Protein 8V8B (pdb70)

Nearest PDB structures (foldseek):
  8vde-assembly1_P6  TM=7.978E-01  e=2.320E-75  Dubowvirus dv80alpha
  7z4w-assembly1_A  TM=7.172E-01  e=1.061E-22  Bacillus subtilis
  2jes-assembly1_Y  TM=7.571E-01  e=4.374E-16  Bacillus phage SPP1
  8dgf-assembly1_H  TM=5.028E-01  e=3.441E-11  Escherichia phage PhiV-1
  8ck0-assembly1_A  TM=4.730E-01  e=9.852E-10  Ribes

Sequence (476 aa):
MLKVNEFETDTDLRGNINYLFNDEANVVYTYDGTESDLLQNVNEVSKYIEHHMDYQRPRLKVLSDYYEGKTKNLVELTRRKEEYMADNRVAHDYASYISDFINGYFLGNPIQYQDDDKDVLEAIEAFNDLNDVESHNRSLGLDLSIYGKAYELMIRNQDDETRLYKSDAMSTFIIYDNTVERNSIAGVRYLRTKPIDKTDEDEVFTVDLFTSHGVYRYLTNRTNGLKLTPRENSFESHSFERMPITEFSNNERRKGDYEKVITLIDLYDNAESDTANYMSDLNDAMLLIKGNLNLDPVEVRKQKEANVLFLEPTVYVDAEGRETEGSVDGGYIYKQYDVQGTEAYKDRLNSDIHMFTNTPNMKDDNFSGTQSGEAMKYKLFGLEQRTKTKEGLFTKGLRRRAKLLETILKNTRSIDANKDFNTVRYVYNRNLPKSLIEELKAYIDSGGKISQTTLMSLFSFFQDPELEVKKIEEDE

Structure (mmCIF, N/CA/C/O backbone):
data_8V8B
#
_entry.id   8V8B
#
_cell.length_a   1.00
_cell.length_b   1.00
_cell.length_c   1.00
_cell.angle_alpha   90.00
_cell.angle_beta   90.00
_cell.angle_gamma   90.00
#
_symmetry.space_group_name_H-M   'P 1'
#
loop_
_atom_site.group_PDB
_atom_site.id
_atom_site.type_symbol
_atom_site.label_atom_id
_atom_site.label_alt_id
_atom_site.label_comp_id
_atom_site.label_asym_id
_atom_site.label_entity_id
_atom_site.label_seq_id
_atom_site.pdbx_PDB_ins_code
_atom_site.Cartn_x
_atom_site.Cartn_y
_atom_site.Cartn_z
_atom_site.occupancy
_atom_site.B_iso_or_equiv
_atom_site.auth_seq_id
_atom_site.auth_comp_id
_atom_site.auth_asym_id
_atom_site.auth_atom_id
_atom_site.pdbx_PDB_model_num
ATOM 1 N N . MET A 1 1 ? 180.542 264.840 231.412 1.00 77.65 1 MET A N 1
ATOM 2 C CA . MET A 1 1 ? 180.428 263.496 230.779 1.00 78.21 1 MET A CA 1
ATOM 3 C C . MET A 1 1 ? 180.810 262.393 231.767 1.00 77.83 1 MET A C 1
ATOM 4 O O . MET A 1 1 ? 181.496 262.643 232.757 1.00 77.09 1 MET A O 1
ATOM 9 N N . LEU A 1 2 ? 180.360 261.173 231.485 1.00 70.70 2 LEU A N 1
ATOM 10 C CA . LEU A 1 2 ? 180.868 259.998 232.182 1.00 70.14 2 LEU A CA 1
ATOM 11 C C . LEU A 1 2 ? 182.348 259.782 231.882 1.00 69.35 2 LEU A C 1
ATOM 12 O O . LEU A 1 2 ? 182.853 260.160 230.820 1.00 68.49 2 LEU A O 1
ATOM 17 N N . LYS A 1 3 ? 183.050 259.175 232.839 1.00 61.25 3 LYS A N 1
ATOM 18 C CA . LYS A 1 3 ? 184.346 258.553 232.577 1.00 60.76 3 LYS A CA 1
ATOM 19 C C . LYS A 1 3 ? 184.109 257.189 231.940 1.00 60.21 3 LYS A C 1
ATOM 20 O O . LYS A 1 3 ? 183.600 256.275 232.595 1.00 59.53 3 LYS A O 1
ATOM 26 N N . VAL A 1 4 ? 184.491 257.036 230.676 1.00 52.28 4 VAL A N 1
ATOM 27 C CA . VAL A 1 4 ? 184.275 255.797 229.936 1.00 51.05 4 VAL A CA 1
ATOM 28 C C . VAL A 1 4 ? 185.621 255.291 229.432 1.00 50.48 4 VAL A C 1
ATOM 29 O O . VAL A 1 4 ? 186.277 255.959 228.624 1.00 48.62 4 VAL A O 1
ATOM 33 N N . ASN A 1 5 ? 186.029 254.118 229.920 1.00 43.41 5 ASN A N 1
ATOM 34 C CA . ASN A 1 5 ? 187.260 253.438 229.502 1.00 42.53 5 ASN A CA 1
ATOM 35 C C . ASN A 1 5 ? 188.466 254.384 229.568 1.00 41.22 5 ASN A C 1
ATOM 36 O O . ASN A 1 5 ? 189.163 254.622 228.583 1.00 39.87 5 ASN A O 1
ATOM 41 N N . GLU A 1 6 ? 188.689 254.945 230.759 1.00 43.45 6 GLU A N 1
ATOM 42 C CA . GLU A 1 6 ? 189.708 255.965 230.982 1.00 43.01 6 GLU A CA 1
ATOM 43 C C . GLU A 1 6 ? 190.570 255.621 232.192 1.00 41.71 6 GLU A C 1
ATOM 44 O O . GLU A 1 6 ? 190.128 254.933 233.115 1.00 42.17 6 GLU A O 1
ATOM 50 N N . PHE A 1 7 ? 191.819 256.092 232.156 1.00 33.48 7 PHE A N 1
ATOM 51 C CA . PHE A 1 7 ? 192.726 255.955 233.293 1.00 33.73 7 PHE A CA 1
ATOM 52 C C . PHE A 1 7 ? 192.237 256.737 234.507 1.00 35.94 7 PHE A C 1
ATOM 53 O O . PHE A 1 7 ? 191.655 257.817 234.382 1.00 33.89 7 PHE A O 1
ATOM 61 N N . GLU A 1 8 ? 192.483 256.172 235.691 1.00 48.71 8 GLU A N 1
ATOM 62 C CA . GLU A 1 8 ? 192.262 256.847 236.967 1.00 49.02 8 GLU A CA 1
ATOM 63 C C . GLU A 1 8 ? 193.518 256.898 237.833 1.00 50.04 8 GLU A C 1
ATOM 64 O O . GLU A 1 8 ? 193.427 257.251 239.014 1.00 49.77 8 GLU A O 1
ATOM 70 N N . THR A 1 9 ? 194.679 256.546 237.288 1.00 51.72 9 THR A N 1
ATOM 71 C CA . THR A 1 9 ? 195.917 256.535 238.062 1.00 52.34 9 THR A CA 1
ATOM 72 C C . THR A 1 9 ? 196.316 257.932 238.530 1.00 53.74 9 THR A C 1
ATOM 73 O O . THR A 1 9 ? 196.059 258.939 237.863 1.00 52.86 9 THR A O 1
ATOM 77 N N . ASP A 1 10 ? 196.953 257.978 239.700 1.00 66.11 10 ASP A N 1
ATOM 78 C CA . ASP A 1 10 ? 197.512 259.222 240.215 1.00 66.35 10 ASP A CA 1
ATOM 79 C C . ASP A 1 10 ? 198.514 259.813 239.231 1.00 65.54 10 ASP A C 1
ATOM 80 O O . ASP A 1 10 ? 199.277 259.091 238.585 1.00 65.58 10 ASP A O 1
ATOM 85 N N . THR A 1 11 ? 198.511 261.143 239.123 1.00 63.81 11 THR A N 1
ATOM 86 C CA . THR A 1 11 ? 199.325 261.810 238.112 1.00 64.22 11 THR A CA 1
ATOM 87 C C . THR A 1 11 ? 200.819 261.611 238.335 1.00 64.14 11 THR A C 1
ATOM 88 O O . THR A 1 11 ? 201.592 261.712 237.378 1.00 63.68 11 THR A O 1
ATOM 92 N N . ASP A 1 12 ? 201.248 261.329 239.565 1.00 68.32 12 ASP A N 1
ATOM 93 C CA . ASP A 1 12 ? 202.656 261.032 239.800 1.00 68.46 12 ASP A CA 1
ATOM 94 C C . ASP A 1 12 ? 203.028 259.594 239.461 1.00 68.26 12 ASP A C 1
ATOM 95 O O . ASP A 1 12 ? 204.216 259.308 239.276 1.00 68.56 12 ASP A O 1
ATOM 100 N N . LEU A 1 13 ? 202.059 258.685 239.375 1.00 61.66 13 LEU A N 1
ATOM 101 C CA . LEU A 1 13 ? 202.334 257.293 239.041 1.00 61.35 13 LEU A CA 1
ATOM 102 C C . LEU A 1 13 ? 202.118 256.975 237.559 1.00 59.86 13 LEU A C 1
ATOM 103 O O . LEU A 1 13 ? 202.132 255.799 237.183 1.00 58.79 13 LEU A O 1
ATOM 108 N N . ARG A 1 14 ? 201.904 257.988 236.720 1.00 46.59 14 ARG A N 1
ATOM 109 C CA . ARG A 1 14 ? 201.835 257.790 235.273 1.00 45.21 14 ARG A CA 1
ATOM 110 C C . ARG A 1 14 ? 203.122 257.213 234.686 1.00 44.95 14 ARG A C 1
ATOM 111 O O . ARG A 1 14 ? 204.230 257.572 235.093 1.00 46.04 14 ARG A O 1
ATOM 119 N N . GLY A 1 15 ? 202.960 256.316 233.708 1.00 31.77 15 GLY A N 1
ATOM 120 C CA . GLY A 1 15 ? 204.049 255.877 232.851 1.00 30.28 15 GLY A CA 1
ATOM 121 C C . GLY A 1 15 ? 203.762 256.006 231.364 1.00 27.30 15 GLY A C 1
ATOM 122 O O . GLY A 1 15 ? 202.817 256.691 230.972 1.00 26.74 15 GLY A O 1
ATOM 123 N N . ASN A 1 16 ? 204.599 255.381 230.530 1.00 18.31 16 ASN A N 1
ATOM 124 C CA . ASN A 1 16 ? 204.423 255.394 229.076 1.00 18.81 16 ASN A CA 1
ATOM 125 C C . ASN A 1 16 ? 202.993 255.195 228.577 1.00 18.13 16 ASN A C 1
ATOM 126 O O . ASN A 1 16 ? 202.546 255.916 227.688 1.00 18.30 16 ASN A O 1
ATOM 131 N N . ILE A 1 17 ? 202.287 254.180 229.073 1.00 17.62 17 ILE A N 1
ATOM 132 C CA . ILE A 1 17 ? 200.913 253.924 228.626 1.00 19.80 17 ILE A CA 1
ATOM 133 C C . ILE A 1 17 ? 200.004 255.135 228.842 1.00 20.00 17 ILE A C 1
ATOM 134 O O . ILE A 1 17 ? 199.230 255.511 227.953 1.00 19.47 17 ILE A O 1
ATOM 139 N N . ASN A 1 18 ? 200.057 255.747 230.026 1.00 26.65 18 ASN A N 1
ATOM 140 C CA . ASN A 1 18 ? 199.381 257.028 230.231 1.00 26.84 18 ASN A CA 1
ATOM 141 C C . ASN A 1 18 ? 199.726 258.053 229.150 1.00 25.69 18 ASN A C 1
ATOM 142 O O . ASN A 1 18 ? 198.830 258.672 228.570 1.00 26.18 18 ASN A O 1
ATOM 147 N N . TYR A 1 19 ? 201.013 258.278 228.888 1.00 18.53 19 TYR A N 1
ATOM 148 C CA . TYR A 1 19 ? 201.379 259.299 227.906 1.00 19.65 19 TYR A CA 1
ATOM 149 C C . TYR A 1 19 ? 200.923 258.947 226.494 1.00 18.77 19 TYR A C 1
ATOM 150 O O . TYR A 1 19 ? 200.543 259.834 225.725 1.00 23.10 19 TYR A O 1
ATOM 159 N N . LEU A 1 20 ? 200.989 257.670 226.121 1.00 17.93 20 LEU A N 1
ATOM 160 C CA . LEU A 1 20 ? 200.520 257.231 224.808 1.00 15.75 20 LEU A CA 1
ATOM 161 C C . LEU A 1 20 ? 199.017 257.409 224.640 1.00 15.89 20 LEU A C 1
ATOM 162 O O . LEU A 1 20 ? 198.564 257.995 223.652 1.00 16.26 20 LEU A O 1
ATOM 167 N N . PHE A 1 21 ? 198.223 256.894 225.581 1.00 21.49 21 PHE A N 1
ATOM 168 C CA . PHE A 1 21 ? 196.818 256.607 225.321 1.00 19.31 21 PHE A CA 1
ATOM 169 C C . PHE A 1 21 ? 195.827 257.562 225.970 1.00 20.93 21 PHE A C 1
ATOM 170 O O . PHE A 1 21 ? 194.631 257.445 225.696 1.00 23.16 21 PHE A O 1
ATOM 178 N N . ASN A 1 22 ? 196.263 258.484 226.821 1.00 25.03 22 ASN A N 1
ATOM 179 C CA . ASN A 1 22 ? 195.315 259.427 227.399 1.00 26.42 22 ASN A CA 1
ATOM 180 C C . ASN A 1 22 ? 194.728 260.324 226.311 1.00 24.85 22 ASN A C 1
ATOM 181 O O . ASN A 1 22 ? 195.358 260.594 225.287 1.00 23.11 22 ASN A O 1
ATOM 186 N N . ASP A 1 23 ? 193.493 260.776 226.547 1.00 27.74 23 ASP A N 1
ATOM 187 C CA . ASP A 1 23 ? 192.671 261.383 225.500 1.00 27.85 23 ASP A CA 1
ATOM 188 C C . ASP A 1 23 ? 193.217 262.701 224.952 1.00 27.38 23 ASP A C 1
ATOM 189 O O . ASP A 1 23 ? 192.850 263.084 223.838 1.00 28.40 23 ASP A O 1
ATOM 194 N N . GLU A 1 24 ? 194.063 263.413 225.693 1.00 28.55 24 GLU A N 1
ATOM 195 C CA . GLU A 1 24 ? 194.610 264.678 225.205 1.00 27.67 24 GLU A CA 1
ATOM 196 C C . GLU A 1 24 ? 195.796 264.523 224.259 1.00 26.29 24 GLU A C 1
ATOM 197 O O . GLU A 1 24 ? 196.137 265.482 223.560 1.00 30.19 24 GLU A O 1
ATOM 203 N N . ALA A 1 25 ? 196.434 263.353 224.223 1.00 23.43 25 ALA A N 1
ATOM 204 C CA . ALA A 1 25 ? 197.726 263.214 223.559 1.00 20.52 25 ALA A CA 1
ATOM 205 C C . ALA A 1 25 ? 197.680 263.429 222.049 1.00 21.89 25 ALA A C 1
ATOM 206 O O . ALA A 1 25 ? 198.732 263.659 221.450 1.00 22.76 25 ALA A O 1
ATOM 208 N N . ASN A 1 26 ? 196.511 263.347 221.412 1.00 21.46 26 ASN A N 1
ATOM 209 C CA . ASN A 1 26 ? 196.471 263.255 219.955 1.00 21.46 26 ASN A CA 1
ATOM 210 C C . ASN A 1 26 ? 195.309 264.060 219.369 1.00 23.89 26 ASN A C 1
ATOM 211 O O . ASN A 1 26 ? 194.773 263.707 218.315 1.00 24.65 26 ASN A O 1
ATOM 216 N N . VAL A 1 27 ? 194.895 265.124 220.059 1.00 29.78 27 VAL A N 1
ATOM 217 C CA . VAL A 1 27 ? 193.837 266.015 219.587 1.00 29.58 27 VAL A CA 1
ATOM 218 C C . VAL A 1 27 ? 194.325 266.921 218.457 1.00 29.58 27 VAL A C 1
ATOM 219 O O . VAL A 1 27 ? 195.487 267.344 218.422 1.00 30.61 27 VAL A O 1
ATOM 223 N N . VAL A 1 28 ? 193.425 267.216 217.518 1.00 30.43 28 VAL A N 1
ATOM 224 C CA . VAL A 1 28 ? 193.637 268.268 216.520 1.00 33.67 28 VAL A CA 1
ATOM 225 C C . VAL A 1 28 ? 193.240 269.627 217.096 1.00 32.61 28 VAL A C 1
ATOM 226 O O . VAL A 1 28 ? 192.140 269.790 217.633 1.00 33.46 28 VAL A O 1
ATOM 230 N N . TYR A 1 29 ? 194.144 270.605 216.989 1.00 34.12 29 TYR A N 1
ATOM 231 C CA . TYR A 1 29 ? 193.933 271.960 217.502 1.00 34.93 29 TYR A CA 1
ATOM 232 C C . TYR A 1 29 ? 193.069 272.799 216.562 1.00 35.12 29 TYR A C 1
ATOM 233 O O . TYR A 1 29 ? 193.435 273.010 215.402 1.00 37.12 29 TYR A O 1
ATOM 242 N N . THR A 1 30 ? 191.949 273.318 217.068 1.00 46.90 30 THR A N 1
ATOM 243 C CA . THR A 1 30 ? 191.102 274.232 216.306 1.00 48.66 30 THR A CA 1
ATOM 244 C C . THR A 1 30 ? 190.931 275.555 217.047 1.00 48.92 30 THR A C 1
ATOM 245 O O . THR A 1 30 ? 190.946 275.604 218.2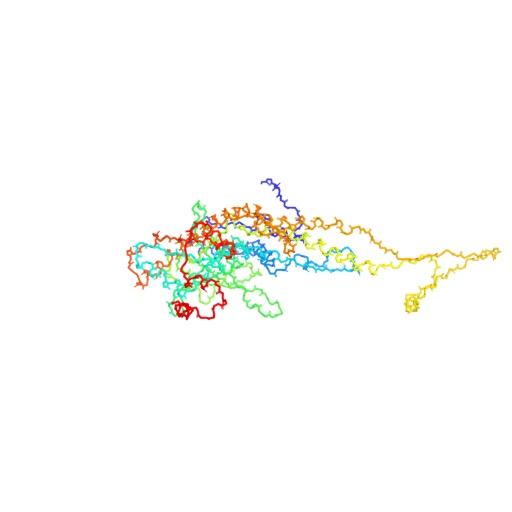79 1.00 48.71 30 THR A O 1
ATOM 249 N N . TYR A 1 31 ? 190.761 276.630 216.276 1.00 59.25 31 TYR A N 1
ATOM 250 C CA . TYR A 1 31 ? 190.484 277.964 216.801 1.00 59.96 31 TYR A CA 1
ATOM 251 C C . TYR A 1 31 ? 189.234 278.535 216.148 1.00 60.69 31 TYR A C 1
ATOM 252 O O . TYR A 1 31 ? 189.144 278.589 214.919 1.00 61.38 31 TYR A O 1
ATOM 261 N N . ASP A 1 32 ? 188.282 278.986 216.969 1.00 63.67 32 ASP A N 1
ATOM 262 C CA . ASP A 1 32 ? 187.049 279.606 216.471 1.00 64.67 32 ASP A CA 1
ATOM 263 C C . ASP A 1 32 ? 187.304 281.077 216.154 1.00 63.94 32 ASP A C 1
ATOM 264 O O . ASP A 1 32 ? 186.963 281.984 216.917 1.00 64.09 32 ASP A O 1
ATOM 269 N N . GLY A 1 33 ? 187.925 281.312 215.001 1.00 67.71 33 GLY A N 1
ATOM 270 C CA . GLY A 1 33 ? 188.288 282.654 214.595 1.00 68.11 33 GLY A CA 1
ATOM 271 C C . GLY A 1 33 ? 189.001 282.683 213.259 1.00 68.33 33 GLY A C 1
ATOM 272 O O . GLY A 1 33 ? 188.831 281.780 212.438 1.00 68.17 33 GLY A O 1
ATOM 273 N N . THR A 1 34 ? 189.808 283.715 213.037 1.00 73.10 34 THR A N 1
ATOM 274 C CA . THR A 1 34 ? 190.597 283.868 211.825 1.00 73.66 34 THR A CA 1
ATOM 275 C C . THR A 1 34 ? 192.007 284.263 212.235 1.00 73.17 34 THR A C 1
ATOM 276 O O . THR A 1 34 ? 192.259 284.623 213.387 1.00 73.55 34 THR A O 1
ATOM 280 N N . GLU A 1 35 ? 192.944 284.185 211.291 1.00 71.35 35 GLU A N 1
ATOM 281 C CA . GLU A 1 35 ? 194.321 284.511 211.643 1.00 72.24 35 GLU A CA 1
ATOM 282 C C . GLU A 1 35 ? 194.462 285.960 212.089 1.00 72.85 35 GLU A C 1
ATOM 283 O O . GLU A 1 35 ? 195.338 286.269 212.899 1.00 72.63 35 GLU A O 1
ATOM 289 N N . SER A 1 36 ? 193.628 286.867 211.571 1.00 79.11 36 SER A N 1
ATOM 290 C CA . SER A 1 36 ? 193.738 288.267 211.978 1.00 79.14 36 SER A CA 1
ATOM 291 C C . SER A 1 36 ? 193.373 288.469 213.444 1.00 79.19 36 SER A C 1
ATOM 292 O O . SER A 1 36 ? 193.928 289.358 214.097 1.00 78.75 36 SER A O 1
ATOM 295 N N . ASP A 1 37 ? 192.453 287.666 213.978 1.00 77.34 37 ASP A N 1
ATOM 296 C CA . ASP A 1 37 ? 192.173 287.716 215.411 1.00 77.17 37 ASP A CA 1
ATOM 297 C C . ASP A 1 37 ? 193.296 287.071 216.211 1.00 76.96 37 ASP A C 1
ATOM 298 O O . ASP A 1 37 ? 193.814 287.660 217.167 1.00 77.33 37 ASP A O 1
ATOM 303 N N . LEU A 1 38 ? 193.682 285.856 215.825 1.00 70.84 38 LEU A N 1
ATOM 304 C CA . LEU A 1 38 ? 194.698 285.107 216.556 1.00 71.13 38 LEU A CA 1
ATOM 305 C C . LEU A 1 38 ? 196.026 285.859 216.610 1.00 71.07 38 LEU A C 1
ATOM 306 O O . LEU A 1 38 ? 196.706 285.859 217.641 1.00 71.00 38 LEU A O 1
ATOM 311 N N . LEU A 1 39 ? 196.403 286.519 215.516 1.00 74.86 39 LEU A N 1
ATOM 312 C CA . LEU A 1 39 ? 197.682 287.218 215.441 1.00 74.99 39 LEU A CA 1
ATOM 313 C C . LEU A 1 39 ? 197.701 288.513 216.244 1.00 75.63 39 LEU A C 1
ATOM 314 O O . LEU A 1 39 ? 198.786 289.006 216.571 1.00 75.74 39 LEU A O 1
ATOM 319 N N . GLN A 1 40 ? 196.538 289.071 216.581 1.00 80.82 40 GLN A N 1
ATOM 320 C CA . GLN A 1 40 ? 196.482 290.103 217.611 1.00 81.48 40 GLN A CA 1
ATOM 321 C C . GLN A 1 40 ? 196.497 289.484 219.005 1.00 81.05 40 GLN A C 1
ATOM 322 O O . GLN A 1 40 ? 197.265 289.909 219.875 1.00 80.10 40 GLN A O 1
ATOM 328 N N . ASN A 1 41 ? 195.650 288.482 219.232 1.00 76.59 41 ASN A N 1
ATOM 329 C CA . ASN A 1 41 ? 195.504 287.845 220.543 1.00 76.65 41 ASN A CA 1
ATOM 330 C C . ASN A 1 41 ? 196.532 286.723 220.732 1.00 76.59 41 ASN A C 1
ATOM 331 O O . ASN A 1 41 ? 196.203 285.574 221.025 1.00 76.49 41 ASN A O 1
ATOM 336 N N . VAL A 1 42 ? 197.807 287.088 220.586 1.00 73.30 42 VAL A N 1
ATOM 337 C CA . VAL A 1 42 ? 198.908 286.135 220.689 1.00 72.46 42 VAL A CA 1
ATOM 338 C C . VAL A 1 42 ? 198.939 285.400 222.027 1.00 72.16 42 VAL A C 1
ATOM 339 O O . VAL A 1 42 ? 199.674 284.423 222.174 1.00 72.08 42 VAL A O 1
ATOM 343 N N . ASN A 1 43 ? 198.170 285.861 223.011 1.00 73.08 43 ASN A N 1
ATOM 344 C CA . ASN A 1 43 ? 198.009 285.120 224.262 1.00 72.72 43 ASN A CA 1
ATOM 345 C C . ASN A 1 43 ? 197.529 283.682 224.044 1.00 72.65 43 ASN A C 1
ATOM 346 O O . ASN A 1 43 ? 197.937 282.774 224.775 1.00 72.66 43 ASN A O 1
ATOM 351 N N . GLU A 1 44 ? 196.644 283.458 223.066 1.00 68.58 44 GLU A N 1
ATOM 352 C CA . GLU A 1 44 ? 196.096 282.116 222.839 1.00 68.02 44 GLU A CA 1
ATOM 353 C C . GLU A 1 44 ? 197.166 281.140 222.356 1.00 67.12 44 GLU A C 1
ATOM 354 O O . GLU A 1 44 ? 197.132 279.937 222.677 1.00 66.96 44 GLU A O 1
ATOM 360 N N . VAL A 1 45 ? 198.096 281.633 221.540 1.00 59.86 45 VAL A N 1
ATOM 361 C CA . VAL A 1 45 ? 199.170 280.784 221.053 1.00 60.05 45 VAL A CA 1
ATOM 362 C C . VAL A 1 45 ? 199.942 280.186 222.215 1.00 59.80 45 VAL A C 1
ATOM 363 O O . VAL A 1 45 ? 200.422 279.051 222.129 1.00 60.33 45 VAL A O 1
ATOM 367 N N . SER A 1 46 ? 200.096 280.935 223.309 1.00 61.36 46 SER A N 1
ATOM 368 C CA . SER A 1 46 ? 200.751 280.374 224.484 1.00 61.30 46 SER A CA 1
ATOM 369 C C . SER A 1 46 ? 199.968 279.198 225.050 1.00 60.29 46 SER A C 1
ATOM 370 O O . SER A 1 46 ? 200.571 278.232 225.531 1.00 59.43 46 SER A O 1
ATOM 373 N N . LYS A 1 47 ? 198.637 279.224 224.950 1.00 58.01 47 LYS A N 1
ATOM 374 C CA . LYS A 1 47 ? 197.853 278.090 225.434 1.00 58.55 47 LYS A CA 1
ATOM 375 C C . LYS A 1 47 ? 198.091 276.866 224.572 1.00 57.75 47 LYS A C 1
ATOM 376 O O . LYS A 1 47 ? 198.265 275.753 225.086 1.00 56.68 47 LYS A O 1
ATOM 382 N N . TYR A 1 48 ? 198.093 277.056 223.254 1.00 50.39 48 TYR A N 1
ATOM 383 C CA . TYR A 1 48 ? 198.365 275.927 222.366 1.00 48.83 48 TYR A CA 1
ATOM 384 C C . TYR A 1 48 ? 199.764 275.356 222.581 1.00 48.54 48 TYR A C 1
ATOM 385 O O . TYR A 1 48 ? 199.937 274.133 222.640 1.00 49.32 48 TYR A O 1
ATOM 394 N N . ILE A 1 49 ? 200.772 276.219 222.711 1.00 45.99 49 ILE A N 1
ATOM 395 C CA . ILE A 1 49 ? 202.130 275.738 222.961 1.00 45.41 49 ILE A CA 1
ATOM 396 C C . ILE A 1 49 ? 202.212 274.977 224.281 1.00 44.58 49 ILE A C 1
ATOM 397 O O . ILE A 1 49 ? 202.879 273.940 224.369 1.00 45.44 49 ILE A O 1
ATOM 402 N N . GLU A 1 50 ? 201.584 275.493 225.339 1.00 45.66 50 GLU A N 1
ATOM 403 C CA . GLU A 1 50 ? 201.617 274.783 226.615 1.00 46.52 50 GLU A CA 1
ATOM 404 C C . GLU A 1 50 ? 200.937 273.423 226.523 1.00 43.85 50 GLU A C 1
ATOM 405 O O . GLU A 1 50 ? 201.440 272.430 227.067 1.00 43.28 50 GLU A O 1
ATOM 411 N N . HIS A 1 51 ? 199.788 273.352 225.848 1.00 32.98 51 HIS A N 1
ATOM 412 C CA . HIS A 1 51 ? 199.113 272.067 225.715 1.00 32.21 51 HIS A CA 1
ATOM 413 C C . HIS A 1 51 ? 199.947 271.083 224.911 1.00 33.01 51 HIS A C 1
ATOM 414 O O . HIS A 1 51 ? 199.985 269.891 225.239 1.00 30.90 51 HIS A O 1
ATOM 421 N N . HIS A 1 52 ? 200.680 271.567 223.908 1.00 31.12 52 HIS A N 1
ATOM 422 C CA . HIS A 1 52 ? 201.565 270.674 223.175 1.00 30.14 52 HIS A CA 1
ATOM 423 C C . HIS A 1 52 ? 202.682 270.158 224.067 1.00 32.15 52 HIS A C 1
ATOM 424 O O . HIS A 1 52 ? 202.814 268.939 224.247 1.00 32.11 52 HIS A O 1
ATOM 431 N N . MET A 1 53 ? 203.367 271.076 224.763 1.00 40.31 53 MET A N 1
ATOM 432 C CA . MET A 1 53 ? 204.448 270.712 225.674 1.00 37.36 53 MET A CA 1
ATOM 433 C C . MET A 1 53 ? 204.012 269.708 226.721 1.00 36.42 53 MET A C 1
ATOM 434 O O . MET A 1 53 ? 204.806 268.849 227.109 1.00 38.54 53 MET A O 1
ATOM 439 N N . ASP A 1 54 ? 202.767 269.780 227.185 1.00 32.28 54 ASP A N 1
ATOM 440 C CA . ASP A 1 54 ? 202.364 268.937 228.300 1.00 33.06 54 ASP A CA 1
ATOM 441 C C . ASP A 1 54 ? 201.676 267.646 227.891 1.00 32.57 54 ASP A C 1
ATOM 442 O O . ASP A 1 54 ? 201.683 266.699 228.681 1.00 31.25 54 ASP A O 1
ATOM 447 N N . TYR A 1 55 ? 201.077 267.568 226.705 1.00 27.85 55 TYR A N 1
ATOM 448 C CA . TYR A 1 55 ? 200.317 266.379 226.342 1.00 25.44 55 TYR A CA 1
ATOM 449 C C . TYR A 1 55 ? 200.798 265.706 225.069 1.00 25.18 55 TYR A C 1
ATOM 450 O O . TYR A 1 55 ? 200.911 264.476 225.041 1.00 25.84 55 TYR A O 1
ATOM 459 N N . GLN A 1 56 ? 201.053 266.458 224.001 1.00 23.83 56 GLN A N 1
ATOM 460 C CA . GLN A 1 56 ? 201.412 265.793 222.755 1.00 24.63 56 GLN A CA 1
ATOM 461 C C . GLN A 1 56 ? 202.884 265.410 222.700 1.00 22.32 56 GLN A C 1
ATOM 462 O O . GLN A 1 56 ? 203.217 264.301 222.282 1.00 24.02 56 GLN A O 1
ATOM 468 N N . ARG A 1 57 ? 203.767 266.306 223.122 1.00 26.49 57 ARG A N 1
ATOM 469 C CA . ARG A 1 57 ? 205.199 266.022 223.078 1.00 23.38 57 ARG A CA 1
ATOM 470 C C . ARG A 1 57 ? 205.588 264.760 223.845 1.00 20.94 57 ARG A C 1
ATOM 471 O O . ARG A 1 57 ? 206.449 264.016 223.351 1.00 24.46 57 ARG A O 1
ATOM 479 N N . PRO A 1 58 ? 205.039 264.468 225.026 1.00 20.50 58 PRO A N 1
ATOM 480 C CA . PRO A 1 58 ? 205.325 263.165 225.669 1.00 19.15 58 PRO A CA 1
ATOM 481 C C . PRO A 1 58 ? 205.024 261.934 224.817 1.00 17.31 58 PRO A C 1
ATOM 482 O O . PRO A 1 58 ? 205.860 261.021 224.742 1.00 18.44 58 PRO A O 1
ATOM 486 N N . ARG A 1 59 ? 203.845 261.861 224.201 1.00 12.58 59 ARG A N 1
ATOM 487 C CA . ARG A 1 59 ? 203.524 260.737 223.323 1.00 15.60 59 ARG A CA 1
ATOM 488 C C . ARG A 1 59 ? 204.561 260.581 222.209 1.00 13.32 59 ARG A C 1
ATOM 489 O O . ARG A 1 59 ? 205.085 259.482 221.971 1.00 11.07 59 ARG A O 1
ATOM 497 N N . LEU A 1 60 ? 204.856 261.673 221.506 1.00 10.61 60 LEU A N 1
ATOM 498 C CA . LEU A 1 60 ? 205.792 261.613 220.393 1.00 13.87 60 LEU A CA 1
ATOM 499 C C . LEU A 1 60 ? 207.180 261.214 220.865 1.00 12.45 60 LEU A C 1
ATOM 500 O O . LEU A 1 60 ? 207.887 260.467 220.186 1.00 14.39 60 LEU A O 1
ATOM 505 N N . LYS A 1 61 ? 207.586 261.724 222.020 1.00 9.99 61 LYS A N 1
ATOM 506 C CA . LYS A 1 61 ? 208.837 261.338 222.660 1.00 11.26 61 LYS A CA 1
ATOM 507 C C . LYS A 1 61 ? 208.933 259.828 222.882 1.00 13.93 61 LYS A C 1
ATOM 508 O O . LYS A 1 61 ? 209.926 259.199 222.508 1.00 10.16 61 LYS A O 1
ATOM 514 N N . VAL A 1 62 ? 207.943 259.249 223.564 1.00 10.93 62 VAL A N 1
ATOM 515 C CA . VAL A 1 62 ? 207.846 257.791 223.726 1.00 6.67 62 VAL A CA 1
ATOM 516 C C . VAL A 1 62 ? 208.011 257.043 222.399 1.00 9.67 62 VAL A C 1
ATOM 517 O O . VAL A 1 62 ? 208.803 256.092 222.292 1.00 9.29 62 VAL A O 1
ATOM 521 N N . LEU A 1 63 ? 207.185 257.378 221.404 1.00 8.81 63 LEU A N 1
ATOM 522 C CA . LEU A 1 63 ? 207.317 256.744 220.090 1.00 5.44 63 LEU A CA 1
ATOM 523 C C . LEU A 1 63 ? 208.736 256.837 219.526 1.00 6.39 63 LEU A C 1
ATOM 524 O O . LEU A 1 63 ? 209.338 255.825 219.155 1.00 9.38 63 LEU A O 1
ATOM 529 N N . SER A 1 64 ? 209.256 258.053 219.393 1.00 10.14 64 SER A N 1
ATOM 530 C CA . SER A 1 64 ? 210.654 258.276 219.041 1.00 6.54 64 SER A CA 1
ATOM 531 C C . SER A 1 64 ? 211.646 257.349 219.764 1.00 3.90 64 SER A C 1
ATOM 532 O O . SER A 1 64 ? 212.515 256.748 219.130 1.00 7.62 64 SER A O 1
ATOM 535 N N . ASP A 1 65 ? 211.577 257.277 221.095 1.00 4.23 65 ASP A N 1
ATOM 536 C CA . ASP A 1 65 ? 212.449 256.371 221.848 1.00 3.29 65 ASP A CA 1
ATOM 537 C C . ASP A 1 65 ? 212.327 254.919 221.400 1.00 5.81 65 ASP A C 1
ATOM 538 O O . ASP A 1 65 ? 213.340 254.243 221.208 1.00 7.72 65 ASP A O 1
ATOM 543 N N . TYR A 1 66 ? 211.108 254.391 221.307 1.00 5.92 66 TYR A N 1
ATOM 544 C CA . TYR A 1 66 ? 210.972 253.029 220.782 1.00 3.47 66 TYR A CA 1
ATOM 545 C C . TYR A 1 66 ? 211.586 252.845 219.397 1.00 3.65 66 TYR A C 1
ATOM 546 O O . TYR A 1 66 ? 212.240 251.829 219.151 1.00 4.38 66 TYR A O 1
ATOM 555 N N . TYR A 1 67 ? 211.363 253.771 218.464 1.00 7.23 67 TYR A N 1
ATOM 556 C CA . TYR A 1 67 ? 212.075 253.661 217.192 1.00 3.63 67 TYR A CA 1
ATOM 557 C C . TYR A 1 67 ? 213.581 253.481 217.381 1.00 4.22 67 TYR A C 1
ATOM 558 O O . TYR A 1 67 ? 214.215 252.716 216.651 1.00 3.22 67 TYR A O 1
ATOM 567 N N . GLU A 1 68 ? 214.174 254.217 218.311 1.00 6.09 68 GLU A N 1
ATOM 568 C CA . GLU A 1 68 ? 215.596 254.133 218.634 1.00 1.90 68 GLU A CA 1
ATOM 569 C C . GLU A 1 68 ? 215.989 252.947 219.519 1.00 1.52 68 GLU A C 1
ATOM 570 O O . GLU A 1 68 ? 217.170 252.818 219.840 1.00 6.52 68 GLU A O 1
ATOM 576 N N . GLY A 1 69 ? 215.055 252.105 219.950 1.00 3.20 69 GLY A N 1
ATOM 577 C CA . GLY A 1 69 ? 215.397 251.006 220.834 1.00 2.16 69 GLY A CA 1
ATOM 578 C C . GLY A 1 69 ? 215.547 251.343 222.297 1.00 4.70 69 GLY A C 1
ATOM 579 O O . GLY A 1 69 ? 216.154 250.570 223.038 1.00 9.49 69 GLY A O 1
ATOM 580 N N . LYS A 1 70 ? 215.009 252.473 222.739 1.00 7.48 70 LYS A N 1
ATOM 581 C CA . LYS A 1 70 ? 215.037 252.879 224.141 1.00 5.00 70 LYS A CA 1
ATOM 582 C C . LYS A 1 70 ? 213.683 252.587 224.791 1.00 8.70 70 LYS A C 1
ATOM 583 O O . LYS A 1 70 ? 212.827 253.458 224.925 1.00 11.23 70 LYS A O 1
ATOM 589 N N . THR A 1 71 ? 213.474 251.324 225.163 1.00 6.04 71 THR A N 1
ATOM 590 C CA . THR A 1 71 ? 212.189 250.865 225.680 1.00 5.30 71 THR A CA 1
ATOM 591 C C . THR A 1 71 ? 212.050 251.089 227.190 1.00 3.30 71 THR A C 1
ATOM 592 O O . THR A 1 71 ? 212.975 251.509 227.880 1.00 5.95 71 THR A O 1
ATOM 596 N N . LYS A 1 72 ? 210.832 250.842 227.676 1.00 6.60 72 LYS A N 1
ATOM 597 C CA . LYS A 1 72 ? 210.497 250.942 229.098 1.00 6.09 72 LYS A CA 1
ATOM 598 C C . LYS A 1 72 ? 211.405 250.097 229.988 1.00 9.76 72 LYS A C 1
ATOM 599 O O . LYS A 1 72 ? 211.761 250.511 231.096 1.00 11.62 72 LYS A O 1
ATOM 605 N N . ASN A 1 73 ? 211.740 248.887 229.537 1.00 8.29 73 ASN A N 1
ATOM 606 C CA . ASN A 1 73 ? 212.550 247.955 230.316 1.00 2.63 73 ASN A CA 1
ATOM 607 C C . ASN A 1 73 ? 213.929 248.523 230.667 1.00 7.90 73 ASN A C 1
ATOM 608 O O . ASN A 1 73 ? 214.434 248.283 231.765 1.00 5.29 73 ASN A O 1
ATOM 613 N N . LEU A 1 74 ? 214.541 249.311 229.771 1.00 8.36 74 LEU A N 1
ATOM 614 C CA . LEU A 1 74 ? 215.852 249.897 230.071 1.00 5.74 74 LEU A CA 1
ATOM 615 C C . LEU A 1 74 ? 215.803 250.991 231.134 1.00 7.72 74 LEU A C 1
ATOM 616 O O . LEU A 1 74 ? 216.653 251.019 232.028 1.00 15.08 74 LEU A O 1
ATOM 621 N N . VAL A 1 75 ? 214.838 251.907 231.057 1.00 13.43 75 VAL A N 1
ATOM 622 C CA . VAL A 1 75 ? 214.911 253.146 231.833 1.00 7.88 75 VAL A CA 1
ATOM 623 C C . VAL A 1 75 ? 214.258 253.083 233.210 1.00 13.54 75 VAL A C 1
ATOM 624 O O . VAL A 1 75 ? 214.541 253.947 234.047 1.00 18.66 75 VAL A O 1
ATOM 628 N N . GLU A 1 76 ? 213.389 252.112 233.467 1.00 14.39 76 GLU A N 1
ATOM 629 C CA . GLU A 1 76 ? 212.817 251.956 234.801 1.00 15.94 76 GLU A CA 1
ATOM 630 C C . GLU A 1 76 ? 213.909 251.891 235.861 1.00 16.35 76 GLU A C 1
ATOM 631 O O . GLU A 1 76 ? 214.933 251.232 235.678 1.00 18.63 76 GLU A O 1
ATOM 637 N N . LEU A 1 77 ? 213.691 252.597 236.973 1.00 16.41 77 LEU A N 1
ATOM 638 C CA . LEU A 1 77 ? 214.685 252.615 238.043 1.00 17.17 77 LEU A CA 1
ATOM 639 C C . LEU A 1 77 ? 214.822 251.246 238.704 1.00 17.58 77 LEU A C 1
ATOM 640 O O . LEU A 1 77 ? 215.933 250.724 238.841 1.00 18.98 77 LEU A O 1
ATOM 645 N N . THR A 1 78 ? 213.709 250.641 239.113 1.00 15.53 78 THR A N 1
ATOM 646 C CA . THR A 1 78 ? 213.697 249.245 239.528 1.00 16.67 78 THR A CA 1
ATOM 647 C C . THR A 1 78 ? 212.516 248.544 238.881 1.00 16.16 78 THR A C 1
ATOM 648 O O . THR A 1 78 ? 211.428 249.112 238.783 1.00 18.62 78 THR A O 1
ATOM 652 N N . ARG A 1 79 ? 212.737 247.312 238.432 1.00 15.74 79 ARG A N 1
ATOM 653 C CA . ARG A 1 79 ? 211.653 246.464 237.958 1.00 10.07 79 ARG A CA 1
ATOM 654 C C . ARG A 1 79 ? 211.476 245.208 238.808 1.00 11.73 79 ARG A C 1
ATOM 655 O O . ARG A 1 79 ? 210.659 244.353 238.456 1.00 17.81 79 ARG A O 1
ATOM 663 N N . ARG A 1 80 ? 212.195 245.088 239.930 1.00 11.82 80 ARG A N 1
ATOM 664 C CA . ARG A 1 80 ? 212.183 243.893 240.767 1.00 13.60 80 ARG A CA 1
ATOM 665 C C . ARG A 1 80 ? 211.919 244.233 242.225 1.00 14.65 80 ARG A C 1
ATOM 666 O O . ARG A 1 80 ? 212.243 245.320 242.705 1.00 15.57 80 ARG A O 1
ATOM 674 N N . LYS A 1 81 ? 211.339 243.257 242.921 1.00 22.07 81 LYS A N 1
ATOM 675 C CA . LYS A 1 81 ? 211.184 243.301 244.370 1.00 22.42 81 LYS A CA 1
ATOM 676 C C . LYS A 1 81 ? 212.511 243.082 245.101 1.00 23.76 81 LYS A C 1
ATOM 677 O O . LYS A 1 81 ? 212.725 243.652 246.175 1.00 26.37 81 LYS A O 1
ATOM 683 N N . GLU A 1 82 ? 213.415 242.288 244.530 1.00 21.94 82 GLU A N 1
ATOM 684 C CA . GLU A 1 82 ? 214.688 241.937 245.160 1.00 21.51 82 GLU A CA 1
ATOM 685 C C . GLU A 1 82 ? 215.782 242.950 244.835 1.00 20.72 82 GLU A C 1
ATOM 686 O O . GLU A 1 82 ? 216.141 243.132 243.669 1.00 24.40 82 GLU A O 1
ATOM 692 N N . GLU A 1 83 ? 216.301 243.611 245.873 1.00 21.36 83 GLU A N 1
ATOM 693 C CA . GLU A 1 83 ? 217.396 244.567 245.707 1.00 21.79 83 GLU A CA 1
ATOM 694 C C . GLU A 1 83 ? 218.667 243.905 245.181 1.00 21.19 83 GLU A C 1
ATOM 695 O O . GLU A 1 83 ? 219.312 244.427 244.268 1.00 22.77 83 GLU A O 1
ATOM 701 N N . TYR A 1 84 ? 219.078 242.789 245.777 1.00 18.88 84 TYR A N 1
ATOM 702 C CA . TYR A 1 84 ? 220.428 242.269 245.599 1.00 17.29 84 TYR A CA 1
ATOM 703 C C . TYR A 1 84 ? 220.522 241.127 244.594 1.00 14.68 84 TYR A C 1
ATOM 704 O O . TYR A 1 84 ? 221.631 240.670 244.309 1.00 19.93 84 TYR A O 1
ATOM 713 N N . MET A 1 85 ? 219.407 240.662 244.046 1.00 16.25 85 MET A N 1
ATOM 714 C CA . MET A 1 85 ? 219.440 239.670 242.980 1.00 13.08 85 MET A CA 1
ATOM 715 C C . MET A 1 85 ? 219.752 240.330 241.633 1.00 9.53 85 MET A C 1
ATOM 716 O O . MET A 1 85 ? 219.902 241.548 241.526 1.00 12.93 85 MET A O 1
ATOM 721 N N . ALA A 1 86 ? 219.890 239.501 240.599 1.00 10.86 86 ALA A N 1
ATOM 722 C CA . ALA A 1 86 ? 220.159 239.976 239.244 1.00 4.56 86 ALA A CA 1
ATOM 723 C C . ALA A 1 86 ? 219.051 240.882 238.710 1.00 4.71 86 ALA A C 1
ATOM 724 O O . ALA A 1 86 ? 217.870 240.691 239.001 1.00 7.38 86 ALA A O 1
ATOM 726 N N . ASP A 1 87 ? 219.448 241.882 237.920 1.00 4.18 87 ASP A N 1
ATOM 727 C CA . ASP A 1 87 ? 218.524 242.832 237.313 1.00 5.13 87 ASP A CA 1
ATOM 728 C C . ASP A 1 87 ? 218.913 243.074 235.848 1.00 4.72 87 ASP A C 1
ATOM 729 O O . ASP A 1 87 ? 219.240 244.179 235.440 1.00 4.35 87 ASP A O 1
ATOM 734 N N . ASN A 1 88 ? 218.907 242.008 235.052 1.00 4.50 88 ASN A N 1
ATOM 735 C CA . ASN A 1 88 ? 219.121 242.116 233.611 1.00 5.36 88 ASN A CA 1
ATOM 736 C C . ASN A 1 88 ? 218.052 242.973 232.930 1.00 3.38 88 ASN A C 1
ATOM 737 O O . ASN A 1 88 ? 216.861 242.850 233.215 1.00 8.18 88 ASN A O 1
ATOM 742 N N . ARG A 1 89 ? 218.490 243.855 232.030 1.00 4.97 89 ARG A N 1
ATOM 743 C CA . ARG A 1 89 ? 217.617 244.692 231.215 1.00 3.52 89 ARG A CA 1
ATOM 744 C C . ARG A 1 89 ? 217.846 244.389 229.734 1.00 1.13 89 ARG A C 1
ATOM 745 O O . ARG A 1 89 ? 218.963 244.080 229.318 1.00 9.02 89 ARG A O 1
ATOM 753 N N . VAL A 1 90 ? 216.782 244.471 228.932 1.00 3.07 90 VAL A N 1
ATOM 754 C CA . VAL A 1 90 ? 216.861 244.157 227.506 1.00 1.28 90 VAL A CA 1
ATOM 755 C C . VAL A 1 90 ? 215.830 244.980 226.734 1.00 0.88 90 VAL A C 1
ATOM 756 O O . VAL A 1 90 ? 214.768 245.314 227.254 1.00 3.53 90 VAL A O 1
ATOM 760 N N . ALA A 1 91 ? 216.152 245.300 225.476 1.00 6.34 91 ALA A N 1
ATOM 761 C CA . ALA A 1 91 ? 215.256 245.995 224.548 1.00 1.99 91 ALA A CA 1
ATOM 762 C C . ALA A 1 91 ? 215.223 245.300 223.187 1.00 2.83 91 ALA A C 1
ATOM 763 O O . ALA A 1 91 ? 216.274 245.064 222.590 1.00 7.54 91 ALA A O 1
ATOM 765 N N . HIS A 1 92 ? 214.027 245.003 222.676 1.00 2.64 92 HIS A N 1
ATOM 766 C CA . HIS A 1 92 ? 213.868 244.370 221.365 1.00 2.31 92 HIS A CA 1
ATOM 767 C C . HIS A 1 92 ? 213.463 245.377 220.295 1.00 2.58 92 HIS A C 1
ATOM 768 O O . HIS A 1 92 ? 212.547 246.176 220.494 1.00 6.57 92 HIS A O 1
ATOM 775 N N . ASP A 1 93 ? 214.162 245.325 219.162 1.00 0.40 93 ASP A N 1
ATOM 776 C CA . ASP A 1 93 ? 214.121 246.326 218.092 1.00 0.53 93 ASP A CA 1
ATOM 777 C C . ASP A 1 93 ? 212.979 246.127 217.080 1.00 1.25 93 ASP A C 1
ATOM 778 O O . ASP A 1 93 ? 213.173 246.313 215.885 1.00 1.33 93 ASP A O 1
ATOM 783 N N . TYR A 1 94 ? 211.794 245.711 217.527 1.00 0.00 94 TYR A N 1
ATOM 784 C CA . TYR A 1 94 ? 210.674 245.496 216.612 1.00 0.00 94 TYR A CA 1
ATOM 785 C C . TYR A 1 94 ? 210.261 246.754 215.856 1.00 0.00 94 TYR A C 1
ATOM 786 O O . TYR A 1 94 ? 209.943 246.684 214.665 1.00 0.00 94 TYR A O 1
ATOM 795 N N . ALA A 1 95 ? 210.179 247.892 216.543 1.00 4.52 95 ALA A N 1
ATOM 796 C CA . ALA A 1 95 ? 209.586 249.083 215.941 1.00 3.50 95 ALA A CA 1
ATOM 797 C C . ALA A 1 95 ? 210.313 249.512 214.669 1.00 3.82 95 ALA A C 1
ATOM 798 O O . ALA A 1 95 ? 209.674 249.839 213.660 1.00 3.08 95 ALA A O 1
ATOM 800 N N . SER A 1 96 ? 211.645 249.488 214.693 1.00 1.94 96 SER A N 1
ATOM 801 C CA . SER A 1 96 ? 212.442 249.832 213.518 1.00 2.34 96 SER A CA 1
ATOM 802 C C . SER A 1 96 ? 212.215 248.857 212.374 1.00 2.45 96 SER A C 1
ATOM 803 O O . SER A 1 96 ? 212.014 249.261 211.226 1.00 2.66 96 SER A O 1
ATOM 806 N N . TYR A 1 97 ? 212.324 247.566 212.664 1.00 0.50 97 TYR A N 1
ATOM 807 C CA . TYR A 1 97 ? 211.991 246.515 211.708 1.00 0.78 97 TYR A CA 1
ATOM 808 C C . TYR A 1 97 ? 210.658 246.758 210.990 1.00 0.34 97 TYR A C 1
ATOM 809 O O . TYR A 1 97 ? 210.600 246.791 209.751 1.00 3.34 97 TYR A O 1
ATOM 818 N N . ILE A 1 98 ? 209.583 246.951 211.757 1.00 2.23 98 ILE A N 1
ATOM 819 C CA . ILE A 1 98 ? 208.267 247.235 211.180 1.00 1.43 98 ILE A CA 1
ATOM 820 C C . ILE A 1 98 ? 208.294 248.473 210.287 1.00 0.00 98 ILE A C 1
ATOM 821 O O . ILE A 1 98 ? 207.877 248.419 209.123 1.00 0.00 98 ILE A O 1
ATOM 826 N N . SER A 1 99 ? 208.659 249.625 210.851 1.00 2.72 99 SER A N 1
ATOM 827 C CA . SER A 1 99 ? 208.648 250.863 210.072 1.00 1.18 99 SER A CA 1
ATOM 828 C C . SER A 1 99 ? 209.429 250.749 208.768 1.00 1.84 99 SER A C 1
ATOM 829 O O . SER A 1 99 ? 208.933 251.146 207.712 1.00 3.20 99 SER A O 1
ATOM 832 N N . ASP A 1 100 ? 210.688 250.319 208.831 1.00 3.36 100 ASP A N 1
ATOM 833 C CA . ASP A 1 100 ? 211.466 250.160 207.604 1.00 3.16 100 ASP A CA 1
ATOM 834 C C . ASP A 1 100 ? 210.788 249.255 206.577 1.00 2.22 100 ASP A C 1
ATOM 835 O O . ASP A 1 100 ? 210.685 249.623 205.405 1.00 6.97 100 ASP A O 1
ATOM 840 N N . PHE A 1 101 ? 210.344 248.059 206.970 1.00 1.23 101 PHE A N 1
ATOM 841 C CA . PHE A 1 101 ? 209.597 247.230 206.021 1.00 1.54 101 PHE A CA 1
ATOM 842 C C . PHE A 1 101 ? 208.445 247.982 205.342 1.00 4.01 101 PHE A C 1
ATOM 843 O O . PHE A 1 101 ? 208.361 248.027 204.109 1.00 6.08 101 PHE A O 1
ATOM 851 N N . ILE A 1 102 ? 207.516 248.525 206.132 1.00 3.32 102 ILE A N 1
ATOM 852 C CA . ILE A 1 102 ? 206.354 249.229 205.571 1.00 5.18 102 ILE A CA 1
ATOM 853 C C . ILE A 1 102 ? 206.762 250.398 204.667 1.00 4.19 102 ILE A C 1
ATOM 854 O O . ILE A 1 102 ? 206.280 250.523 203.532 1.00 6.54 102 ILE A O 1
ATOM 859 N N . ASN A 1 103 ? 207.610 251.297 205.157 1.00 7.32 103 ASN A N 1
ATOM 860 C CA . ASN A 1 103 ? 208.004 252.428 204.322 1.00 6.25 103 ASN A CA 1
ATOM 861 C C . ASN A 1 103 ? 208.715 251.990 203.043 1.00 7.62 103 ASN A C 1
ATOM 862 O O . ASN A 1 103 ? 208.575 252.652 202.008 1.00 8.38 103 ASN A O 1
ATOM 867 N N . GLY A 1 104 ? 209.470 250.891 203.076 1.00 7.31 104 GLY A N 1
ATOM 868 C CA . GLY A 1 104 ? 210.087 250.404 201.857 1.00 2.21 104 GLY A CA 1
ATOM 869 C C . GLY A 1 104 ? 209.109 249.788 200.882 1.00 6.43 104 GLY A C 1
ATOM 870 O O . GLY A 1 104 ? 209.331 249.826 199.671 1.00 10.10 104 GLY A O 1
ATOM 871 N N . TYR A 1 105 ? 208.023 249.209 201.386 1.00 7.69 105 TYR A N 1
ATOM 872 C CA . TYR A 1 105 ? 206.948 248.780 200.498 1.00 3.83 105 TYR A CA 1
ATOM 873 C C . TYR A 1 105 ? 206.280 249.973 199.824 1.00 8.09 105 TYR A C 1
ATOM 874 O O . TYR A 1 105 ? 205.898 249.898 198.653 1.00 7.51 105 TYR A O 1
ATOM 883 N N . PHE A 1 106 ? 206.138 251.083 200.550 1.00 10.30 106 PHE A N 1
ATOM 884 C CA . PHE A 1 106 ? 205.383 252.222 200.030 1.00 4.79 106 PHE A CA 1
ATOM 885 C C . PHE A 1 106 ? 206.204 253.086 199.068 1.00 9.41 106 PHE A C 1
ATOM 886 O O . PHE A 1 106 ? 205.732 253.414 197.976 1.00 13.50 106 PHE A O 1
ATOM 894 N N . LEU A 1 107 ? 207.431 253.459 199.436 1.00 11.07 107 LEU A N 1
ATOM 895 C CA . LEU A 1 107 ? 208.222 254.390 198.632 1.00 9.67 107 LEU A CA 1
ATOM 896 C C . LEU A 1 107 ? 209.566 253.810 198.207 1.00 15.15 107 LEU A C 1
ATOM 897 O O . LEU A 1 107 ? 210.519 254.551 197.985 1.00 21.49 107 LEU A O 1
ATOM 902 N N . GLY A 1 108 ? 209.654 252.490 198.064 1.00 16.44 108 GLY A N 1
ATOM 903 C CA . GLY A 1 108 ? 210.826 251.912 197.430 1.00 13.36 108 GLY A CA 1
ATOM 904 C C . GLY A 1 108 ? 211.019 252.355 195.992 1.00 13.74 108 GLY A C 1
ATOM 905 O O . GLY A 1 108 ? 212.151 252.467 195.523 1.00 20.70 108 GLY A O 1
ATOM 906 N N . ASN A 1 109 ? 209.927 252.605 195.274 1.00 19.75 109 ASN A N 1
ATOM 907 C CA . ASN A 1 109 ? 209.981 253.213 193.954 1.00 16.67 109 ASN A CA 1
ATOM 908 C C . ASN A 1 109 ? 209.498 254.659 194.011 1.00 18.57 109 ASN A C 1
ATOM 909 O O . ASN A 1 109 ? 208.504 254.944 194.683 1.00 21.75 109 ASN A O 1
ATOM 914 N N . PRO A 1 110 ? 210.160 255.588 193.319 1.00 24.22 110 PRO A N 1
ATOM 915 C CA . PRO A 1 110 ? 209.700 256.985 193.332 1.00 22.04 110 PRO A CA 1
ATOM 916 C C . PRO A 1 110 ? 208.288 257.165 192.790 1.00 21.71 110 PRO A C 1
ATOM 917 O O . PRO A 1 110 ? 207.831 256.433 191.912 1.00 23.48 110 PRO A O 1
ATOM 921 N N . ILE A 1 111 ? 207.605 258.179 193.320 1.00 20.89 111 ILE A N 1
ATOM 922 C CA . ILE A 1 111 ? 206.372 258.676 192.718 1.00 23.69 111 ILE A CA 1
ATOM 923 C C . ILE A 1 111 ? 206.685 259.292 191.360 1.00 24.84 111 ILE A C 1
ATOM 924 O O . ILE A 1 111 ? 207.615 260.097 191.225 1.00 24.98 111 ILE A O 1
ATOM 929 N N . GLN A 1 112 ? 205.910 258.922 190.345 1.00 27.20 112 GLN A N 1
ATOM 930 C CA . GLN A 1 112 ? 206.045 259.491 189.009 1.00 25.88 112 GLN A CA 1
ATOM 931 C C . GLN A 1 112 ? 205.037 260.616 188.807 1.00 28.75 112 GLN A C 1
ATOM 932 O O . GLN A 1 112 ? 203.836 260.424 189.000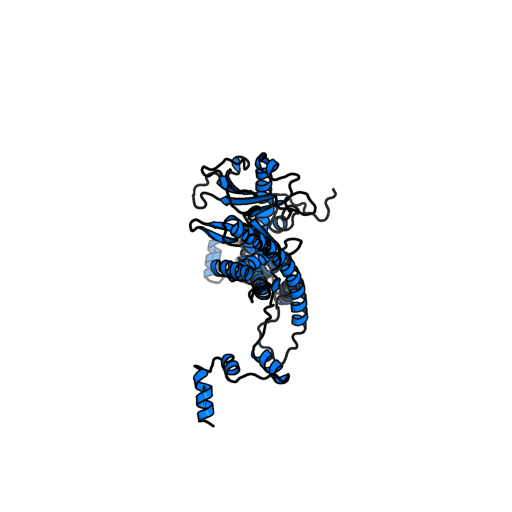 1.00 29.04 112 GLN A O 1
ATOM 938 N N . TYR A 1 113 ? 205.532 261.782 188.410 1.00 36.13 113 TYR A N 1
ATOM 939 C CA . TYR A 1 113 ? 204.714 262.970 188.201 1.00 36.50 113 TYR A CA 1
ATOM 940 C C . TYR A 1 113 ? 204.417 263.086 186.712 1.00 38.10 113 TYR A C 1
ATOM 941 O O . TYR A 1 113 ? 205.341 263.019 185.897 1.00 38.11 113 TYR A O 1
ATOM 950 N N . GLN A 1 114 ? 203.144 263.253 186.344 1.00 47.52 114 GLN A N 1
ATOM 951 C CA . GLN A 1 114 ? 202.827 263.415 184.930 1.00 48.86 114 GLN A CA 1
ATOM 952 C C . GLN A 1 114 ? 201.678 264.396 184.744 1.00 50.29 114 GLN A C 1
ATOM 953 O O . GLN A 1 114 ? 200.785 264.492 185.582 1.00 50.50 114 GLN A O 1
ATOM 959 N N . ASP A 1 115 ? 201.700 265.110 183.620 1.00 68.53 115 ASP A N 1
ATOM 960 C CA . ASP A 1 115 ? 200.694 266.129 183.348 1.00 69.32 115 ASP A CA 1
ATOM 961 C C . ASP A 1 115 ? 200.619 266.369 181.847 1.00 68.96 115 ASP A C 1
ATOM 962 O O . ASP A 1 115 ? 201.539 266.030 181.101 1.00 68.46 115 ASP A O 1
ATOM 967 N N . ASP A 1 116 ? 199.505 266.965 181.416 1.00 78.07 116 ASP A N 1
ATOM 968 C CA . ASP A 1 116 ? 199.268 267.217 179.997 1.00 79.26 116 ASP A CA 1
ATOM 969 C C . ASP A 1 116 ? 199.912 268.505 179.494 1.00 78.98 116 ASP A C 1
ATOM 970 O O . ASP A 1 116 ? 199.928 268.729 178.280 1.00 77.94 116 ASP A O 1
ATOM 975 N N . ASP A 1 117 ? 200.447 269.342 180.378 1.00 86.13 117 ASP A N 1
ATOM 976 C CA . ASP A 1 117 ? 201.250 270.500 179.996 1.00 85.59 117 ASP A CA 1
ATOM 977 C C . ASP A 1 117 ? 202.693 270.244 180.403 1.00 85.82 117 ASP A C 1
ATOM 978 O O . ASP A 1 117 ? 202.981 270.047 181.589 1.00 86.12 117 ASP A O 1
ATOM 983 N N . LYS A 1 118 ? 203.600 270.254 179.424 1.00 85.33 118 LYS A N 1
ATOM 984 C CA . LYS A 1 118 ? 205.003 269.996 179.727 1.00 85.48 118 LYS A CA 1
ATOM 985 C C . LYS A 1 118 ? 205.676 271.128 180.493 1.00 85.40 118 LYS A C 1
ATOM 986 O O . LYS A 1 118 ? 206.699 270.886 181.134 1.00 84.85 118 LYS A O 1
ATOM 992 N N . ASP A 1 119 ? 205.156 272.356 180.440 1.00 86.25 119 ASP A N 1
ATOM 993 C CA . ASP A 1 119 ? 205.801 273.428 181.195 1.00 86.48 119 ASP A CA 1
ATOM 994 C C . ASP A 1 119 ? 205.644 273.209 182.694 1.00 86.47 119 ASP A C 1
ATOM 995 O O . ASP A 1 119 ? 206.606 273.358 183.459 1.00 85.79 119 ASP A O 1
ATOM 1000 N N . VAL A 1 120 ? 204.459 272.770 183.117 1.00 79.95 120 VAL A N 1
ATOM 1001 C CA . VAL A 1 120 ? 204.262 272.392 184.510 1.00 78.92 120 VAL A CA 1
ATOM 1002 C C . VAL A 1 120 ? 205.107 271.176 184.849 1.00 78.21 120 VAL A C 1
ATOM 1003 O O . VAL A 1 120 ? 205.717 271.107 185.920 1.00 78.22 120 VAL A O 1
ATOM 1007 N N . LEU A 1 121 ? 205.132 270.186 183.959 1.00 75.27 121 LEU A N 1
ATOM 1008 C CA . LEU A 1 121 ? 205.900 268.975 184.219 1.00 74.98 121 LEU A CA 1
ATOM 1009 C C . LEU A 1 121 ? 207.378 269.284 184.427 1.00 75.31 121 LEU A C 1
ATOM 1010 O O . LEU A 1 121 ? 208.003 268.767 185.358 1.00 75.26 121 LEU A O 1
ATOM 1015 N N . GLU A 1 122 ? 207.962 270.123 183.569 1.00 78.02 122 GLU A N 1
ATOM 1016 C CA . GLU A 1 122 ? 209.375 270.457 183.721 1.00 78.24 122 GLU A CA 1
ATOM 1017 C C . GLU A 1 122 ? 209.639 271.405 184.884 1.00 77.55 122 GLU A C 1
ATOM 1018 O O . GLU A 1 122 ? 210.707 271.324 185.499 1.00 77.31 122 GLU A O 1
ATOM 1024 N N . ALA A 1 123 ? 208.685 272.263 185.252 1.00 75.48 123 ALA A N 1
ATOM 1025 C CA . ALA A 1 123 ? 208.867 273.029 186.483 1.00 75.65 123 ALA A CA 1
ATOM 1026 C C . ALA A 1 123 ? 208.874 272.109 187.700 1.00 75.19 123 ALA A C 1
ATOM 1027 O O . ALA A 1 123 ? 209.730 272.236 188.587 1.00 74.68 123 ALA A O 1
ATOM 1029 N N . ILE A 1 124 ? 207.938 271.162 187.740 1.00 65.77 124 ILE A N 1
ATOM 1030 C CA . ILE A 1 124 ? 207.898 270.166 188.805 1.00 64.09 124 ILE A CA 1
ATOM 1031 C C . ILE A 1 124 ? 209.203 269.386 188.852 1.00 64.22 124 ILE A C 1
ATOM 1032 O O . ILE A 1 124 ? 209.795 269.204 189.918 1.00 64.34 124 ILE A O 1
ATOM 1037 N N . GLU A 1 125 ? 209.649 268.877 187.703 1.00 69.45 125 GLU A N 1
ATOM 1038 C CA . GLU A 1 125 ? 210.872 268.082 187.682 1.00 69.94 125 GLU A CA 1
ATOM 1039 C C . GLU A 1 125 ? 212.098 268.893 188.078 1.00 69.48 125 GLU A C 1
ATOM 1040 O O . GLU A 1 125 ? 213.002 268.358 188.724 1.00 68.83 125 GLU A O 1
ATOM 1046 N N . ALA A 1 126 ? 212.150 270.177 187.726 1.00 65.97 126 ALA A N 1
ATOM 1047 C CA . ALA A 1 126 ? 213.266 271.010 188.164 1.00 65.58 126 ALA A CA 1
ATOM 1048 C C . ALA A 1 126 ? 213.248 271.198 189.675 1.00 65.18 126 ALA A C 1
ATOM 1049 O O . ALA A 1 126 ? 214.285 271.078 190.342 1.00 64.31 126 ALA A O 1
ATOM 1051 N N . PHE A 1 127 ? 212.074 271.490 190.234 1.00 56.14 127 PHE A N 1
ATOM 1052 C CA . PHE A 1 127 ? 211.962 271.616 191.684 1.00 55.09 127 PHE A CA 1
ATOM 1053 C C . PHE A 1 127 ? 212.335 270.316 192.385 1.00 55.39 127 PHE A C 1
ATOM 1054 O O . PHE A 1 127 ? 212.991 270.332 193.431 1.00 54.81 127 PHE A O 1
ATOM 1062 N N . ASN A 1 128 ? 211.926 269.179 191.825 1.00 50.73 128 ASN A N 1
ATOM 1063 C CA . ASN A 1 128 ? 212.260 267.895 192.430 1.00 49.00 128 ASN A CA 1
ATOM 1064 C C . ASN A 1 128 ? 213.753 267.615 192.351 1.00 49.83 128 ASN A C 1
ATOM 1065 O O . ASN A 1 128 ? 214.352 267.135 193.321 1.00 48.57 128 ASN A O 1
ATOM 1070 N N . ASP A 1 129 ? 214.372 267.902 191.205 1.00 57.80 129 ASP A N 1
ATOM 1071 C CA . ASP A 1 129 ? 215.789 267.612 191.033 1.00 58.10 129 ASP A CA 1
ATOM 1072 C C . ASP A 1 129 ? 216.665 268.524 191.878 1.00 58.05 129 ASP A C 1
ATOM 1073 O O . ASP A 1 129 ? 217.742 268.106 192.318 1.00 57.20 129 ASP A O 1
ATOM 1078 N N . LEU A 1 130 ? 216.234 269.762 192.117 1.00 58.64 130 LEU A N 1
ATOM 1079 C CA . LEU A 1 130 ? 216.970 270.623 193.040 1.00 58.89 130 LEU A CA 1
ATOM 1080 C C . LEU A 1 130 ? 217.007 270.036 194.448 1.00 58.24 130 LEU A C 1
ATOM 1081 O O . LEU A 1 130 ? 218.066 269.991 195.083 1.00 57.92 130 LEU A O 1
ATOM 1086 N N . ASN A 1 131 ? 215.857 269.590 194.955 1.00 50.87 131 ASN A N 1
ATOM 1087 C CA . ASN A 1 131 ? 215.678 269.300 196.374 1.00 48.41 131 ASN A CA 1
ATOM 1088 C C . ASN A 1 131 ? 215.871 267.833 196.759 1.00 46.48 131 ASN A C 1
ATOM 1089 O O . ASN A 1 131 ? 215.602 267.479 197.908 1.00 47.47 131 ASN A O 1
ATOM 1094 N N . ASP A 1 132 ? 216.323 266.973 195.850 1.00 41.99 132 ASP A N 1
ATOM 1095 C CA . ASP A 1 132 ? 216.368 265.528 196.108 1.00 40.82 132 ASP A CA 1
ATOM 1096 C C . ASP A 1 132 ? 215.030 265.018 196.646 1.00 40.09 132 ASP A C 1
ATOM 1097 O O . ASP A 1 132 ? 214.961 264.317 197.656 1.00 39.44 132 ASP A O 1
ATOM 1102 N N . VAL A 1 133 ? 213.953 265.387 195.955 1.00 35.51 133 VAL A N 1
ATOM 1103 C CA . VAL A 1 133 ? 212.603 265.128 196.449 1.00 33.78 133 VAL A CA 1
ATOM 1104 C C . VAL A 1 133 ? 212.339 263.644 196.680 1.00 32.47 133 VAL A C 1
ATOM 1105 O O . VAL A 1 133 ? 211.536 263.289 197.542 1.00 33.07 133 VAL A O 1
ATOM 1109 N N . GLU A 1 134 ? 212.974 262.759 195.917 1.00 28.09 134 GLU A N 1
ATOM 1110 C CA . GLU A 1 134 ? 212.816 261.327 196.161 1.00 28.78 134 GLU A CA 1
ATOM 1111 C C . GLU A 1 134 ? 213.170 260.950 197.605 1.00 29.77 134 GLU A C 1
ATOM 1112 O O . GLU A 1 134 ? 212.388 260.280 198.302 1.00 28.46 134 GLU A O 1
ATOM 1118 N N . SER A 1 135 ? 214.307 261.445 198.103 1.00 25.98 135 SER A N 1
ATOM 1119 C CA . SER A 1 135 ? 214.692 261.164 199.484 1.00 25.73 135 SER A CA 1
ATOM 1120 C C . SER A 1 135 ? 213.840 261.935 200.480 1.00 25.17 135 SER A C 1
ATOM 1121 O O . SER A 1 135 ? 213.579 261.440 201.583 1.00 26.20 135 SER A O 1
ATOM 1124 N N . HIS A 1 136 ? 213.383 263.129 200.109 1.00 21.81 136 HIS A N 1
ATOM 1125 C CA . HIS A 1 136 ? 212.478 263.874 200.976 1.00 24.26 136 HIS A CA 1
ATOM 1126 C C . HIS A 1 136 ? 211.163 263.123 201.186 1.00 23.43 136 HIS A C 1
ATOM 1127 O O . HIS A 1 136 ? 210.632 263.074 202.303 1.00 22.09 136 HIS A O 1
ATOM 1134 N N . ASN A 1 137 ? 210.640 262.508 200.127 1.00 20.97 137 ASN A N 1
ATOM 1135 C CA . ASN A 1 137 ? 209.412 261.734 200.238 1.00 19.94 137 ASN A CA 1
ATOM 1136 C C . ASN A 1 137 ? 209.624 260.471 201.055 1.00 19.53 137 ASN A C 1
ATOM 1137 O O . ASN A 1 137 ? 208.769 260.110 201.871 1.00 20.27 137 ASN A O 1
ATOM 1142 N N . ARG A 1 138 ? 210.750 259.783 200.858 1.00 16.28 138 ARG A N 1
ATOM 1143 C CA . ARG A 1 138 ? 211.022 258.623 201.702 1.00 15.17 138 ARG A CA 1
ATOM 1144 C C . ARG A 1 138 ? 211.109 258.999 203.180 1.00 14.68 138 ARG A C 1
ATOM 1145 O O . ARG A 1 138 ? 210.600 258.268 204.040 1.00 16.24 138 ARG A O 1
ATOM 1153 N N . SER A 1 139 ? 211.734 260.132 203.507 1.00 14.16 139 SER A N 1
ATOM 1154 C CA . SER A 1 139 ? 211.843 260.470 204.923 1.00 12.96 139 SER A CA 1
ATOM 1155 C C . SER A 1 139 ? 210.528 260.974 205.505 1.00 13.76 139 SER A C 1
ATOM 1156 O O . SER A 1 139 ? 210.250 260.729 206.685 1.00 14.40 139 SER A O 1
ATOM 1159 N N . LEU A 1 140 ? 209.662 261.576 204.685 1.00 16.66 140 LEU A N 1
ATOM 1160 C CA . LEU A 1 140 ? 208.291 261.821 205.130 1.00 12.45 140 LEU A CA 1
ATOM 1161 C C . LEU A 1 140 ? 207.563 260.520 205.438 1.00 11.06 140 LEU A C 1
ATOM 1162 O O . LEU A 1 140 ? 206.893 260.410 206.463 1.00 12.32 140 LEU A O 1
ATOM 1167 N N . GLY A 1 141 ? 207.613 259.554 204.524 1.00 9.85 141 GLY A N 1
ATOM 1168 C CA . GLY A 1 141 ? 206.954 258.285 204.783 1.00 7.06 141 GLY A CA 1
ATOM 1169 C C . GLY A 1 141 ? 207.448 257.590 206.041 1.00 7.59 141 GLY A C 1
ATOM 1170 O O . GLY A 1 141 ? 206.656 257.036 206.806 1.00 7.38 141 GLY A O 1
ATOM 1171 N N . LEU A 1 142 ? 208.760 257.622 206.277 1.00 9.07 142 LEU A N 1
ATOM 1172 C CA . LEU A 1 142 ? 209.313 257.115 207.532 1.00 5.98 142 LEU A CA 1
ATOM 1173 C C . LEU A 1 142 ? 208.723 257.824 208.750 1.00 8.29 142 LEU A C 1
ATOM 1174 O O . LEU A 1 142 ? 208.374 257.176 209.745 1.00 7.86 142 LEU A O 1
ATOM 1179 N N . ASP A 1 143 ? 208.678 259.158 208.734 1.00 8.19 143 ASP A N 1
ATOM 1180 C CA . ASP A 1 143 ? 208.072 259.848 209.871 1.00 6.49 143 ASP A CA 1
ATOM 1181 C C . ASP A 1 143 ? 206.594 259.512 210.031 1.00 10.25 143 ASP A C 1
ATOM 1182 O O . ASP A 1 143 ? 206.101 259.423 211.154 1.00 8.16 143 ASP A O 1
ATOM 1187 N N . LEU A 1 144 ? 205.860 259.362 208.933 1.00 10.81 144 LEU A N 1
ATOM 1188 C CA . LEU A 1 144 ? 204.474 258.917 209.040 1.00 5.69 144 LEU A CA 1
ATOM 1189 C C . LEU A 1 144 ? 204.376 257.575 209.750 1.00 5.25 144 LEU A C 1
ATOM 1190 O O . LEU A 1 144 ? 203.507 257.371 210.600 1.00 10.78 144 LEU A O 1
ATOM 1195 N N . SER A 1 145 ? 205.247 256.642 209.386 1.00 6.74 145 SER A N 1
ATOM 1196 C CA . SER A 1 145 ? 205.330 255.355 210.070 1.00 3.51 145 SER A CA 1
ATOM 1197 C C . SER A 1 145 ? 205.581 255.494 211.574 1.00 7.54 145 SER A C 1
ATOM 1198 O O . SER A 1 145 ? 204.894 254.868 212.383 1.00 9.86 145 SER A O 1
ATOM 1201 N N . ILE A 1 146 ? 206.591 256.272 211.965 1.00 5.21 146 ILE A N 1
ATOM 1202 C CA . ILE A 1 146 ? 206.897 256.468 213.392 1.00 4.43 146 ILE A CA 1
ATOM 1203 C C . ILE A 1 146 ? 205.788 257.214 214.134 1.00 5.82 146 ILE A C 1
ATOM 1204 O O . ILE A 1 146 ? 205.254 256.716 215.129 1.00 5.19 146 ILE A O 1
ATOM 1209 N N . TYR A 1 147 ? 205.466 258.436 213.721 1.00 12.63 147 TYR A N 1
ATOM 1210 C CA . TYR A 1 147 ? 204.632 259.305 214.543 1.00 7.38 147 TYR A CA 1
ATOM 1211 C C . TYR A 1 147 ? 203.157 259.286 214.175 1.00 8.63 147 TYR A C 1
ATOM 1212 O O . TYR A 1 147 ? 202.330 259.638 215.017 1.00 12.01 147 TYR A O 1
ATOM 1221 N N . GLY A 1 148 ? 202.804 258.884 212.963 1.00 7.86 148 GLY A N 1
ATOM 1222 C CA . GLY A 1 148 ? 201.460 259.051 212.465 1.00 8.03 148 GLY A CA 1
ATOM 1223 C C . GLY A 1 148 ? 201.239 260.314 211.671 1.00 10.41 148 GLY A C 1
ATOM 1224 O O . GLY A 1 148 ? 200.191 260.448 211.036 1.00 15.94 148 GLY A O 1
ATOM 1225 N N . LYS A 1 149 ? 202.205 261.229 211.664 1.00 10.48 149 LYS A N 1
ATOM 1226 C CA . LYS A 1 149 ? 202.083 262.503 210.974 1.00 12.23 149 LYS A CA 1
ATOM 1227 C C . LYS A 1 149 ? 203.473 263.004 210.615 1.00 10.99 149 LYS A C 1
ATOM 1228 O O . LYS A 1 149 ? 204.477 262.513 211.128 1.00 12.70 149 LYS A O 1
ATOM 1234 N N . ALA A 1 150 ? 203.525 263.966 209.699 1.00 12.26 150 ALA A N 1
ATOM 1235 C CA . ALA A 1 150 ? 204.785 264.593 209.317 1.00 15.57 150 ALA A CA 1
ATOM 1236 C C . ALA A 1 150 ? 204.521 266.013 208.835 1.00 17.92 150 ALA A C 1
ATOM 1237 O O . ALA A 1 150 ? 203.410 266.350 208.440 1.00 19.75 150 ALA A O 1
ATOM 1239 N N . TYR A 1 151 ? 205.548 266.857 208.889 1.00 23.23 151 TYR A N 1
ATOM 1240 C CA . TYR A 1 151 ? 205.430 268.248 208.467 1.00 22.43 151 TYR A CA 1
ATOM 1241 C C . TYR A 1 151 ? 206.536 268.602 207.490 1.00 22.66 151 TYR A C 1
ATOM 1242 O O . TYR A 1 151 ? 207.677 268.163 207.650 1.00 20.95 151 TYR A O 1
ATOM 1251 N N . GLU A 1 152 ? 206.210 269.432 206.502 1.00 30.21 152 GLU A N 1
ATOM 1252 C CA . GLU A 1 152 ? 207.230 270.033 205.652 1.00 28.21 152 GLU A CA 1
ATOM 1253 C C . GLU A 1 152 ? 207.001 271.530 205.495 1.00 28.92 152 GLU A C 1
ATOM 1254 O O . GLU A 1 152 ? 205.863 271.990 205.353 1.00 29.33 152 GLU A O 1
ATOM 1260 N N . LEU A 1 153 ? 208.101 272.279 205.525 1.00 38.37 153 LEU A N 1
ATOM 1261 C CA . LEU A 1 153 ? 208.124 273.721 205.317 1.00 40.16 153 LEU A CA 1
ATOM 1262 C C . LEU A 1 153 ? 208.808 274.053 203.996 1.00 40.62 153 LEU A C 1
ATOM 1263 O O . LEU A 1 153 ? 209.859 273.488 203.677 1.00 40.19 153 LEU A O 1
ATOM 1268 N N . MET A 1 154 ? 208.205 274.959 203.229 1.00 50.07 154 MET A N 1
ATOM 1269 C CA . MET A 1 154 ? 208.800 275.503 202.012 1.00 51.29 154 MET A CA 1
ATOM 1270 C C . MET A 1 154 ? 209.265 276.936 202.257 1.00 51.83 154 MET A C 1
ATOM 1271 O O . MET A 1 154 ? 208.530 277.733 202.847 1.00 50.27 154 MET A O 1
ATOM 1276 N N . ILE A 1 155 ? 210.486 277.259 201.808 1.00 59.20 155 ILE A N 1
ATOM 1277 C CA . ILE A 1 155 ? 211.084 278.576 202.015 1.00 60.16 155 ILE A CA 1
ATOM 1278 C C . ILE A 1 155 ? 211.752 279.068 200.735 1.00 60.40 155 ILE A C 1
ATOM 1279 O O . ILE A 1 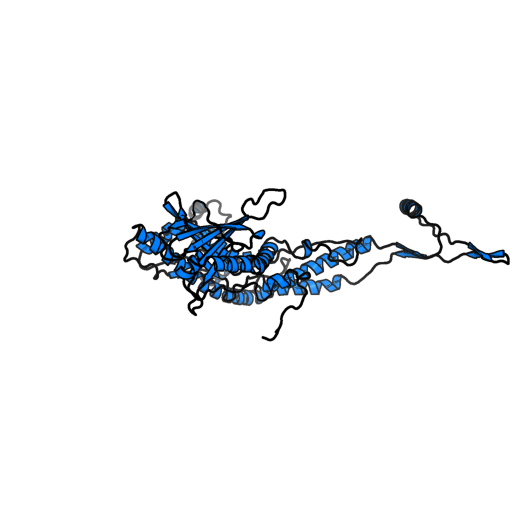155 ? 212.010 278.305 199.804 1.00 59.85 155 ILE A O 1
ATOM 1284 N N . ARG A 1 156 ? 212.021 280.373 200.697 1.00 74.24 156 ARG A N 1
ATOM 1285 C CA . ARG A 1 156 ? 213.005 280.962 199.790 1.00 74.86 156 ARG A CA 1
ATOM 1286 C C . ARG A 1 156 ? 214.260 281.299 200.586 1.00 74.64 156 ARG A C 1
ATOM 1287 O O . ARG A 1 156 ? 214.193 282.060 201.556 1.00 73.67 156 ARG A O 1
ATOM 1295 N N . ASN A 1 157 ? 215.402 280.745 200.175 1.00 75.24 157 ASN A N 1
ATOM 1296 C CA . ASN A 1 157 ? 216.635 280.876 200.940 1.00 75.54 157 ASN A CA 1
ATOM 1297 C C . ASN A 1 157 ? 217.496 282.037 200.438 1.00 77.01 157 ASN A C 1
ATOM 1298 O O . ASN A 1 157 ? 217.140 282.765 199.507 1.00 76.50 157 ASN A O 1
ATOM 1303 N N . GLN A 1 158 ? 218.663 282.194 201.075 1.00 87.17 158 GLN A N 1
ATOM 1304 C CA . GLN A 1 158 ? 219.550 283.320 200.782 1.00 87.62 158 GLN A CA 1
ATOM 1305 C C . GLN A 1 158 ? 220.000 283.341 199.327 1.00 86.97 158 GLN A C 1
ATOM 1306 O O . GLN A 1 158 ? 220.181 284.420 198.753 1.00 86.73 158 GLN A O 1
ATOM 1312 N N . ASP A 1 159 ? 220.180 282.176 198.713 1.00 85.40 159 ASP A N 1
ATOM 1313 C CA . ASP A 1 159 ? 220.522 282.099 197.298 1.00 85.19 159 ASP A CA 1
ATOM 1314 C C . ASP A 1 159 ? 219.305 282.247 196.394 1.00 84.88 159 ASP A C 1
ATOM 1315 O O . ASP A 1 159 ? 219.391 281.943 195.202 1.00 84.53 159 ASP A O 1
ATOM 1320 N N . ASP A 1 160 ? 218.178 282.697 196.943 1.00 82.33 160 ASP A N 1
ATOM 1321 C CA . ASP A 1 160 ? 216.919 282.847 196.218 1.00 82.66 160 ASP A CA 1
ATOM 1322 C C . ASP A 1 160 ? 216.406 281.524 195.653 1.00 82.35 160 ASP A C 1
ATOM 1323 O O . ASP A 1 160 ? 215.588 281.516 194.727 1.00 81.20 160 ASP A O 1
ATOM 1328 N N . GLU A 1 161 ? 216.868 280.401 196.198 1.00 75.99 161 GLU A N 1
ATOM 1329 C CA . GLU A 1 161 ? 216.326 279.096 195.844 1.00 74.65 161 GLU A CA 1
ATOM 1330 C C . GLU A 1 161 ? 215.030 278.838 196.598 1.00 73.86 161 GLU A C 1
ATOM 1331 O O . GLU A 1 161 ? 214.904 279.185 197.775 1.00 73.85 161 GLU A O 1
ATOM 1337 N N . THR A 1 162 ? 214.055 278.251 195.910 1.00 66.26 162 THR A N 1
ATOM 1338 C CA . THR A 1 162 ? 212.902 277.659 196.578 1.00 66.10 162 THR A CA 1
ATOM 1339 C C . THR A 1 162 ? 213.296 276.286 197.117 1.00 65.07 162 THR A C 1
ATOM 1340 O O . THR A 1 162 ? 213.626 275.385 196.342 1.00 64.07 162 THR A O 1
ATOM 1344 N N . ARG A 1 163 ? 213.280 276.130 198.439 1.00 57.48 163 ARG A N 1
ATOM 1345 C CA . ARG A 1 163 ? 213.755 274.923 199.102 1.00 56.37 163 ARG A CA 1
ATOM 1346 C C . ARG A 1 163 ? 212.663 274.319 199.980 1.00 55.18 163 ARG A C 1
ATOM 1347 O O . ARG A 1 163 ? 211.787 275.025 200.489 1.00 54.19 163 ARG A O 1
ATOM 1355 N N . LEU A 1 164 ? 212.720 272.996 200.141 1.00 41.33 164 LEU A N 1
ATOM 1356 C CA . LEU A 1 164 ? 211.739 272.227 200.902 1.00 39.60 164 LEU A CA 1
ATOM 1357 C C . LEU A 1 164 ? 212.441 271.408 201.979 1.00 38.76 164 LEU A C 1
ATOM 1358 O O . LEU A 1 164 ? 213.361 270.645 201.674 1.00 38.18 164 LEU A O 1
ATOM 1363 N N . TYR A 1 165 ? 212.009 271.553 203.236 1.00 37.79 165 TYR A N 1
ATOM 1364 C CA . TYR A 1 165 ? 212.639 270.852 204.352 1.00 37.58 165 TYR A CA 1
ATOM 1365 C C . TYR A 1 165 ? 211.603 270.178 205.239 1.00 33.52 165 TYR A C 1
ATOM 1366 O O . TYR A 1 165 ? 210.560 270.759 205.541 1.00 33.43 165 TYR A O 1
ATOM 1375 N N . LYS A 1 166 ? 211.914 268.961 205.687 1.00 21.91 166 LYS A N 1
ATOM 1376 C CA . LYS A 1 166 ? 211.094 268.292 206.690 1.00 22.36 166 LYS A CA 1
ATOM 1377 C C . LYS A 1 166 ? 211.285 268.949 208.052 1.00 24.71 166 LYS A C 1
ATOM 1378 O O . LYS A 1 166 ? 212.413 269.212 208.468 1.00 24.93 166 LYS A O 1
ATOM 1384 N N . SER A 1 167 ? 210.181 269.218 208.744 1.00 23.18 167 SER A N 1
ATOM 1385 C CA . SER A 1 167 ? 210.199 269.865 210.051 1.00 24.89 167 SER A CA 1
ATOM 1386 C C . SER A 1 167 ? 209.891 268.854 211.151 1.00 26.23 167 SER A C 1
ATOM 1387 O O . SER A 1 167 ? 208.917 268.102 211.057 1.00 26.04 167 SER A O 1
ATOM 1390 N N . ASP A 1 168 ? 210.719 268.851 212.193 1.00 29.60 168 ASP A N 1
ATOM 1391 C CA . ASP A 1 168 ? 210.644 267.840 213.245 1.00 29.89 168 ASP A CA 1
ATOM 1392 C C . ASP A 1 168 ? 209.272 267.833 213.911 1.00 29.50 168 ASP A C 1
ATOM 1393 O O . ASP A 1 168 ? 208.820 268.852 214.438 1.00 29.30 168 ASP A O 1
ATOM 1398 N N . ALA A 1 169 ? 208.623 266.666 213.900 1.00 24.06 169 ALA A N 1
ATOM 1399 C CA . ALA A 1 169 ? 207.273 266.524 214.439 1.00 25.60 169 ALA A CA 1
ATOM 1400 C C . ALA A 1 169 ? 207.171 266.763 215.946 1.00 23.87 169 ALA A C 1
ATOM 1401 O O . ALA A 1 169 ? 206.081 267.087 216.424 1.00 23.58 169 ALA A O 1
ATOM 1403 N N . MET A 1 170 ? 208.251 266.599 216.715 1.00 26.82 170 MET A N 1
ATOM 1404 C CA . MET A 1 170 ? 208.171 266.871 218.150 1.00 25.26 170 MET A CA 1
ATOM 1405 C C . MET A 1 170 ? 208.094 268.354 218.486 1.00 26.09 170 MET A C 1
ATOM 1406 O O . MET A 1 170 ? 207.699 268.695 219.603 1.00 27.10 170 MET A O 1
ATOM 1411 N N . SER A 1 171 ? 208.434 269.243 217.561 1.00 30.14 171 SER A N 1
ATOM 1412 C CA . SER A 1 171 ? 208.449 270.671 217.847 1.00 29.32 171 SER A CA 1
ATOM 1413 C C . SER A 1 171 ? 207.555 271.471 216.906 1.00 31.40 171 SER A C 1
ATOM 1414 O O . SER A 1 171 ? 207.612 272.703 216.917 1.00 31.18 171 SER A O 1
ATOM 1417 N N . THR A 1 172 ? 206.733 270.808 216.099 1.00 32.60 172 THR A N 1
ATOM 1418 C CA . THR A 1 172 ? 205.882 271.453 215.109 1.00 28.79 172 THR A CA 1
ATOM 1419 C C . THR A 1 172 ? 204.425 271.080 215.341 1.00 29.23 172 THR A C 1
ATOM 1420 O O . THR A 1 172 ? 204.120 269.934 215.679 1.00 29.87 172 THR A O 1
ATOM 1424 N N . PHE A 1 173 ? 203.530 272.055 215.197 1.00 33.53 173 PHE A N 1
ATOM 1425 C CA . PHE A 1 173 ? 202.104 271.769 215.118 1.00 33.00 173 PHE A CA 1
ATOM 1426 C C . PHE A 1 173 ? 201.419 272.856 214.301 1.00 34.68 173 PHE A C 1
ATOM 1427 O O . PHE A 1 173 ? 201.995 273.905 214.014 1.00 37.82 173 PHE A O 1
ATOM 1435 N N . ILE A 1 174 ? 200.177 272.579 213.910 1.00 37.86 174 ILE A N 1
ATOM 1436 C CA . ILE A 1 174 ? 199.341 273.514 213.169 1.00 37.91 174 ILE A CA 1
ATOM 1437 C C . ILE A 1 174 ? 198.051 273.737 213.947 1.00 40.20 174 ILE A C 1
ATOM 1438 O O . ILE A 1 174 ? 197.549 272.824 214.609 1.00 38.64 174 ILE A O 1
ATOM 1443 N N . ILE A 1 175 ? 197.535 274.963 213.891 1.00 45.03 175 ILE A N 1
ATOM 1444 C CA . ILE A 1 175 ? 196.225 275.312 214.437 1.00 45.31 175 ILE A CA 1
ATOM 1445 C C . ILE A 1 175 ? 195.252 275.474 213.277 1.00 44.78 175 ILE A C 1
ATOM 1446 O O . ILE A 1 175 ? 195.554 276.177 212.310 1.00 44.89 175 ILE A O 1
ATOM 1451 N N . TYR A 1 176 ? 194.116 274.788 213.347 1.00 44.84 176 TYR A N 1
ATOM 1452 C CA . TYR A 1 176 ? 193.094 274.857 212.311 1.00 46.06 176 TYR A CA 1
ATOM 1453 C C . TYR A 1 176 ? 191.912 275.715 212.760 1.00 47.85 176 TYR A C 1
ATOM 1454 O O . TYR A 1 176 ? 191.763 276.053 213.935 1.00 48.14 176 TYR A O 1
ATOM 1463 N N . ASP A 1 177 ? 191.076 276.091 211.793 1.00 55.82 177 ASP A N 1
ATOM 1464 C CA . ASP A 1 177 ? 189.791 276.707 212.095 1.00 55.76 177 ASP A CA 1
ATOM 1465 C C . ASP A 1 177 ? 188.808 275.671 212.641 1.00 55.37 177 ASP A C 1
ATOM 1466 O O . ASP A 1 177 ? 189.025 274.461 212.564 1.00 55.14 177 ASP A O 1
ATOM 1471 N N . ASN A 1 178 ? 187.703 276.164 213.196 1.00 57.03 178 ASN A N 1
ATOM 1472 C CA . ASN A 1 178 ? 186.653 275.305 213.728 1.00 57.62 178 ASN A CA 1
ATOM 1473 C C . ASN A 1 178 ? 185.629 274.892 212.674 1.00 57.71 178 ASN A C 1
ATOM 1474 O O . ASN A 1 178 ? 184.595 274.320 213.027 1.00 57.21 178 ASN A O 1
ATOM 1479 N N . THR A 1 179 ? 185.894 275.159 211.398 1.00 59.57 179 THR A N 1
ATOM 1480 C CA . THR A 1 179 ? 184.997 274.761 210.323 1.00 59.00 179 THR A CA 1
ATOM 1481 C C . THR A 1 179 ? 185.137 273.270 210.021 1.00 59.02 179 THR A C 1
ATOM 1482 O O . THR A 1 179 ? 186.155 272.640 210.317 1.00 59.62 179 THR A O 1
ATOM 1486 N N . VAL A 1 180 ? 184.081 272.703 209.433 1.00 60.20 180 VAL A N 1
ATOM 1487 C CA . VAL A 1 180 ? 184.120 271.321 208.962 1.00 60.71 180 VAL A CA 1
ATOM 1488 C C . VAL A 1 180 ? 185.173 271.118 207.873 1.00 60.24 180 VAL A C 1
ATOM 1489 O O . VAL A 1 180 ? 185.597 269.984 207.628 1.00 59.91 180 VAL A O 1
ATOM 1493 N N . GLU A 1 181 ? 185.593 272.189 207.199 1.00 59.90 181 GLU A N 1
ATOM 1494 C CA . GLU A 1 181 ? 186.615 272.093 206.163 1.00 59.22 181 GLU A CA 1
ATOM 1495 C C . GLU A 1 181 ? 188.024 271.977 206.731 1.00 59.20 181 GLU A C 1
ATOM 1496 O O . GLU A 1 181 ? 188.943 271.599 205.998 1.00 59.39 181 GLU A O 1
ATOM 1502 N N . ARG A 1 182 ? 188.208 272.311 208.009 1.00 52.94 182 ARG A N 1
ATOM 1503 C CA . ARG A 1 182 ? 189.512 272.439 208.656 1.00 51.87 182 ARG A CA 1
ATOM 1504 C C . ARG A 1 182 ? 190.574 273.108 207.792 1.00 51.23 182 ARG A C 1
ATOM 1505 O O . ARG A 1 182 ? 191.528 272.456 207.360 1.00 51.37 182 ARG A O 1
ATOM 1513 N N . ASN A 1 183 ? 190.418 274.404 207.545 1.00 52.16 183 ASN A N 1
ATOM 1514 C CA . ASN A 1 183 ? 191.497 275.209 206.988 1.00 51.50 183 ASN A CA 1
ATOM 1515 C C . ASN A 1 183 ? 192.556 275.474 208.054 1.00 51.85 183 ASN A C 1
ATOM 1516 O O . ASN A 1 183 ? 192.240 275.634 209.235 1.00 51.91 183 ASN A O 1
ATOM 1521 N N . SER A 1 184 ? 193.820 275.510 207.640 1.00 49.48 184 SER A N 1
ATOM 1522 C CA . SER A 1 184 ? 194.917 275.794 208.564 1.00 49.73 184 SER A CA 1
ATOM 1523 C C . SER A 1 184 ? 195.100 277.299 208.749 1.00 50.58 184 SER A C 1
ATOM 1524 O O . SER A 1 184 ? 195.302 278.034 207.776 1.00 48.90 184 SER A O 1
ATOM 1527 N N . ILE A 1 185 ? 195.034 277.751 209.999 1.00 56.78 185 ILE A N 1
ATOM 1528 C CA . ILE A 1 185 ? 195.223 279.155 210.351 1.00 55.45 185 ILE A CA 1
ATOM 1529 C C . ILE A 1 185 ? 196.699 279.492 210.548 1.00 56.37 185 ILE A C 1
ATOM 1530 O O . ILE A 1 185 ? 197.215 280.429 209.936 1.00 57.29 185 ILE A O 1
ATOM 1535 N N . ALA A 1 186 ? 197.411 278.743 211.395 1.00 52.75 186 ALA A N 1
ATOM 1536 C CA . ALA A 1 186 ? 198.769 279.118 211.777 1.00 52.62 186 ALA A CA 1
ATOM 1537 C C . ALA A 1 186 ? 199.624 277.885 212.051 1.00 51.75 186 ALA A C 1
ATOM 1538 O O . ALA A 1 186 ? 199.140 276.878 212.572 1.00 51.74 186 ALA A O 1
ATOM 1540 N N . GLY A 1 187 ? 200.909 277.986 211.708 1.00 49.17 187 GLY A N 1
ATOM 1541 C CA . GLY A 1 187 ? 201.899 276.973 212.046 1.00 48.52 187 GLY A CA 1
ATOM 1542 C C . GLY A 1 187 ? 202.822 277.440 213.158 1.00 48.42 187 GLY A C 1
ATOM 1543 O O . GLY A 1 187 ? 203.108 278.627 213.269 1.00 51.17 187 GLY A O 1
ATOM 1544 N N . VAL A 1 188 ? 203.252 276.517 214.018 1.00 42.49 188 VAL A N 1
ATOM 1545 C CA . VAL A 1 188 ? 204.163 276.841 215.116 1.00 41.95 188 VAL A CA 1
ATOM 1546 C C . VAL A 1 188 ? 205.383 275.928 215.067 1.00 41.80 188 VAL A C 1
ATOM 1547 O O . VAL A 1 188 ? 205.237 274.704 215.020 1.00 43.09 188 VAL A O 1
ATOM 1551 N N . ARG A 1 189 ? 206.583 276.518 215.076 1.00 41.26 189 ARG A N 1
ATOM 1552 C CA . ARG A 1 189 ? 207.825 275.794 215.352 1.00 41.01 189 ARG A CA 1
ATOM 1553 C C . ARG A 1 189 ? 208.468 276.383 216.601 1.00 41.40 189 ARG A C 1
ATOM 1554 O O . ARG A 1 189 ? 208.702 277.588 216.657 1.00 44.98 189 ARG A O 1
ATOM 1562 N N . TYR A 1 190 ? 208.762 275.556 217.604 1.00 39.83 190 TYR A N 1
ATOM 1563 C CA . TYR A 1 190 ? 209.438 276.045 218.806 1.00 41.94 190 TYR A CA 1
ATOM 1564 C C . TYR A 1 190 ? 210.664 275.206 219.155 1.00 43.42 190 TYR A C 1
ATOM 1565 O O . TYR A 1 190 ? 210.568 273.984 219.289 1.00 41.78 190 TYR A O 1
ATOM 1574 N N . LEU A 1 191 ? 211.816 275.872 219.311 1.00 54.72 191 LEU A N 1
ATOM 1575 C CA . LEU A 1 191 ? 213.105 275.215 219.520 1.00 53.98 191 LEU A CA 1
ATOM 1576 C C . LEU A 1 191 ? 213.783 275.685 220.803 1.00 54.81 191 LEU A C 1
ATOM 1577 O O . LEU A 1 191 ? 213.784 276.874 221.122 1.00 57.28 191 LEU A O 1
ATOM 1582 N N . ARG A 1 192 ? 214.390 274.736 221.510 1.00 71.27 192 ARG A N 1
ATOM 1583 C CA . ARG A 1 192 ? 215.228 275.010 222.676 1.00 71.47 192 ARG A CA 1
ATOM 1584 C C . ARG A 1 192 ? 216.456 275.847 222.310 1.00 72.15 192 ARG A C 1
ATOM 1585 O O . ARG A 1 192 ? 217.277 275.428 221.492 1.00 72.03 192 ARG A O 1
ATOM 1593 N N . THR A 1 193 ? 216.572 277.036 222.905 1.00 73.71 193 THR A N 1
ATOM 1594 C CA . THR A 1 193 ? 217.810 277.811 222.867 1.00 73.33 193 THR A CA 1
ATOM 1595 C C . THR A 1 193 ? 218.763 277.343 223.968 1.00 74.05 193 THR A C 1
ATOM 1596 O O . THR A 1 193 ? 218.354 276.727 224.956 1.00 73.91 193 THR A O 1
ATOM 1600 N N . LYS A 1 194 ? 220.047 277.658 223.797 1.00 81.23 194 LYS A N 1
ATOM 1601 C CA . LYS A 1 194 ? 221.100 277.228 224.711 1.00 82.31 194 LYS A CA 1
ATOM 1602 C C . LYS A 1 194 ? 221.000 275.733 225.033 1.00 82.46 194 LYS A C 1
ATOM 1603 O O . LYS A 1 194 ? 220.924 275.348 226.201 1.00 82.20 194 LYS A O 1
ATOM 1609 N N . PRO A 1 195 ? 220.988 274.869 224.014 1.00 80.93 195 PRO A N 1
ATOM 1610 C CA . PRO A 1 195 ? 220.733 273.439 224.258 1.00 80.49 195 PRO A CA 1
ATOM 1611 C C . PRO A 1 195 ? 221.878 272.731 224.969 1.00 80.70 195 PRO A C 1
ATOM 1612 O O . PRO A 1 195 ? 221.674 271.636 225.506 1.00 80.43 195 PRO A O 1
ATOM 1616 N N . ILE A 1 196 ? 223.069 273.327 224.981 1.00 83.70 196 ILE A N 1
ATOM 1617 C CA . ILE A 1 196 ? 224.293 272.683 225.451 1.00 83.28 196 ILE A CA 1
ATOM 1618 C C . ILE A 1 196 ? 224.830 273.290 226.749 1.00 83.62 196 ILE A C 1
ATOM 1619 O O . ILE A 1 196 ? 225.724 272.692 227.370 1.00 83.84 196 ILE A O 1
ATOM 1624 N N . ASP A 1 197 ? 224.306 274.436 227.187 1.00 87.05 197 ASP A N 1
ATOM 1625 C CA . ASP A 1 197 ? 224.804 275.122 228.380 1.00 87.62 197 ASP A CA 1
ATOM 1626 C C . ASP A 1 197 ? 224.481 274.386 229.682 1.00 87.67 197 ASP A C 1
ATOM 1627 O O . ASP A 1 197 ? 223.380 273.858 229.868 1.00 86.50 197 ASP A O 1
ATOM 1632 N N . LYS A 1 198 ? 225.469 274.364 230.582 1.00 93.50 198 LYS A N 1
ATOM 1633 C CA . LYS A 1 198 ? 225.428 273.707 231.885 1.00 93.75 198 LYS A CA 1
ATOM 1634 C C . LYS A 1 198 ? 224.748 274.577 232.953 1.00 94.01 198 LYS A C 1
ATOM 1635 O O . LYS A 1 198 ? 224.340 275.716 232.712 1.00 93.58 198 LYS A O 1
ATOM 1641 N N . THR A 1 199 ? 224.649 274.013 234.163 1.00 98.14 199 THR A N 1
ATOM 1642 C CA . THR A 1 199 ? 224.327 274.702 235.420 1.00 98.33 199 THR A CA 1
ATOM 1643 C C . THR A 1 199 ? 222.873 275.188 235.502 1.00 98.45 199 THR A C 1
ATOM 1644 O O . THR A 1 199 ? 222.543 276.018 236.354 1.00 97.98 199 THR A O 1
ATOM 1648 N N . ASP A 1 200 ? 221.993 274.662 234.643 1.00 99.56 200 ASP A N 1
ATOM 1649 C CA . ASP A 1 200 ? 220.530 274.729 234.819 1.00 99.71 200 ASP A CA 1
ATOM 1650 C C . ASP A 1 200 ? 219.957 276.150 234.957 1.00 99.52 200 ASP A C 1
ATOM 1651 O O . ASP A 1 200 ? 219.199 276.445 235.885 1.00 99.28 200 ASP A O 1
ATOM 1656 N N . GLU A 1 201 ? 220.330 277.041 234.037 1.00 93.18 201 GLU A N 1
ATOM 1657 C CA . GLU A 1 201 ? 219.558 278.268 233.821 1.00 93.13 201 GLU A CA 1
ATOM 1658 C C . GLU A 1 201 ? 218.159 277.944 233.280 1.00 93.07 201 GLU A C 1
ATOM 1659 O O . GLU A 1 201 ? 217.945 276.912 232.640 1.00 92.53 201 GLU A O 1
ATOM 1665 N N . ASP A 1 202 ? 217.194 278.831 233.559 1.00 88.22 202 ASP A N 1
ATOM 1666 C CA . ASP A 1 202 ? 215.819 278.653 233.081 1.00 88.01 202 ASP A CA 1
ATOM 1667 C C . ASP A 1 202 ? 215.766 278.342 231.586 1.00 87.25 202 ASP A C 1
ATOM 1668 O O . ASP A 1 202 ? 216.457 278.965 230.777 1.00 86.98 202 ASP A O 1
ATOM 1673 N N . GLU A 1 203 ? 214.920 277.372 231.230 1.00 76.87 203 GLU A N 1
ATOM 1674 C CA . GLU A 1 203 ? 214.798 276.865 229.860 1.00 76.61 203 GLU A CA 1
ATOM 1675 C C . GLU A 1 203 ? 214.100 277.875 228.942 1.00 76.44 203 GLU A C 1
ATOM 1676 O O . GLU A 1 203 ? 212.910 278.155 229.108 1.00 75.56 203 GLU A O 1
ATOM 1682 N N . VAL A 1 204 ? 214.839 278.425 227.974 1.00 72.56 204 VAL A N 1
ATOM 1683 C CA . VAL A 1 204 ? 214.337 279.424 227.025 1.00 72.17 204 VAL A CA 1
ATOM 1684 C C . VAL A 1 204 ? 214.143 278.792 225.646 1.00 71.57 204 VAL A C 1
ATOM 1685 O O . VAL A 1 204 ? 215.034 278.101 225.141 1.00 72.07 204 VAL A O 1
ATOM 1689 N N . PHE A 1 205 ? 212.976 279.032 225.044 1.00 65.75 205 PHE A N 1
ATOM 1690 C CA . PHE A 1 205 ? 212.621 278.591 223.699 1.00 64.67 205 PHE A CA 1
ATOM 1691 C C . PHE A 1 205 ? 212.512 279.784 222.752 1.00 64.05 205 PHE A C 1
ATOM 1692 O O . PHE A 1 205 ? 212.088 280.871 223.149 1.00 65.74 205 PHE A O 1
ATOM 1700 N N . THR A 1 206 ? 212.893 279.576 221.492 1.00 62.87 206 THR A N 1
ATOM 1701 C CA . THR A 1 206 ? 212.593 280.504 220.403 1.00 63.58 206 THR A CA 1
ATOM 1702 C C . THR A 1 206 ? 211.448 279.955 219.552 1.00 62.31 206 THR A C 1
ATOM 1703 O O . THR A 1 206 ? 211.471 278.786 219.151 1.00 62.02 206 THR A O 1
ATOM 1707 N N . VAL A 1 207 ? 210.451 280.803 219.290 1.00 57.45 207 VAL A N 1
ATOM 1708 C CA . VAL A 1 207 ? 209.182 280.426 218.663 1.00 56.30 207 VAL A CA 1
ATOM 1709 C C . VAL A 1 207 ? 209.015 281.142 217.323 1.00 56.45 207 VAL A C 1
ATOM 1710 O O . VAL A 1 207 ? 209.067 282.374 217.263 1.00 57.81 207 VAL A O 1
ATOM 1714 N N . ASP A 1 208 ? 208.796 280.373 216.255 1.00 57.61 208 ASP A N 1
ATOM 1715 C CA . ASP A 1 208 ? 208.351 280.889 214.964 1.00 57.76 208 ASP A CA 1
ATOM 1716 C C . ASP A 1 208 ? 206.861 280.622 214.800 1.00 56.01 208 ASP A C 1
ATOM 1717 O O . ASP A 1 208 ? 206.413 279.479 214.945 1.00 55.68 208 ASP A O 1
ATOM 1722 N N . LEU A 1 209 ? 206.100 281.672 214.488 1.00 60.31 209 LEU A N 1
ATOM 1723 C CA . LEU A 1 209 ? 204.676 281.571 214.184 1.00 59.79 209 LEU A CA 1
ATOM 1724 C C . LEU A 1 209 ? 204.487 281.898 212.705 1.00 59.07 209 LEU A C 1
ATOM 1725 O O . LEU A 1 209 ? 204.718 283.035 212.284 1.00 61.05 209 LEU A O 1
ATOM 1730 N N . PHE A 1 210 ? 204.065 280.907 211.925 1.00 51.49 210 PHE A N 1
ATOM 1731 C CA . PHE A 1 210 ? 203.918 281.025 210.480 1.00 52.56 210 PHE A CA 1
ATOM 1732 C C . PHE A 1 210 ? 202.473 281.333 210.124 1.00 52.47 210 PHE A C 1
ATOM 1733 O O . PHE A 1 210 ? 201.550 280.678 210.623 1.00 52.89 210 PHE A O 1
ATOM 1741 N N . THR A 1 211 ? 202.298 282.298 209.226 1.00 63.62 211 THR A N 1
ATOM 1742 C CA . THR A 1 211 ? 201.019 282.931 208.947 1.00 63.74 211 THR A CA 1
ATOM 1743 C C . THR A 1 211 ? 200.880 283.062 207.436 1.00 63.08 211 THR A C 1
ATOM 1744 O O . THR A 1 211 ? 201.847 282.910 206.687 1.00 61.93 211 THR A O 1
ATOM 1748 N N . SER A 1 212 ? 199.658 283.349 206.988 1.00 65.94 212 SER A N 1
ATOM 1749 C CA . SER A 1 212 ? 199.379 283.404 205.559 1.00 66.25 212 SER A CA 1
ATOM 1750 C C . SER A 1 212 ? 200.195 284.463 204.829 1.00 66.13 212 SER A C 1
ATOM 1751 O O . SER A 1 212 ? 200.280 284.410 203.598 1.00 65.46 212 SER A O 1
ATOM 1754 N N . HIS A 1 213 ? 200.801 285.416 205.541 1.00 71.79 213 HIS A N 1
ATOM 1755 C CA . HIS A 1 213 ? 201.567 286.475 204.896 1.00 72.25 213 HIS A CA 1
ATOM 1756 C C . HIS A 1 213 ? 203.012 286.582 205.362 1.00 72.35 213 HIS A C 1
ATOM 1757 O O . HIS A 1 213 ? 203.799 287.273 204.705 1.00 71.39 213 HIS A O 1
ATOM 1764 N N . GLY A 1 214 ? 203.390 285.930 206.451 1.00 72.01 214 GLY A N 1
ATOM 1765 C CA . GLY A 1 214 ? 204.764 285.996 206.896 1.00 71.46 214 GLY A CA 1
ATOM 1766 C C . GLY A 1 214 ? 205.020 285.082 208.070 1.00 71.76 214 GLY A C 1
ATOM 1767 O O . GLY A 1 214 ? 204.217 284.201 208.377 1.00 72.71 214 GLY A O 1
ATOM 1768 N N . VAL A 1 215 ? 206.154 285.305 208.730 1.00 67.22 215 VAL A N 1
ATOM 1769 C CA . VAL A 1 215 ? 206.503 284.594 209.954 1.00 66.70 215 VAL A CA 1
ATOM 1770 C C . VAL A 1 215 ? 206.917 285.597 211.024 1.00 67.13 215 VAL A C 1
ATOM 1771 O O . VAL A 1 215 ? 207.674 286.538 210.752 1.00 67.78 215 VAL A O 1
ATOM 1775 N N . TYR A 1 216 ? 206.412 285.386 212.240 1.00 70.82 216 TYR A N 1
ATOM 1776 C CA . TYR A 1 216 ? 206.686 286.213 213.409 1.00 70.57 216 TYR A CA 1
ATOM 1777 C C . TYR A 1 216 ? 207.566 285.451 214.396 1.00 70.97 216 TYR A C 1
ATOM 1778 O O . TYR A 1 216 ? 207.360 284.257 214.624 1.00 71.51 216 TYR A O 1
ATOM 1787 N N . ARG A 1 217 ? 208.555 286.129 214.978 1.00 72.34 217 ARG A N 1
ATOM 1788 C CA . ARG A 1 217 ? 209.593 285.478 215.777 1.00 71.35 217 ARG A CA 1
ATOM 1789 C C . ARG A 1 217 ? 209.602 285.988 217.217 1.00 71.47 217 ARG A C 1
ATOM 1790 O O . ARG A 1 217 ? 209.598 287.200 217.447 1.00 72.61 217 ARG A O 1
ATOM 1798 N N . TYR A 1 218 ? 209.613 285.056 218.180 1.00 68.92 218 TYR A N 1
ATOM 1799 C CA . TYR A 1 218 ? 209.522 285.354 219.609 1.00 68.91 218 TYR A CA 1
ATOM 1800 C C . TYR A 1 218 ? 210.540 284.538 220.407 1.00 69.18 218 TYR A C 1
ATOM 1801 O O . TYR A 1 218 ? 211.115 283.565 219.914 1.00 69.35 218 TYR A O 1
ATOM 1810 N N . LEU A 1 219 ? 210.739 284.946 221.669 1.00 69.97 219 LEU A N 1
ATOM 1811 C CA . LEU A 1 219 ? 211.377 284.161 222.727 1.00 70.01 219 LEU A CA 1
ATOM 1812 C C . LEU A 1 219 ? 210.411 283.967 223.895 1.00 70.45 219 LEU A C 1
ATOM 1813 O O . LEU A 1 219 ? 209.535 284.801 224.132 1.00 71.29 219 LEU A O 1
ATOM 1818 N N . THR A 1 220 ? 210.561 282.858 224.625 1.00 72.22 220 THR A N 1
ATOM 1819 C CA . THR A 1 220 ? 209.719 282.600 225.793 1.00 72.55 220 THR A CA 1
ATOM 1820 C C . THR A 1 220 ? 210.370 281.552 226.692 1.00 72.55 220 THR A C 1
ATOM 1821 O O . THR A 1 220 ? 211.377 280.949 226.333 1.00 73.06 220 THR A O 1
ATOM 1825 N N . ASN A 1 221 ? 209.820 281.390 227.900 1.00 71.37 221 ASN A N 1
ATOM 1826 C CA . ASN A 1 221 ? 210.348 280.421 228.859 1.00 71.36 221 ASN A CA 1
ATOM 1827 C C . ASN A 1 221 ? 209.212 279.856 229.709 1.00 71.50 221 ASN A C 1
ATOM 1828 O O . ASN A 1 221 ? 208.192 280.514 229.923 1.00 71.78 221 ASN A O 1
ATOM 1833 N N . ARG A 1 222 ? 209.407 278.624 230.193 1.00 68.81 222 ARG A N 1
ATOM 1834 C CA . ARG A 1 222 ? 208.370 277.939 230.968 1.00 68.74 222 ARG A CA 1
ATOM 1835 C C . ARG A 1 222 ? 208.031 278.668 232.268 1.00 69.15 222 ARG A C 1
ATOM 1836 O O . ARG A 1 222 ? 206.864 278.716 232.670 1.00 68.73 222 ARG A O 1
ATOM 1844 N N . THR A 1 223 ? 209.035 279.239 232.941 1.00 77.69 223 THR A N 1
ATOM 1845 C CA . THR A 1 223 ? 208.826 279.886 234.238 1.00 78.24 223 THR A CA 1
ATOM 1846 C C . THR A 1 223 ? 208.025 281.187 234.177 1.00 77.93 223 THR A C 1
ATOM 1847 O O . THR A 1 223 ? 207.533 281.630 235.220 1.00 77.18 223 THR A O 1
ATOM 1851 N N . ASN A 1 224 ? 207.871 281.813 233.012 1.00 77.17 224 ASN A N 1
ATOM 1852 C CA . ASN A 1 224 ? 206.961 282.950 232.888 1.00 76.98 224 ASN A CA 1
ATOM 1853 C C . ASN A 1 224 ? 205.575 282.563 232.388 1.00 77.47 224 ASN A C 1
ATOM 1854 O O . ASN A 1 224 ? 204.722 283.439 232.224 1.00 76.90 224 ASN A O 1
ATOM 1859 N N . GLY A 1 225 ? 205.329 281.278 232.150 1.00 76.92 225 GLY A N 1
ATOM 1860 C CA . GLY A 1 225 ? 204.071 280.837 231.580 1.00 76.17 225 GLY A CA 1
ATOM 1861 C C . GLY A 1 225 ? 204.001 280.897 230.071 1.00 75.82 225 GLY A C 1
ATOM 1862 O O . GLY A 1 225 ? 202.923 281.129 229.517 1.00 75.94 225 GLY A O 1
ATOM 1863 N N . LEU A 1 226 ? 205.127 280.689 229.388 1.00 69.11 226 LEU A N 1
ATOM 1864 C CA . LEU A 1 226 ? 205.200 280.718 227.923 1.00 69.37 226 LEU A CA 1
ATOM 1865 C C . LEU A 1 226 ? 204.689 282.026 227.317 1.00 69.73 226 LEU A C 1
ATOM 1866 O O . LEU A 1 226 ? 204.204 282.039 226.184 1.00 69.39 226 LEU A O 1
ATOM 1871 N N . LYS A 1 227 ? 204.772 283.137 228.047 1.00 73.94 227 LYS A N 1
ATOM 1872 C CA . LYS A 1 227 ? 204.419 284.427 227.463 1.00 74.29 227 LYS A CA 1
ATOM 1873 C C . LYS A 1 227 ? 205.454 284.814 226.410 1.00 73.65 227 LYS A C 1
ATOM 1874 O O . LYS A 1 227 ? 206.655 284.843 226.689 1.00 73.62 227 LYS A O 1
ATOM 1880 N N . LEU A 1 228 ? 204.987 285.111 225.198 1.00 69.48 228 LEU A N 1
ATOM 1881 C CA . LEU A 1 228 ? 205.875 285.423 224.083 1.00 69.66 228 LEU A CA 1
ATOM 1882 C C . LEU A 1 228 ? 206.386 286.858 224.146 1.00 70.04 228 LEU A C 1
ATOM 1883 O O . LEU A 1 228 ? 205.638 287.783 224.472 1.00 70.72 228 LEU A O 1
ATOM 1888 N N . THR A 1 229 ? 207.671 287.041 223.823 1.00 75.29 229 THR A N 1
ATOM 1889 C CA . THR A 1 229 ? 208.221 288.369 223.580 1.00 75.38 229 THR A CA 1
ATOM 1890 C C . THR A 1 229 ? 209.024 288.397 222.282 1.00 74.59 229 THR A C 1
ATOM 1891 O O . THR A 1 229 ? 209.832 287.496 222.037 1.00 75.29 229 THR A O 1
ATOM 1895 N N . PRO A 1 230 ? 208.846 289.429 221.448 1.00 73.90 230 PRO A N 1
ATOM 1896 C CA . PRO A 1 230 ? 209.490 289.444 220.123 1.00 73.97 230 PRO A CA 1
ATOM 1897 C C . PRO A 1 230 ? 211.012 289.360 220.156 1.00 73.91 230 PRO A C 1
ATOM 1898 O O . PRO A 1 230 ? 211.667 289.854 221.075 1.00 74.01 230 PRO A O 1
ATOM 1902 N N . ARG A 1 231 ? 211.567 288.716 219.126 1.00 76.98 231 ARG A N 1
ATOM 1903 C CA . ARG A 1 231 ? 212.973 288.834 218.760 1.00 77.45 231 ARG A CA 1
ATOM 1904 C C . ARG A 1 231 ? 213.218 290.129 217.978 1.00 77.98 231 ARG A C 1
ATOM 1905 O O . ARG A 1 231 ? 212.288 290.840 217.590 1.00 77.33 231 ARG A O 1
ATOM 1913 N N . GLU A 1 232 ? 214.501 290.428 217.745 1.00 87.36 232 GLU A N 1
ATOM 1914 C CA . GLU A 1 232 ? 214.876 291.566 216.904 1.00 87.46 232 GLU A CA 1
ATOM 1915 C C . GLU A 1 232 ? 214.331 291.439 215.484 1.00 87.55 232 GLU A C 1
ATOM 1916 O O . GLU A 1 232 ? 213.713 292.372 214.960 1.00 86.73 232 GLU A O 1
ATOM 1922 N N . ASN A 1 233 ? 214.558 290.297 214.839 1.00 83.79 233 ASN A N 1
ATOM 1923 C CA . ASN A 1 233 ? 213.997 290.051 213.514 1.00 83.48 233 ASN A CA 1
ATOM 1924 C C . ASN A 1 233 ? 212.525 289.679 213.633 1.00 83.08 233 ASN A C 1
ATOM 1925 O O . ASN A 1 233 ? 212.090 288.640 213.129 1.00 83.46 233 ASN A O 1
ATOM 1930 N N . SER A 1 234 ? 211.756 290.545 214.294 1.00 79.30 234 SER A N 1
ATOM 1931 C CA . SER A 1 234 ? 210.423 290.198 214.772 1.00 79.55 234 SER A CA 1
ATOM 1932 C C . SER A 1 234 ? 209.483 289.709 213.673 1.00 79.32 234 SER A C 1
ATOM 1933 O O . SER A 1 234 ? 208.515 289.010 213.985 1.00 79.37 234 SER A O 1
ATOM 1936 N N . PHE A 1 235 ? 209.707 290.076 212.411 1.00 73.11 235 PHE A N 1
ATOM 1937 C CA . PHE A 1 235 ? 208.808 289.645 211.348 1.00 73.64 235 PHE A CA 1
ATOM 1938 C C . PHE A 1 235 ? 209.564 289.502 210.035 1.00 73.67 235 PHE A C 1
ATOM 1939 O O . PHE A 1 235 ? 210.584 290.159 209.816 1.00 73.70 235 PHE A O 1
ATOM 1947 N N . GLU A 1 236 ? 209.059 288.624 209.166 1.00 75.82 236 GLU A N 1
ATOM 1948 C CA . GLU A 1 236 ? 209.574 288.525 207.803 1.00 75.36 236 GLU A CA 1
ATOM 1949 C C . GLU A 1 236 ? 208.478 288.033 206.866 1.00 75.22 236 GLU A C 1
ATOM 1950 O O . GLU A 1 236 ? 207.843 287.013 207.141 1.00 76.23 236 GLU A O 1
ATOM 1956 N N . SER A 1 237 ? 208.274 288.745 205.760 1.00 75.07 237 SER A N 1
ATOM 1957 C CA . SER A 1 237 ? 207.271 288.364 204.774 1.00 75.36 237 SER A CA 1
ATOM 1958 C C . SER A 1 237 ? 207.681 287.101 204.018 1.00 74.78 237 SER A C 1
ATOM 1959 O O . SER A 1 237 ? 208.848 286.701 204.002 1.00 74.18 237 SER A O 1
ATOM 1962 N N . HIS A 1 238 ? 206.694 286.472 203.380 1.00 68.69 238 HIS A N 1
ATOM 1963 C CA . HIS A 1 238 ? 206.940 285.453 202.368 1.00 69.48 238 HIS A CA 1
ATOM 1964 C C . HIS A 1 238 ? 205.914 285.608 201.254 1.00 69.55 238 HIS A C 1
ATOM 1965 O O . HIS A 1 238 ? 204.801 286.092 201.478 1.00 68.81 238 HIS A O 1
ATOM 1972 N N . SER A 1 239 ? 206.314 285.218 200.040 1.00 74.89 239 SER A N 1
ATOM 1973 C CA . SER A 1 239 ? 205.480 285.380 198.854 1.00 75.12 239 SER A CA 1
ATOM 1974 C C . SER A 1 239 ? 204.444 284.278 198.669 1.00 74.71 239 SER A C 1
ATOM 1975 O O . SER A 1 239 ? 203.557 284.429 197.825 1.00 74.51 239 SER A O 1
ATOM 1978 N N . PHE A 1 240 ? 204.520 283.187 199.422 1.00 67.12 240 PHE A N 1
ATOM 1979 C CA . PHE A 1 240 ? 203.406 282.249 199.466 1.00 66.40 240 PHE A CA 1
ATOM 1980 C C . PHE A 1 240 ? 202.167 282.932 200.028 1.00 66.14 240 PHE A C 1
ATOM 1981 O O . PHE A 1 240 ? 202.235 283.664 201.019 1.00 65.27 240 PHE A O 1
ATOM 1989 N N . GLU A 1 241 ? 201.026 282.698 199.385 1.00 66.44 241 GLU A N 1
ATOM 1990 C CA . GLU A 1 241 ? 199.772 283.308 199.799 1.00 66.05 241 GLU A CA 1
ATOM 1991 C C . GLU A 1 241 ? 198.969 282.396 200.718 1.00 66.33 241 GLU A C 1
ATOM 1992 O O . GLU A 1 241 ? 197.776 282.630 200.932 1.00 65.05 241 GLU A O 1
ATOM 1998 N N . ARG A 1 242 ? 199.609 281.360 201.258 1.00 60.24 242 ARG A N 1
ATOM 1999 C CA . ARG A 1 242 ? 199.021 280.466 202.244 1.00 58.72 242 ARG A CA 1
ATOM 2000 C C . ARG A 1 242 ? 200.069 280.210 203.316 1.00 57.43 242 ARG A C 1
ATOM 2001 O O . ARG A 1 242 ? 201.259 280.458 203.113 1.00 57.51 242 ARG A O 1
ATOM 2009 N N . MET A 1 243 ? 199.622 279.717 204.461 1.00 51.48 243 MET A N 1
ATOM 2010 C CA . MET A 1 243 ? 200.549 279.352 205.523 1.00 50.16 243 MET A CA 1
ATOM 2011 C C . MET A 1 243 ? 201.437 278.207 205.037 1.00 50.71 243 MET A C 1
ATOM 2012 O O . MET A 1 243 ? 200.912 277.158 204.640 1.00 51.36 243 MET A O 1
ATOM 2017 N N . PRO A 1 244 ? 202.761 278.357 205.047 1.00 47.87 244 PRO A N 1
ATOM 2018 C CA . PRO A 1 244 ? 203.634 277.485 204.244 1.00 47.84 244 PRO A CA 1
ATOM 2019 C C . PRO A 1 244 ? 204.047 276.154 204.872 1.00 45.90 244 PRO A C 1
ATOM 2020 O O . PRO A 1 244 ? 204.950 275.510 204.332 1.00 45.65 244 PRO A O 1
ATOM 2024 N N . ILE A 1 245 ? 203.452 275.709 205.975 1.00 37.49 245 ILE A N 1
ATOM 2025 C CA . ILE A 1 245 ? 203.710 274.376 206.520 1.00 39.41 245 ILE A CA 1
ATOM 2026 C C . ILE A 1 245 ? 202.580 273.442 206.110 1.00 35.67 245 ILE A C 1
ATOM 2027 O O . ILE A 1 245 ? 201.404 273.763 206.302 1.00 36.01 245 ILE A O 1
ATOM 2032 N N . THR A 1 246 ? 202.931 272.293 205.536 1.00 29.86 246 THR A N 1
ATOM 2033 C CA . THR A 1 246 ? 201.960 271.260 205.188 1.00 29.34 246 THR A CA 1
ATOM 2034 C C . THR A 1 246 ? 202.129 270.052 206.104 1.00 28.98 246 THR A C 1
ATOM 2035 O O . THR A 1 246 ? 203.247 269.553 206.280 1.00 27.64 246 THR A O 1
ATOM 2039 N N . GLU A 1 247 ? 201.016 269.592 206.679 1.00 23.21 247 GLU A N 1
ATOM 2040 C CA . GLU A 1 247 ? 200.977 268.398 207.517 1.00 22.76 247 GLU A CA 1
ATOM 2041 C C . GLU A 1 247 ? 200.426 267.205 206.737 1.00 24.93 247 GLU A C 1
ATOM 2042 O O . GLU A 1 247 ? 199.321 267.265 206.195 1.00 24.35 247 GLU A O 1
ATOM 2048 N N . PHE A 1 248 ? 201.200 266.128 206.698 1.00 23.34 248 PHE A N 1
ATOM 2049 C CA . PHE A 1 248 ? 200.811 264.828 206.174 1.00 16.98 248 PHE A CA 1
ATOM 2050 C C . PHE A 1 248 ? 200.385 263.928 207.328 1.00 17.29 248 PHE A C 1
ATOM 2051 O O . PHE A 1 248 ? 200.891 264.060 208.440 1.00 20.55 248 PHE A O 1
ATOM 2059 N N . SER A 1 249 ? 199.473 262.994 207.060 1.00 16.74 249 SER A N 1
ATOM 2060 C CA . SER A 1 249 ? 199.015 262.065 208.087 1.00 14.38 249 SER A CA 1
ATOM 2061 C C . SER A 1 249 ? 199.004 260.630 207.575 1.00 13.26 249 SER A C 1
ATOM 2062 O O . SER A 1 249 ? 198.722 260.367 206.407 1.00 15.02 249 SER A O 1
ATOM 2065 N N . ASN A 1 250 ? 199.316 259.704 208.488 1.00 15.04 250 ASN A N 1
ATOM 2066 C CA . ASN A 1 250 ? 199.433 258.288 208.150 1.00 10.25 250 ASN A CA 1
ATOM 2067 C C . ASN A 1 250 ? 198.066 257.654 207.927 1.00 12.78 250 ASN A C 1
ATOM 2068 O O . ASN A 1 250 ? 197.924 256.745 207.107 1.00 12.61 250 ASN A O 1
ATOM 2073 N N . ASN A 1 251 ? 197.060 258.120 208.649 1.00 15.84 251 ASN A N 1
ATOM 2074 C CA . ASN A 1 251 ? 195.702 257.601 208.594 1.00 12.91 251 ASN A CA 1
ATOM 2075 C C . ASN A 1 251 ? 194.838 258.642 209.284 1.00 16.84 251 ASN A C 1
ATOM 2076 O O . ASN A 1 251 ? 195.346 259.619 209.834 1.00 18.58 251 ASN A O 1
ATOM 2081 N N . GLU A 1 252 ? 193.524 258.452 209.203 1.00 20.14 252 GLU A N 1
ATOM 2082 C CA . GLU A 1 252 ? 192.601 259.438 209.754 1.00 19.71 252 GLU A CA 1
ATOM 2083 C C . GLU A 1 252 ? 192.863 259.723 211.231 1.00 20.60 252 GLU A C 1
ATOM 2084 O O . GLU A 1 252 ? 192.675 260.857 211.680 1.00 22.74 252 GLU A O 1
ATOM 2090 N N . ARG A 1 253 ? 193.280 258.720 212.002 1.00 16.47 253 ARG A N 1
ATOM 2091 C CA . ARG A 1 253 ? 193.531 258.911 213.425 1.00 13.62 253 ARG A CA 1
ATOM 2092 C C . ARG A 1 253 ? 194.915 259.485 213.720 1.00 14.91 253 ARG A C 1
ATOM 2093 O O . ARG A 1 253 ? 195.174 259.861 214.865 1.00 17.88 253 ARG A O 1
ATOM 2101 N N . ARG A 1 254 ? 195.796 259.579 212.721 1.00 17.87 254 ARG A N 1
ATOM 2102 C CA . ARG A 1 254 ? 197.209 259.931 212.914 1.00 13.86 254 ARG A CA 1
ATOM 2103 C C . ARG A 1 254 ? 197.921 258.984 213.884 1.00 10.36 254 ARG A C 1
ATOM 2104 O O . ARG A 1 254 ? 198.651 259.405 214.780 1.00 14.48 254 ARG A O 1
ATOM 2112 N N . LYS A 1 255 ? 197.713 257.689 213.684 1.00 13.32 255 LYS A N 1
ATOM 2113 C CA . LYS A 1 255 ? 198.360 256.625 214.447 1.00 9.09 255 LYS A CA 1
ATOM 2114 C C . LYS A 1 255 ? 199.571 256.068 213.700 1.00 7.51 255 LYS A C 1
ATOM 2115 O O . LYS A 1 255 ? 199.545 255.947 212.476 1.00 9.59 255 LYS A O 1
ATOM 2121 N N . GLY A 1 256 ? 200.655 255.786 214.430 1.00 9.79 256 GLY A N 1
ATOM 2122 C CA . GLY A 1 256 ? 201.809 255.121 213.840 1.00 4.60 256 GLY A CA 1
ATOM 2123 C C . GLY A 1 256 ? 201.598 253.627 213.596 1.00 4.56 256 GLY A C 1
ATOM 2124 O O . GLY A 1 256 ? 200.667 252.999 214.090 1.00 7.23 256 GLY A O 1
ATOM 2125 N N . ASP A 1 257 ? 202.504 253.048 212.799 1.00 4.13 257 ASP A N 1
ATOM 2126 C CA . ASP A 1 257 ? 202.429 251.626 212.440 1.00 2.78 257 ASP A CA 1
ATOM 2127 C C . ASP A 1 257 ? 202.685 250.665 213.606 1.00 4.01 257 ASP A C 1
ATOM 2128 O O . ASP A 1 257 ? 202.048 249.611 213.683 1.00 11.44 257 ASP A O 1
ATOM 2133 N N . TYR A 1 258 ? 203.626 250.969 214.491 1.00 1.92 258 TYR A N 1
ATOM 2134 C CA . TYR A 1 258 ? 203.904 250.102 215.634 1.00 0.78 258 TYR A CA 1
ATOM 2135 C C . TYR A 1 258 ? 203.285 250.556 216.954 1.00 0.49 258 TYR A C 1
ATOM 2136 O O . TYR A 1 258 ? 203.272 249.770 217.902 1.00 4.13 258 TYR A O 1
ATOM 2145 N N . GLU A 1 259 ? 202.816 251.793 217.060 1.00 2.36 259 GLU A N 1
ATOM 2146 C CA . GLU A 1 259 ? 202.203 252.274 218.297 1.00 4.54 259 GLU A CA 1
ATOM 2147 C C . GLU A 1 259 ? 201.234 251.290 218.985 1.00 5.76 259 GLU A C 1
ATOM 2148 O O . GLU A 1 259 ? 201.428 250.934 220.155 1.00 9.19 259 GLU A O 1
ATOM 2154 N N . LYS A 1 260 ? 200.290 250.712 218.233 1.00 5.14 260 LYS A N 1
ATOM 2155 C CA . LYS A 1 260 ? 199.341 249.756 218.809 1.00 3.51 260 LYS A CA 1
ATOM 2156 C C . LYS A 1 260 ? 199.950 248.439 219.261 1.00 4.08 260 LYS A C 1
ATOM 2157 O O . LYS A 1 260 ? 199.225 247.636 219.850 1.00 8.91 260 LYS A O 1
ATOM 2163 N N . VAL A 1 261 ? 201.207 248.148 218.959 1.00 0.47 261 VAL A N 1
ATOM 2164 C CA . VAL A 1 261 ? 201.830 246.923 219.444 1.00 0.83 261 VAL A CA 1
ATOM 2165 C C . VAL A 1 261 ? 202.849 247.184 220.545 1.00 0.56 261 VAL A C 1
ATOM 2166 O O . VAL A 1 261 ? 203.400 246.215 221.084 1.00 3.49 261 VAL A O 1
ATOM 2170 N N . ILE A 1 262 ? 203.135 248.444 220.894 1.00 0.77 262 ILE A N 1
ATOM 2171 C CA . ILE A 1 262 ? 204.107 248.717 221.961 1.00 3.81 262 ILE A CA 1
ATOM 2172 C C . ILE A 1 262 ? 203.973 247.847 223.215 1.00 4.04 262 ILE A C 1
ATOM 2173 O O . ILE A 1 262 ? 204.965 247.261 223.656 1.00 7.55 262 ILE A O 1
ATOM 2178 N N . THR A 1 263 ? 202.784 247.762 223.818 1.00 0.57 263 THR A N 1
ATOM 2179 C CA . THR A 1 263 ? 202.620 246.911 225.002 1.00 1.16 263 THR A CA 1
ATOM 2180 C C . THR A 1 263 ? 203.051 245.459 224.788 1.00 1.92 263 THR A C 1
ATOM 2181 O O . THR A 1 263 ? 203.742 244.897 225.645 1.00 5.49 263 THR A O 1
ATOM 2185 N N . LEU A 1 264 ? 202.810 244.885 223.609 1.00 0.79 264 LEU A N 1
ATOM 2186 C CA . LEU A 1 264 ? 203.382 243.566 223.329 1.00 2.76 264 LEU A CA 1
ATOM 2187 C C . LEU A 1 264 ? 204.898 243.596 223.401 1.00 3.05 264 LEU A C 1
ATOM 2188 O O . LEU A 1 264 ? 205.507 242.749 224.057 1.00 4.77 264 LEU A O 1
ATOM 2193 N N . ILE A 1 265 ? 205.529 244.530 222.695 1.00 0.00 265 ILE A N 1
ATOM 2194 C CA . ILE A 1 265 ? 206.978 244.662 222.789 1.00 0.00 265 ILE A CA 1
ATOM 2195 C C . ILE A 1 265 ? 207.439 244.707 224.249 1.00 0.00 265 ILE A C 1
ATOM 2196 O O . ILE A 1 265 ? 208.363 243.980 224.640 1.00 0.00 265 ILE A O 1
ATOM 2201 N N . ASP A 1 266 ? 206.745 245.470 225.101 1.00 0.98 266 ASP A N 1
ATOM 2202 C CA . ASP A 1 266 ? 207.076 245.453 226.527 1.00 2.56 266 ASP A CA 1
ATOM 2203 C C . ASP A 1 266 ? 207.019 244.058 227.133 1.00 2.32 266 ASP A C 1
ATOM 2204 O O . ASP A 1 266 ? 207.989 243.612 227.756 1.00 4.10 266 ASP A O 1
ATOM 2209 N N . LEU A 1 267 ? 205.921 243.330 226.927 1.00 0.00 267 LEU A N 1
ATOM 2210 C CA . LEU A 1 267 ? 205.885 241.947 227.390 1.00 0.00 267 LEU A CA 1
ATOM 2211 C C . LEU A 1 267 ? 207.083 241.163 226.891 1.00 0.00 267 LEU A C 1
ATOM 2212 O O . LEU A 1 267 ? 207.754 240.482 227.671 1.00 3.25 267 LEU A O 1
ATOM 2217 N N . TYR A 1 268 ? 207.368 241.239 225.596 1.00 1.31 268 TYR A N 1
ATOM 2218 C CA . TYR A 1 268 ? 208.481 240.471 225.072 1.00 1.50 268 TYR A CA 1
ATOM 2219 C C . TYR A 1 268 ? 209.801 240.840 225.749 1.00 0.00 268 TYR A C 1
ATOM 2220 O O . TYR A 1 268 ? 210.617 239.956 226.013 1.00 0.00 268 TYR A O 1
ATOM 2229 N N . ASP A 1 269 ? 210.033 242.122 226.059 1.00 0.00 269 ASP A N 1
ATOM 2230 C CA . ASP A 1 269 ? 211.181 242.469 226.907 1.00 1.17 269 ASP A CA 1
ATOM 2231 C C . ASP A 1 269 ? 211.149 241.816 228.293 1.00 0.36 269 ASP A C 1
ATOM 2232 O O . ASP A 1 269 ? 212.077 241.080 228.659 1.00 0.00 269 ASP A O 1
ATOM 2237 N N . ASN A 1 270 ? 210.014 241.895 228.988 1.00 1.91 270 ASN A N 1
ATOM 2238 C CA . ASN A 1 270 ? 209.931 241.271 230.309 1.00 1.07 270 ASN A CA 1
ATOM 2239 C C . ASN A 1 270 ? 210.207 239.778 230.262 1.00 2.18 270 ASN A C 1
ATOM 2240 O O . ASN A 1 270 ? 211.067 239.280 230.996 1.00 3.63 270 ASN A O 1
ATOM 2245 N N . ALA A 1 271 ? 209.516 239.053 229.389 1.00 2.05 271 ALA A N 1
ATOM 2246 C CA . ALA A 1 271 ? 209.745 237.622 229.267 1.00 0.80 271 ALA A CA 1
ATOM 2247 C C . ALA A 1 271 ? 211.233 237.293 229.205 1.00 0.00 271 ALA A C 1
ATOM 2248 O O . ALA A 1 271 ? 211.741 236.539 230.045 1.00 3.52 271 ALA A O 1
ATOM 2250 N N . GLU A 1 272 ? 211.985 237.964 228.330 1.00 1.70 272 GLU A N 1
ATOM 2251 C CA . GLU A 1 272 ? 213.394 237.600 228.238 1.00 1.49 272 GLU A CA 1
ATOM 2252 C C . GLU A 1 272 ? 214.174 238.015 229.473 1.00 1.92 272 GLU A C 1
ATOM 2253 O O . GLU A 1 272 ? 214.930 237.205 230.021 1.00 3.35 272 GLU A O 1
ATOM 2259 N N . SER A 1 273 ? 213.936 239.211 230.002 1.00 0.00 273 SER A N 1
ATOM 2260 C CA . SER A 1 273 ? 214.679 239.562 231.202 1.00 2.36 273 SER A CA 1
ATOM 2261 C C . SER A 1 273 ? 214.304 238.673 232.380 1.00 0.34 273 SER A C 1
ATOM 2262 O O . SER A 1 273 ? 215.124 238.491 233.280 1.00 0.94 273 SER A O 1
ATOM 2265 N N . ASP A 1 274 ? 213.088 238.113 232.416 1.00 2.52 274 ASP A N 1
ATOM 2266 C CA . ASP A 1 274 ? 212.816 237.121 233.456 1.00 2.40 274 ASP A CA 1
ATOM 2267 C C . ASP A 1 274 ? 213.641 235.849 233.309 1.00 2.53 274 ASP A C 1
ATOM 2268 O O . ASP A 1 274 ? 214.271 235.409 234.277 1.00 5.79 274 ASP A O 1
ATOM 2273 N N . THR A 1 275 ? 213.770 235.330 232.089 1.00 1.41 275 THR A N 1
ATOM 2274 C CA . THR A 1 275 ? 214.578 234.132 231.882 1.00 1.39 275 THR A CA 1
ATOM 2275 C C . THR A 1 275 ? 216.023 234.360 232.278 1.00 2.77 275 THR A C 1
ATOM 2276 O O . THR A 1 275 ? 216.591 233.593 233.065 1.00 4.22 275 THR A O 1
ATOM 2280 N N . ALA A 1 276 ? 216.618 235.444 231.800 1.00 0.00 276 ALA A N 1
ATOM 2281 C CA . ALA A 1 276 ? 217.966 235.782 232.223 1.00 1.13 276 ALA A CA 1
ATOM 2282 C C . ALA A 1 276 ? 218.096 235.828 233.745 1.00 0.00 276 ALA A C 1
ATOM 2283 O O . ALA A 1 276 ? 218.958 235.148 234.319 1.00 3.44 276 ALA A O 1
ATOM 2285 N N . ASN A 1 277 ? 217.165 236.501 234.434 1.00 0.48 277 ASN A N 1
ATOM 2286 C CA . ASN A 1 277 ? 217.296 236.552 235.887 1.00 1.21 277 ASN A CA 1
ATOM 2287 C C . ASN A 1 277 ? 217.199 235.169 236.501 1.00 3.39 277 ASN A C 1
ATOM 2288 O O . ASN A 1 277 ? 218.044 234.789 237.323 1.00 6.41 277 ASN A O 1
ATOM 2293 N N . TYR A 1 278 ? 216.298 234.344 235.978 1.00 3.20 278 TYR A N 1
ATOM 2294 C CA . TYR A 1 278 ? 216.207 232.967 236.426 1.00 1.49 278 TYR A CA 1
ATOM 2295 C C . TYR A 1 278 ? 217.561 232.266 236.373 1.00 3.52 278 TYR A C 1
ATOM 2296 O O . TYR A 1 278 ? 218.016 231.698 237.369 1.00 5.33 278 TYR A O 1
ATOM 2305 N N . MET A 1 279 ? 218.207 232.260 235.207 1.00 2.70 279 MET A N 1
ATOM 2306 C CA . MET A 1 279 ? 219.523 231.637 235.118 1.00 3.50 279 MET A CA 1
ATOM 2307 C C . MET A 1 279 ? 220.498 232.155 236.169 1.00 4.26 279 MET A C 1
ATOM 2308 O O . MET A 1 279 ? 221.194 231.361 236.807 1.00 5.05 279 MET A O 1
ATOM 2313 N N . SER A 1 280 ? 220.649 233.472 236.303 1.00 5.94 280 SER A N 1
ATOM 2314 C CA . SER A 1 280 ? 221.753 233.924 237.145 1.00 3.20 280 SER A CA 1
ATOM 2315 C C . SER A 1 280 ? 221.461 233.736 238.633 1.00 2.90 280 SER A C 1
ATOM 2316 O O . SER A 1 280 ? 222.316 233.231 239.372 1.00 11.53 280 SER A O 1
ATOM 2319 N N . ASP A 1 281 ? 220.224 233.973 239.060 1.00 1.26 281 ASP A N 1
ATOM 2320 C CA . ASP A 1 281 ? 219.900 233.804 240.473 1.00 6.70 281 ASP A CA 1
ATOM 2321 C C . ASP A 1 281 ? 219.997 232.359 240.928 1.00 3.06 281 ASP A C 1
ATOM 2322 O O . ASP A 1 281 ? 220.320 232.108 242.089 1.00 4.61 281 ASP A O 1
ATOM 2327 N N . LEU A 1 282 ? 219.718 231.402 240.051 1.00 4.64 282 LEU A N 1
ATOM 2328 C CA . LEU A 1 282 ? 219.960 230.005 240.387 1.00 2.32 282 LEU A CA 1
ATOM 2329 C C . LEU A 1 282 ? 221.431 229.743 240.723 1.00 6.23 282 LEU A C 1
ATOM 2330 O O . LEU A 1 282 ? 221.728 229.074 241.718 1.00 5.53 282 LEU A O 1
ATOM 2335 N N . ASN A 1 283 ? 222.366 230.188 239.872 1.00 3.52 283 ASN A N 1
ATOM 2336 C CA . ASN A 1 283 ? 223.785 230.092 240.235 1.00 1.99 283 ASN A CA 1
ATOM 2337 C C . ASN A 1 283 ? 224.097 230.689 241.610 1.00 3.58 283 ASN A C 1
ATOM 2338 O O . ASN A 1 283 ? 224.742 230.040 242.434 1.00 12.01 283 ASN A O 1
ATOM 2343 N N . ASP A 1 284 ? 223.691 231.934 241.863 1.00 4.42 284 ASP A N 1
ATOM 2344 C CA . ASP A 1 284 ? 223.904 232.600 243.152 1.00 5.55 284 ASP A CA 1
ATOM 2345 C C . ASP A 1 284 ? 222.898 232.234 244.243 1.00 1.50 284 ASP A C 1
ATOM 2346 O O . ASP A 1 284 ? 222.721 233.043 245.154 1.00 6.88 284 ASP A O 1
ATOM 2351 N N . ALA A 1 285 ? 222.201 231.107 244.170 1.00 4.30 285 ALA A N 1
ATOM 2352 C CA . ALA A 1 285 ? 221.273 230.708 245.228 1.00 6.76 285 ALA A CA 1
ATOM 2353 C C . ALA A 1 285 ? 221.815 230.992 246.629 1.00 5.35 285 ALA A C 1
ATOM 2354 O O . ALA A 1 285 ? 222.930 230.599 246.975 1.00 8.37 285 ALA A O 1
ATOM 2356 N N . MET A 1 286 ? 221.012 231.692 247.422 1.00 9.40 286 MET A N 1
ATOM 2357 C CA . MET A 1 286 ? 221.302 231.941 248.833 1.00 9.42 286 MET A CA 1
ATOM 2358 C C . MET A 1 286 ? 221.509 230.662 249.633 1.00 7.84 286 MET A C 1
ATOM 2359 O O . MET A 1 286 ? 220.770 229.687 249.484 1.00 9.19 286 MET A O 1
ATOM 2364 N N . LEU A 1 287 ? 222.567 230.666 250.442 1.00 12.15 287 LEU A N 1
ATOM 2365 C CA . LEU A 1 287 ? 222.866 229.607 251.399 1.00 10.83 287 LEU A CA 1
ATOM 2366 C C . LEU A 1 287 ? 222.168 229.892 252.726 1.00 11.83 287 LEU A C 1
ATOM 2367 O O . LEU A 1 287 ? 222.384 230.942 253.338 1.00 14.51 287 LEU A O 1
ATOM 2372 N N . LEU A 1 288 ? 221.342 228.953 253.167 1.00 16.02 288 LEU A N 1
ATOM 2373 C CA . LEU A 1 288 ? 220.572 229.042 254.400 1.00 16.28 288 LEU A CA 1
ATOM 2374 C C . LEU A 1 288 ? 221.189 228.124 255.450 1.00 20.77 288 LEU A C 1
ATOM 2375 O O . LEU A 1 288 ? 221.294 226.910 255.233 1.00 24.64 288 LEU A O 1
ATOM 2380 N N . ILE A 1 289 ? 221.615 228.711 256.566 1.00 26.54 289 ILE A N 1
ATOM 2381 C CA . ILE A 1 289 ? 222.211 227.992 257.689 1.00 25.29 289 ILE A CA 1
ATOM 2382 C C . ILE A 1 289 ? 221.269 228.111 258.881 1.00 26.29 289 ILE A C 1
ATOM 2383 O O . ILE A 1 289 ? 221.016 229.218 259.368 1.00 26.77 289 ILE A O 1
ATOM 2388 N N . LYS A 1 290 ? 220.752 226.981 259.348 1.00 26.95 290 LYS A N 1
ATOM 2389 C CA . LYS A 1 290 ? 219.816 226.922 260.462 1.00 26.31 290 LYS A CA 1
ATOM 2390 C C . LYS A 1 290 ? 220.495 226.347 261.695 1.00 28.35 290 LYS A C 1
ATOM 2391 O O . LYS A 1 290 ? 221.249 225.373 261.603 1.00 28.58 290 LYS A O 1
ATOM 2397 N N . GLY A 1 291 ? 220.186 226.928 262.844 1.00 32.32 291 GLY A N 1
ATOM 2398 C CA . GLY A 1 291 ? 220.628 226.429 264.130 1.00 32.61 291 GLY A CA 1
ATOM 2399 C C . GLY A 1 291 ? 221.460 227.451 264.881 1.00 33.21 291 GLY A C 1
ATOM 2400 O O . GLY A 1 291 ? 221.818 228.510 264.373 1.00 34.68 291 GLY A O 1
ATOM 2401 N N . ASN A 1 292 ? 221.751 227.106 266.129 1.00 43.03 292 ASN A N 1
ATOM 2402 C CA . ASN A 1 292 ? 222.480 227.998 267.018 1.00 43.25 292 ASN A CA 1
ATOM 2403 C C . ASN A 1 292 ? 223.975 227.772 266.836 1.00 42.88 292 ASN A C 1
ATOM 2404 O O . ASN A 1 292 ? 224.489 226.692 267.138 1.00 42.70 292 ASN A O 1
ATOM 2409 N N . LEU A 1 293 ? 224.666 228.793 266.346 1.00 38.59 293 LEU A N 1
ATOM 2410 C CA . LEU A 1 293 ? 225.984 228.618 265.762 1.00 38.76 293 LEU A CA 1
ATOM 2411 C C . LEU A 1 293 ? 226.792 229.881 266.007 1.00 40.07 293 LEU A C 1
ATOM 2412 O O . LEU A 1 293 ? 226.236 230.977 266.110 1.00 40.83 293 LEU A O 1
ATOM 2417 N N . ASN A 1 294 ? 228.108 229.722 266.097 1.00 45.67 294 ASN A N 1
ATOM 2418 C CA . ASN A 1 294 ? 228.981 230.849 266.401 1.00 47.64 294 ASN A CA 1
ATOM 2419 C C . ASN A 1 294 ? 229.809 231.242 265.181 1.00 46.96 294 ASN A C 1
ATOM 2420 O O . ASN A 1 294 ? 231.040 231.296 265.248 1.00 45.57 294 ASN A O 1
ATOM 2425 N N . LEU A 1 295 ? 229.141 231.509 264.060 1.00 42.92 295 LEU A N 1
ATOM 2426 C CA . LEU A 1 295 ? 229.797 231.785 262.784 1.00 43.34 295 LEU A CA 1
ATOM 2427 C C . LEU A 1 295 ? 229.707 233.271 262.456 1.00 43.04 295 LEU A C 1
ATOM 2428 O O . LEU A 1 295 ? 228.625 233.780 262.146 1.00 43.20 295 LEU A O 1
ATOM 2433 N N . ASP A 1 296 ? 230.845 233.958 262.517 1.00 47.23 296 ASP A N 1
ATOM 2434 C CA . ASP A 1 296 ? 230.949 235.290 261.946 1.00 48.21 296 ASP A CA 1
ATOM 2435 C C . ASP A 1 296 ? 230.938 235.213 260.420 1.00 48.58 296 ASP A C 1
ATOM 2436 O O . ASP A 1 296 ? 231.328 234.198 259.839 1.00 46.90 296 ASP A O 1
ATOM 2441 N N . PRO A 1 297 ? 230.496 236.275 259.744 1.00 49.97 297 PRO A N 1
ATOM 2442 C CA . PRO A 1 297 ? 230.560 236.268 258.275 1.00 47.42 297 PRO A CA 1
ATOM 2443 C C . PRO A 1 297 ? 231.974 236.171 257.730 1.00 47.14 297 PRO A C 1
ATOM 2444 O O . PRO A 1 297 ? 232.169 235.602 256.649 1.00 48.44 297 PRO A O 1
ATOM 2448 N N . VAL A 1 298 ? 232.971 236.686 258.449 1.00 41.76 298 VAL A N 1
ATOM 2449 C CA . VAL A 1 298 ? 234.360 236.505 258.032 1.00 43.43 298 VAL A CA 1
ATOM 2450 C C . VAL A 1 298 ? 234.791 235.051 258.199 1.00 42.27 298 VAL A C 1
ATOM 2451 O O . VAL A 1 298 ? 235.529 234.505 257.369 1.00 43.72 298 VAL A O 1
ATOM 2455 N N . GLU A 1 299 ? 234.329 234.397 259.263 1.00 40.02 299 GLU A N 1
ATOM 2456 C CA . GLU A 1 299 ? 234.638 232.986 259.458 1.00 40.03 299 GLU A CA 1
ATOM 2457 C C . GLU A 1 299 ? 233.987 232.135 258.375 1.00 39.76 299 GLU A C 1
ATOM 2458 O O . GLU A 1 299 ? 234.601 231.194 257.856 1.00 40.28 299 GLU A O 1
ATOM 2464 N N . VAL A 1 300 ? 232.748 232.466 258.010 1.00 35.86 300 VAL A N 1
ATOM 2465 C CA . VAL A 1 300 ? 232.090 231.790 256.899 1.00 35.81 300 VAL A CA 1
ATOM 2466 C C . VAL A 1 300 ? 232.840 232.021 255.594 1.00 33.42 300 VAL A C 1
ATOM 2467 O O . VAL A 1 300 ? 232.997 231.098 254.792 1.00 33.60 300 VAL A O 1
ATOM 2471 N N . ARG A 1 301 ? 233.285 233.251 255.339 1.00 35.01 301 ARG A N 1
ATOM 2472 C CA . ARG A 1 301 ? 234.056 233.502 254.124 1.00 36.39 301 ARG A CA 1
ATOM 2473 C C . ARG A 1 301 ? 235.338 232.678 254.081 1.00 36.09 301 ARG A C 1
ATOM 2474 O O . ARG A 1 301 ? 235.690 232.123 253.033 1.00 35.62 301 ARG A O 1
ATOM 2482 N N . LYS A 1 302 ? 236.049 232.575 255.206 1.00 35.37 302 LYS A N 1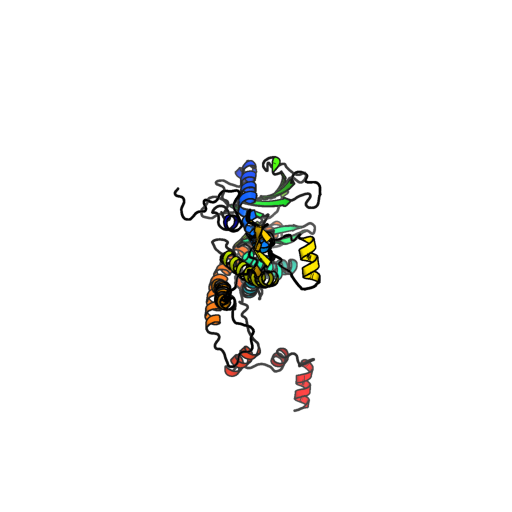
ATOM 2483 C CA . LYS A 1 302 ? 237.242 231.732 255.230 1.00 35.82 302 LYS A CA 1
ATOM 2484 C C . LYS A 1 302 ? 236.913 230.270 254.966 1.00 34.85 302 LYS A C 1
ATOM 2485 O O . LYS A 1 302 ? 237.617 229.599 254.205 1.00 33.60 302 LYS A O 1
ATOM 2491 N N . GLN A 1 303 ? 235.857 229.751 255.588 1.00 28.38 303 GLN A N 1
ATOM 2492 C CA . GLN A 1 303 ? 235.505 228.355 255.352 1.00 27.96 303 GLN A CA 1
ATOM 2493 C C . GLN A 1 303 ? 235.075 228.109 253.909 1.00 29.32 303 GLN A C 1
ATOM 2494 O O . GLN A 1 303 ? 235.385 227.058 253.340 1.00 27.27 303 GLN A O 1
ATOM 2500 N N . LYS A 1 304 ? 234.360 229.059 253.303 1.00 27.86 304 LYS A N 1
ATOM 2501 C CA . LYS A 1 304 ? 233.985 228.935 251.897 1.00 25.52 304 LYS A CA 1
ATOM 2502 C C . LYS A 1 304 ? 235.204 228.960 250.990 1.00 24.90 304 LYS A C 1
ATOM 2503 O O . LYS A 1 304 ? 235.246 228.248 249.982 1.00 27.28 304 LYS A O 1
ATOM 2509 N N . GLU A 1 305 ? 236.203 229.775 251.318 1.00 28.68 305 GLU A N 1
ATOM 2510 C CA . GLU A 1 305 ? 237.445 229.723 250.560 1.00 28.44 305 GLU A CA 1
ATOM 2511 C C . GLU A 1 305 ? 238.114 228.349 250.652 1.00 28.91 305 GLU A C 1
ATOM 2512 O O . GLU A 1 305 ? 238.731 227.900 249.684 1.00 30.77 305 GLU A O 1
ATOM 2518 N N . ALA A 1 306 ? 237.999 227.665 251.794 1.00 26.00 306 ALA A N 1
ATOM 2519 C CA . ALA A 1 306 ? 238.516 226.306 251.945 1.00 23.94 306 ALA A CA 1
ATOM 2520 C C . ALA A 1 306 ? 237.624 225.235 251.326 1.00 24.93 306 ALA A C 1
ATOM 2521 O O . ALA A 1 306 ? 238.051 224.081 251.236 1.00 24.86 306 ALA A O 1
ATOM 2523 N N . ASN A 1 307 ? 236.416 225.584 250.893 1.00 19.42 307 ASN A N 1
ATOM 2524 C CA . ASN A 1 307 ? 235.440 224.655 250.326 1.00 18.79 307 ASN A CA 1
ATOM 2525 C C . ASN A 1 307 ? 234.944 223.600 251.324 1.00 18.51 307 ASN A C 1
ATOM 2526 O O . ASN A 1 307 ? 234.373 222.586 250.916 1.00 17.63 307 ASN A O 1
ATOM 2531 N N . VAL A 1 308 ? 235.118 223.811 252.628 1.00 20.39 308 VAL A N 1
ATOM 2532 C CA . VAL A 1 308 ? 234.533 222.947 253.653 1.00 19.71 308 VAL A CA 1
ATOM 2533 C C . VAL A 1 308 ? 233.843 223.812 254.700 1.00 19.61 308 VAL A C 1
ATOM 2534 O O . VAL A 1 308 ? 234.467 224.706 255.277 1.00 20.46 308 VAL A O 1
ATOM 2538 N N . LEU A 1 309 ? 232.567 223.538 254.956 1.00 20.57 309 LEU A N 1
ATOM 2539 C CA . LEU A 1 309 ? 231.793 224.207 255.998 1.00 20.37 309 LEU A CA 1
ATOM 2540 C C . LEU A 1 309 ? 231.586 223.288 257.194 1.00 19.76 309 LEU A C 1
ATOM 2541 O O . LEU A 1 309 ? 231.092 222.170 257.040 1.00 17.63 309 LEU A O 1
ATOM 2546 N N . PHE A 1 310 ? 231.951 223.769 258.384 1.00 25.90 310 PHE A N 1
ATOM 2547 C CA . PHE A 1 310 ? 231.710 223.072 259.647 1.00 25.50 310 PHE A CA 1
ATOM 2548 C C . PHE A 1 310 ? 230.586 223.767 260.408 1.00 23.17 310 PHE A C 1
ATOM 2549 O O . PHE A 1 310 ? 230.748 224.906 260.851 1.00 28.51 310 PHE A O 1
ATOM 2557 N N . LEU A 1 311 ? 229.458 223.083 260.572 1.00 27.18 311 LEU A N 1
ATOM 2558 C CA . LEU A 1 311 ? 228.345 223.560 261.400 1.00 29.76 311 LEU A CA 1
ATOM 2559 C C . LEU A 1 311 ? 228.385 222.851 262.755 1.00 28.47 311 LEU A C 1
ATOM 2560 O O . LEU A 1 311 ? 227.908 221.723 262.887 1.00 29.13 311 LEU A O 1
ATOM 2565 N N . GLU A 1 312 ? 228.957 223.520 263.766 1.00 35.66 312 GLU A N 1
ATOM 2566 C CA . GLU A 1 312 ? 229.112 222.960 265.106 1.00 37.06 312 GLU A CA 1
ATOM 2567 C C . GLU A 1 312 ? 228.017 223.444 266.053 1.00 37.88 312 GLU A C 1
ATOM 2568 O O . GLU A 1 312 ? 228.010 224.629 266.412 1.00 38.70 312 GLU A O 1
ATOM 2574 N N . PRO A 1 313 ? 227.093 222.589 266.501 1.00 40.29 313 PRO A N 1
ATOM 2575 C CA . PRO A 1 313 ? 226.055 223.051 267.437 1.00 41.70 313 PRO A CA 1
ATOM 2576 C C . PRO A 1 313 ? 226.630 223.510 268.773 1.00 41.80 313 PRO A C 1
ATOM 2577 O O . PRO A 1 313 ? 227.665 223.025 269.229 1.00 42.81 313 PRO A O 1
ATOM 2581 N N . THR A 1 314 ? 225.947 224.471 269.395 1.00 53.13 314 THR A N 1
ATOM 2582 C CA . THR A 1 314 ? 226.175 224.782 270.804 1.00 53.43 314 THR A CA 1
ATOM 2583 C C . THR A 1 314 ? 225.634 223.675 271.705 1.00 53.65 314 THR A C 1
ATOM 2584 O O . THR A 1 314 ? 224.674 222.978 271.366 1.00 51.87 314 THR A O 1
ATOM 2588 N N . VAL A 1 315 ? 226.262 223.528 272.871 1.00 65.48 315 VAL A N 1
ATOM 2589 C CA . VAL A 1 315 ? 225.868 222.545 273.877 1.00 66.35 315 VAL A CA 1
ATOM 2590 C C . VAL A 1 315 ? 225.181 223.253 275.041 1.00 66.17 315 VAL A C 1
ATOM 2591 O O . VAL A 1 315 ? 225.720 224.218 275.597 1.00 64.76 315 VAL A O 1
ATOM 2595 N N . TYR A 1 316 ? 223.996 222.767 275.406 1.00 69.10 316 TYR A N 1
ATOM 2596 C CA . TYR A 1 316 ? 223.209 223.254 276.532 1.00 69.48 316 TYR A CA 1
ATOM 2597 C C . TYR A 1 316 ? 223.415 222.320 277.721 1.00 70.52 316 TYR A C 1
ATOM 2598 O O . TYR A 1 316 ? 223.421 221.097 277.558 1.00 69.94 316 TYR A O 1
ATOM 2607 N N . VAL A 1 317 ? 223.567 222.887 278.919 1.00 83.53 317 VAL A N 1
ATOM 2608 C CA . VAL A 1 317 ? 223.835 222.101 280.124 1.00 83.82 317 VAL A CA 1
ATOM 2609 C C . VAL A 1 317 ? 222.744 222.359 281.162 1.00 84.12 317 VAL A C 1
ATOM 2610 O O . VAL A 1 317 ? 222.496 223.510 281.543 1.00 83.67 317 VAL A O 1
ATOM 2614 N N . ASP A 1 318 ? 222.109 221.280 281.625 1.00 88.14 318 ASP A N 1
ATOM 2615 C CA . ASP A 1 318 ? 221.072 221.345 282.650 1.00 88.13 318 ASP A CA 1
ATOM 2616 C C . ASP A 1 318 ? 221.657 221.667 284.025 1.00 88.76 318 ASP A C 1
ATOM 2617 O O . ASP A 1 318 ? 222.865 221.572 284.261 1.00 88.21 318 ASP A O 1
ATOM 2622 N N . ALA A 1 319 ? 220.768 222.055 284.945 1.00 93.58 319 ALA A N 1
ATOM 2623 C CA . ALA A 1 319 ? 221.151 222.150 286.351 1.00 93.12 319 ALA A CA 1
ATOM 2624 C C . ALA A 1 319 ? 221.562 220.795 286.916 1.00 93.13 319 ALA A C 1
ATOM 2625 O O . ALA A 1 319 ? 222.418 220.730 287.805 1.00 92.88 319 ALA A O 1
ATOM 2627 N N . GLU A 1 320 ? 220.977 219.705 286.414 1.00 90.31 320 GLU A N 1
ATOM 2628 C CA . GLU A 1 320 ? 221.463 218.363 286.723 1.00 90.25 320 GLU A CA 1
ATOM 2629 C C . GLU A 1 320 ? 222.730 218.002 285.954 1.00 90.27 320 GLU A C 1
ATOM 2630 O O . GLU A 1 320 ? 223.120 216.829 285.948 1.00 89.75 320 GLU A O 1
ATOM 2636 N N . GLY A 1 321 ? 223.377 218.974 285.312 1.00 91.18 321 GLY A N 1
ATOM 2637 C CA . GLY A 1 321 ? 224.633 218.753 284.625 1.00 90.54 321 GLY A CA 1
ATOM 2638 C C . GLY A 1 321 ? 224.545 218.014 283.307 1.00 90.21 321 GLY A C 1
ATOM 2639 O O . GLY A 1 321 ? 225.581 217.827 282.661 1.00 89.60 321 GLY A O 1
ATOM 2640 N N . ARG A 1 322 ? 223.358 217.585 282.883 1.00 87.16 322 ARG A N 1
ATOM 2641 C CA . ARG A 1 322 ? 223.221 216.946 281.579 1.00 87.05 322 ARG A CA 1
ATOM 2642 C C . ARG A 1 322 ? 223.610 217.901 280.457 1.00 86.86 322 ARG A C 1
ATOM 2643 O O . ARG A 1 322 ? 223.215 219.069 280.450 1.00 86.29 322 ARG A O 1
ATOM 2651 N N . GLU A 1 323 ? 224.373 217.391 279.493 1.00 79.45 323 GLU A N 1
ATOM 2652 C CA . GLU A 1 323 ? 224.743 218.140 278.299 1.00 78.36 323 GLU A CA 1
ATOM 2653 C C . GLU A 1 323 ? 224.017 217.579 277.083 1.00 77.86 323 GLU A C 1
ATOM 2654 O O . GLU A 1 323 ? 224.052 216.370 276.837 1.00 77.50 323 GLU A O 1
ATOM 2660 N N . THR A 1 324 ? 223.358 218.462 276.331 1.00 73.44 324 THR A N 1
ATOM 2661 C CA . THR A 1 324 ? 222.713 218.114 275.068 1.00 73.36 324 THR A CA 1
ATOM 2662 C C . THR A 1 324 ? 223.061 219.161 274.019 1.00 72.24 324 THR A C 1
ATOM 2663 O O . THR A 1 324 ? 223.018 220.358 274.303 1.00 71.87 324 THR A O 1
ATOM 2667 N N . GLU A 1 325 ? 223.412 218.714 272.814 1.00 63.60 325 GLU A N 1
ATOM 2668 C CA . GLU A 1 325 ? 223.683 219.629 271.709 1.00 62.54 325 GLU A CA 1
ATOM 2669 C C . GLU A 1 325 ? 222.401 220.074 271.007 1.00 61.97 325 GLU A C 1
ATOM 2670 O O . GLU A 1 325 ? 221.407 219.345 270.954 1.00 61.17 325 GLU A O 1
ATOM 2676 N N . GLY A 1 326 ? 222.439 221.297 270.469 1.00 53.73 326 GLY A N 1
ATOM 2677 C CA . GLY A 1 326 ? 221.411 221.777 269.560 1.00 52.15 326 GLY A CA 1
ATOM 2678 C C . GLY A 1 326 ? 221.444 221.126 268.180 1.00 52.07 326 GLY A C 1
ATOM 2679 O O . GLY A 1 326 ? 222.356 220.385 267.814 1.00 52.43 326 GLY A O 1
ATOM 2680 N N . SER A 1 327 ? 220.404 221.429 267.400 1.00 42.39 327 SER A N 1
ATOM 2681 C CA . SER A 1 327 ? 220.311 221.046 265.991 1.00 41.33 327 SER A CA 1
ATOM 2682 C C . SER A 1 327 ? 221.045 222.024 265.069 1.00 41.17 327 SER A C 1
ATOM 2683 O O . SER A 1 327 ? 221.249 223.193 265.406 1.00 40.58 327 SER A O 1
ATOM 2686 N N . VAL A 1 328 ? 221.461 221.522 263.897 1.00 34.13 328 VAL A N 1
ATOM 2687 C CA . VAL A 1 328 ? 221.980 222.353 262.811 1.00 33.49 328 VAL A CA 1
ATOM 2688 C C . VAL A 1 328 ? 221.527 221.791 261.467 1.00 32.33 328 VAL A C 1
ATOM 2689 O O . VAL A 1 328 ? 221.320 220.585 261.319 1.00 31.20 328 VAL A O 1
ATOM 2693 N N . ASP A 1 329 ? 221.379 222.679 260.478 1.00 29.43 329 ASP A N 1
ATOM 2694 C CA . ASP A 1 329 ? 221.178 222.259 259.091 1.00 26.90 329 ASP A CA 1
ATOM 2695 C C . ASP A 1 329 ? 221.663 223.333 258.120 1.00 25.83 329 ASP A C 1
ATOM 2696 O O . ASP A 1 329 ? 221.809 224.498 258.479 1.00 27.92 329 ASP A O 1
ATOM 2701 N N . GLY A 1 330 ? 221.952 222.920 256.885 1.00 24.95 330 GLY A N 1
ATOM 2702 C CA . GLY A 1 330 ? 222.457 223.846 255.880 1.00 23.18 330 GLY A CA 1
ATOM 2703 C C . GLY A 1 330 ? 222.113 223.490 254.444 1.00 22.06 330 GLY A C 1
ATOM 2704 O O . GLY A 1 330 ? 222.102 222.306 254.101 1.00 21.84 330 GLY A O 1
ATOM 2705 N N . GLY A 1 331 ? 221.828 224.476 253.593 1.00 14.42 331 GLY A N 1
ATOM 2706 C CA . GLY A 1 331 ? 221.610 224.172 252.180 1.00 10.75 331 GLY A CA 1
ATOM 2707 C C . GLY A 1 331 ? 221.283 225.402 251.359 1.00 11.32 331 GLY A C 1
ATOM 2708 O O . GLY A 1 331 ? 220.977 226.467 251.889 1.00 15.13 331 GLY A O 1
ATOM 2709 N N . TYR A 1 332 ? 221.359 225.237 250.039 1.00 8.32 332 TYR A N 1
ATOM 2710 C CA . TYR A 1 332 ? 220.793 226.215 249.106 1.00 8.43 332 TYR A CA 1
ATOM 2711 C C . TYR A 1 332 ? 219.268 226.205 249.071 1.00 5.66 332 TYR A C 1
ATOM 2712 O O . TYR A 1 332 ? 218.638 225.149 249.043 1.00 7.10 332 TYR A O 1
ATOM 2721 N N . ILE A 1 333 ? 218.687 227.401 249.093 1.00 4.70 333 ILE A N 1
ATOM 2722 C CA . ILE A 1 333 ? 217.301 227.666 248.707 1.00 7.20 333 ILE A CA 1
ATOM 2723 C C . ILE A 1 333 ? 217.231 228.428 247.380 1.00 3.57 333 ILE A C 1
ATOM 2724 O O . ILE A 1 333 ? 217.908 229.446 247.205 1.00 7.83 333 ILE A O 1
ATOM 2729 N N . TYR A 1 334 ? 216.484 227.879 246.418 1.00 4.49 334 TYR A N 1
ATOM 2730 C CA . TYR A 1 334 ? 216.264 228.494 245.110 1.00 10.77 334 TYR A CA 1
ATOM 2731 C C . TYR A 1 334 ? 214.920 228.055 244.528 1.00 4.60 334 TYR A C 1
ATOM 2732 O O . TYR A 1 334 ? 214.412 226.982 244.851 1.00 9.72 334 TYR A O 1
ATOM 2741 N N . LYS A 1 335 ? 214.330 228.920 243.697 1.00 8.47 335 LYS A N 1
ATOM 2742 C CA . LYS A 1 335 ? 213.190 228.555 242.848 1.00 8.49 335 LYS A CA 1
ATOM 2743 C C . LYS A 1 335 ? 213.589 227.786 241.594 1.00 9.64 335 LYS A C 1
ATOM 2744 O O . LYS A 1 335 ? 214.544 228.144 240.902 1.00 14.30 335 LYS A O 1
ATOM 2750 N N . GLN A 1 336 ? 212.849 226.719 241.310 1.00 6.80 336 GLN A N 1
ATOM 2751 C CA . GLN A 1 336 ? 213.043 225.925 240.106 1.00 10.19 336 GLN A CA 1
ATOM 2752 C C . GLN A 1 336 ? 211.706 225.640 239.430 1.00 11.87 336 GLN A C 1
ATOM 2753 O O . GLN A 1 336 ? 210.717 225.332 240.095 1.00 12.22 336 GLN A O 1
ATOM 2759 N N . TYR A 1 337 ? 211.680 225.781 238.106 1.00 15.47 337 TYR A N 1
ATOM 2760 C CA . TYR A 1 337 ? 210.506 225.483 237.291 1.00 12.27 337 TYR A CA 1
ATOM 2761 C C . TYR A 1 337 ? 210.935 225.192 235.855 1.00 13.83 337 TYR A C 1
ATOM 2762 O O . TYR A 1 337 ? 212.055 225.498 235.445 1.00 18.33 337 TYR A O 1
ATOM 2771 N N . ASP A 1 338 ? 210.016 224.587 235.102 1.00 16.76 338 ASP A N 1
ATOM 2772 C CA . ASP A 1 338 ? 210.191 224.246 233.686 1.00 15.50 338 ASP A CA 1
ATOM 2773 C C . ASP A 1 338 ? 210.175 225.494 232.800 1.00 15.39 338 ASP A C 1
ATOM 2774 O O . ASP A 1 338 ? 209.166 225.857 232.197 1.00 16.71 338 ASP A O 1
ATOM 2779 N N . VAL A 1 339 ? 211.328 226.165 232.737 1.00 15.57 339 VAL A N 1
ATOM 2780 C CA . VAL A 1 339 ? 211.496 227.354 231.896 1.00 16.89 339 VAL A CA 1
ATOM 2781 C C . VAL A 1 339 ? 211.175 227.062 230.433 1.00 14.35 339 VAL A C 1
ATOM 2782 O O . VAL A 1 339 ? 210.600 227.901 22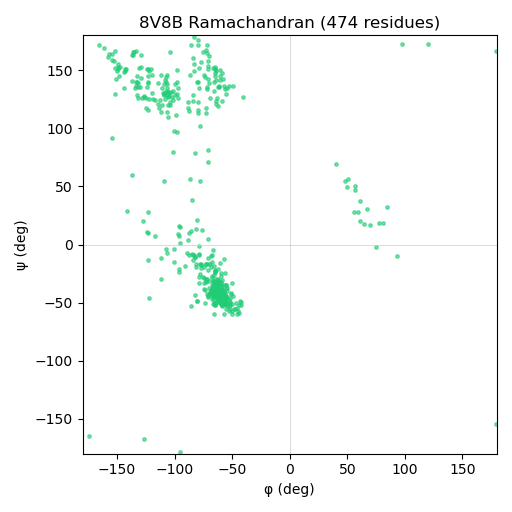9.734 1.00 18.95 339 VAL A O 1
ATOM 2786 N N . GLN A 1 340 ? 211.584 225.898 229.934 1.00 13.15 340 GLN A N 1
ATOM 2787 C CA . GLN A 1 340 ? 211.273 225.508 228.561 1.00 13.46 340 GLN A CA 1
ATOM 2788 C C . GLN A 1 340 ? 209.791 225.658 228.209 1.00 16.20 340 GLN A C 1
ATOM 2789 O O . GLN A 1 340 ? 209.461 226.052 227.083 1.00 14.45 340 GLN A O 1
ATOM 2795 N N . GLY A 1 341 ? 208.893 225.449 229.172 1.00 14.26 341 GLY A N 1
ATOM 2796 C CA . GLY A 1 341 ? 207.467 225.585 228.914 1.00 12.92 341 GLY A CA 1
ATOM 2797 C C . GLY A 1 341 ? 206.975 227.000 228.695 1.00 12.58 341 GLY A C 1
ATOM 2798 O O . GLY A 1 341 ? 205.832 227.169 228.264 1.00 15.88 341 GLY A O 1
ATOM 2799 N N . THR A 1 342 ? 207.793 228.009 228.975 1.00 11.17 342 THR A N 1
ATOM 2800 C CA . THR A 1 342 ? 207.494 229.383 228.585 1.00 11.18 342 THR A CA 1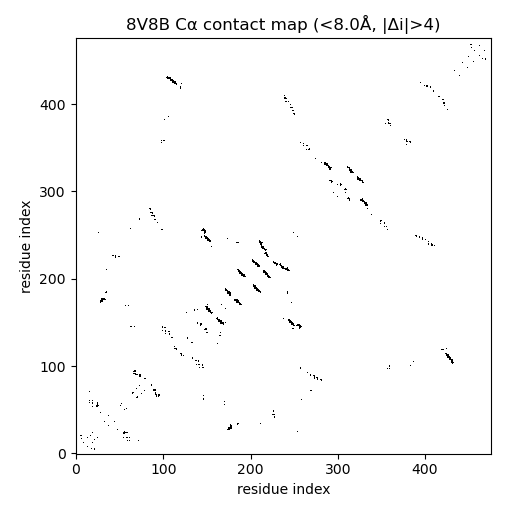
ATOM 2801 C C . THR A 1 342 ? 207.743 229.676 227.108 1.00 9.16 342 THR A C 1
ATOM 2802 O O . THR A 1 342 ? 207.218 230.668 226.598 1.00 10.77 342 THR A O 1
ATOM 2806 N N . GLU A 1 343 ? 208.545 228.868 226.417 1.00 9.26 343 GLU A N 1
ATOM 2807 C CA . GLU A 1 343 ? 208.953 229.219 225.056 1.00 8.79 343 GLU A CA 1
ATOM 2808 C C . GLU A 1 343 ? 207.778 229.433 224.109 1.00 4.81 343 GLU A C 1
ATOM 2809 O O . GLU A 1 343 ? 207.729 230.432 223.387 1.00 9.96 343 GLU A O 1
ATOM 2815 N N . ALA A 1 344 ? 206.820 228.517 224.097 1.00 5.89 344 ALA A N 1
ATOM 2816 C CA . ALA A 1 344 ? 205.623 228.727 223.291 1.00 5.57 344 ALA A CA 1
ATOM 2817 C C . ALA A 1 344 ? 204.961 230.080 223.539 1.00 5.52 344 ALA A C 1
ATOM 2818 O O . ALA A 1 344 ? 204.611 230.783 222.584 1.00 6.94 344 ALA A O 1
ATOM 2820 N N . TYR A 1 345 ? 204.857 230.508 224.799 1.00 3.96 345 TYR A N 1
ATOM 2821 C CA . TYR A 1 345 ? 204.370 231.860 225.073 1.00 2.93 345 TYR A CA 1
ATOM 2822 C C . TYR A 1 345 ? 205.177 232.918 224.318 1.00 1.01 345 TYR A C 1
ATOM 2823 O O . TYR A 1 345 ? 204.613 233.719 223.564 1.00 4.36 345 TYR A O 1
ATOM 2832 N N . LYS A 1 346 ? 206.500 232.904 224.460 1.00 3.36 346 LYS A N 1
ATOM 2833 C CA . LYS A 1 346 ? 207.342 233.779 223.645 1.00 5.47 346 LYS A CA 1
ATOM 2834 C C . LYS A 1 346 ? 207.072 233.676 222.143 1.00 4.17 346 LYS A C 1
ATOM 2835 O O . LYS A 1 346 ? 207.035 234.700 221.456 1.00 1.72 346 LYS A O 1
ATOM 2841 N N . ASP A 1 347 ? 206.966 232.465 221.587 1.00 4.65 347 ASP A N 1
ATOM 2842 C CA . ASP A 1 347 ? 206.497 232.355 220.203 1.00 2.67 347 ASP A CA 1
ATOM 2843 C C . ASP A 1 347 ? 205.239 233.176 219.929 1.00 3.95 347 ASP A C 1
ATOM 2844 O O . ASP A 1 347 ? 205.243 234.079 219.084 1.00 8.24 347 ASP A O 1
ATOM 2849 N N . ARG A 1 348 ? 204.189 232.947 220.710 1.00 2.20 348 ARG A N 1
ATOM 2850 C CA . ARG A 1 348 ? 202.932 233.652 220.503 1.00 0.69 348 ARG A CA 1
ATOM 2851 C C . ARG A 1 348 ? 203.129 235.161 220.399 1.00 2.21 348 ARG A C 1
ATOM 2852 O O . ARG A 1 348 ? 202.845 235.762 219.360 1.00 2.57 348 ARG A O 1
ATOM 2860 N N . LEU A 1 349 ? 203.680 235.777 221.443 1.00 1.05 349 LEU A N 1
ATOM 2861 C CA . LEU A 1 349 ? 203.980 237.202 221.406 1.00 2.06 349 LEU A CA 1
ATOM 2862 C C . LEU A 1 349 ? 204.633 237.626 220.097 1.00 3.66 349 LEU A C 1
ATOM 2863 O O . LEU A 1 349 ? 204.098 238.470 219.366 1.00 1.93 349 LEU A O 1
ATOM 2868 N N . ASN A 1 350 ? 205.778 237.028 219.773 1.00 0.49 350 ASN A N 1
ATOM 2869 C CA . ASN A 1 350 ? 206.447 237.343 218.518 1.00 1.34 350 ASN A CA 1
ATOM 2870 C C . ASN A 1 350 ? 205.459 237.350 217.351 1.00 1.01 350 ASN A C 1
ATOM 2871 O O . ASN A 1 350 ? 205.213 238.392 216.730 1.00 4.08 350 ASN A O 1
ATOM 2876 N N . SER A 1 351 ? 204.806 236.217 217.107 1.00 2.93 351 SER A N 1
ATOM 2877 C CA . SER A 1 351 ? 203.881 236.146 215.984 1.00 1.89 351 SER A CA 1
ATOM 2878 C C . SER A 1 351 ? 202.802 237.229 216.039 1.00 1.16 351 SER A C 1
ATOM 2879 O O . SER A 1 351 ? 202.573 237.917 215.037 1.00 1.46 351 SER A O 1
ATOM 2882 N N . ASP A 1 352 ? 202.198 237.473 217.210 1.00 0.00 352 ASP A N 1
ATOM 2883 C CA . ASP A 1 352 ? 201.210 238.549 217.296 1.00 1.65 352 ASP A CA 1
ATOM 2884 C C . ASP A 1 352 ? 201.765 239.887 216.831 1.00 1.66 352 ASP A C 1
ATOM 2885 O O . ASP A 1 352 ? 201.147 240.552 215.994 1.00 3.21 352 ASP A O 1
ATOM 2890 N N . ILE A 1 353 ? 202.914 240.311 217.356 1.00 2.79 353 ILE A N 1
ATOM 2891 C CA . ILE A 1 353 ? 203.541 241.521 216.831 1.00 2.75 353 ILE A CA 1
ATOM 2892 C C . ILE A 1 353 ? 203.543 241.537 215.305 1.00 3.50 353 ILE A C 1
ATOM 2893 O O . ILE A 1 353 ? 203.040 242.486 214.702 1.00 3.68 353 ILE A O 1
ATOM 2898 N N . HIS A 1 354 ? 204.129 240.525 214.668 1.00 0.34 354 HIS A N 1
ATOM 2899 C CA . HIS A 1 354 ? 204.097 240.469 213.206 1.00 0.00 354 HIS A CA 1
ATOM 2900 C C . HIS A 1 354 ? 202.686 240.452 212.625 1.00 0.00 354 HIS A C 1
ATOM 2901 O O . HIS A 1 354 ? 202.392 241.212 211.695 1.00 3.90 354 HIS A O 1
ATOM 2908 N N . MET A 1 355 ? 201.775 239.670 213.197 1.00 3.29 355 MET A N 1
ATOM 2909 C CA . MET A 1 355 ? 200.450 239.563 212.593 1.00 2.37 355 MET A CA 1
ATOM 2910 C C . MET A 1 355 ? 199.701 240.891 212.584 1.00 0.42 355 MET A C 1
ATOM 2911 O O . MET A 1 355 ? 199.094 241.253 211.574 1.00 3.34 355 MET A O 1
ATOM 2916 N N . PHE A 1 356 ? 199.690 241.617 213.698 1.00 0.51 356 PHE A N 1
ATOM 2917 C CA . PHE A 1 356 ? 199.028 242.920 213.690 1.00 0.00 356 PHE A CA 1
ATOM 2918 C C . PHE A 1 356 ? 199.693 243.925 212.749 1.00 0.00 356 PHE A C 1
ATOM 2919 O O . PHE A 1 356 ? 199.016 244.833 212.262 1.00 7.68 356 PHE A O 1
ATOM 2927 N N . THR A 1 357 ? 201.003 243.837 212.517 1.00 3.01 357 THR A N 1
ATOM 2928 C CA . THR A 1 357 ? 201.658 244.772 211.597 1.00 2.16 357 THR A CA 1
ATOM 2929 C C . THR A 1 357 ? 201.664 244.350 210.122 1.00 0.37 357 THR A C 1
ATOM 2930 O O . THR A 1 357 ? 202.050 245.161 209.284 1.00 0.55 357 THR A O 1
ATOM 2934 N N . ASN A 1 358 ? 201.262 243.124 209.779 1.00 2.35 358 ASN A N 1
ATOM 2935 C CA . ASN A 1 358 ? 201.418 242.554 208.425 1.00 1.73 358 ASN A CA 1
ATOM 2936 C C . ASN A 1 358 ? 202.877 242.458 207.975 1.00 4.98 358 ASN A C 1
ATOM 2937 O O . ASN A 1 358 ? 203.191 242.692 206.811 1.00 1.65 358 ASN A O 1
ATOM 2942 N N . THR A 1 359 ? 203.773 242.135 208.889 1.00 4.02 359 THR A N 1
ATOM 2943 C CA . THR A 1 359 ? 205.196 241.991 208.596 1.00 2.52 359 THR A CA 1
ATOM 2944 C C . THR A 1 359 ? 205.625 240.523 208.629 1.00 1.69 359 THR A C 1
ATOM 2945 O O . THR A 1 359 ? 205.147 239.760 209.469 1.00 6.51 359 THR A O 1
ATOM 2949 N N . PRO A 1 360 ? 206.514 240.101 207.730 1.00 9.14 360 PRO A N 1
ATOM 2950 C CA . PRO A 1 360 ? 206.932 238.689 207.677 1.00 6.70 360 PRO A CA 1
ATOM 2951 C C . PRO A 1 360 ? 207.463 238.121 208.990 1.00 4.50 360 PRO A C 1
ATOM 2952 O O . PRO A 1 360 ? 208.266 238.739 209.687 1.00 5.88 360 PRO A O 1
ATOM 2956 N N . ASN A 1 361 ? 206.990 236.918 209.316 1.00 6.34 361 ASN A N 1
ATOM 2957 C CA . ASN A 1 361 ? 207.217 236.232 210.583 1.00 3.89 361 ASN A CA 1
ATOM 2958 C C . ASN A 1 361 ? 208.093 234.987 210.504 1.00 13.03 361 ASN A C 1
ATOM 2959 O O . ASN A 1 361 ? 208.737 234.653 211.494 1.00 21.76 361 ASN A O 1
ATOM 2964 N N . MET A 1 362 ? 208.100 234.264 209.388 1.00 26.92 362 MET A N 1
ATOM 2965 C CA . MET A 1 362 ? 208.631 232.902 209.383 1.00 33.10 362 MET A CA 1
ATOM 2966 C C . MET A 1 362 ? 210.126 232.836 209.702 1.00 32.92 362 MET A C 1
ATOM 2967 O O . MET A 1 362 ? 210.911 233.699 209.306 1.00 30.33 362 MET A O 1
ATOM 2972 N N . LYS A 1 363 ? 210.489 231.806 210.470 1.00 28.52 363 LYS A N 1
ATOM 2973 C CA . LYS A 1 363 ? 211.866 231.535 210.888 1.00 28.72 363 LYS A CA 1
ATOM 2974 C C . LYS A 1 363 ? 212.845 231.420 209.722 1.00 30.95 363 LYS A C 1
ATOM 2975 O O . LYS A 1 363 ? 212.615 230.681 208.763 1.00 29.22 363 LYS A O 1
ATOM 2981 N N . ASP A 1 364 ? 213.946 232.163 209.824 1.00 25.51 364 ASP A N 1
ATOM 2982 C CA . ASP A 1 364 ? 215.146 231.950 209.018 1.00 25.58 364 ASP A CA 1
ATOM 2983 C C . ASP A 1 364 ? 215.913 230.683 209.404 1.00 26.43 364 ASP A C 1
ATOM 2984 O O . ASP A 1 364 ? 216.995 230.765 209.991 1.00 24.45 364 ASP A O 1
ATOM 2989 N N . ASP A 1 365 ? 215.361 229.511 209.087 1.00 35.22 365 ASP A N 1
ATOM 2990 C CA . ASP A 1 365 ? 215.897 228.222 209.509 1.00 32.60 365 ASP A CA 1
ATOM 2991 C C . ASP A 1 365 ? 216.026 227.313 208.294 1.00 33.44 365 ASP A C 1
ATOM 2992 O O . ASP A 1 365 ? 215.436 227.569 207.243 1.00 34.89 365 ASP A O 1
ATOM 2997 N N . ASN A 1 366 ? 216.816 226.247 208.440 1.00 34.04 366 ASN A N 1
ATOM 2998 C CA . ASN A 1 366 ? 216.857 225.216 207.408 1.00 34.27 366 ASN A CA 1
ATOM 2999 C C . ASN A 1 366 ? 215.493 224.555 207.293 1.00 35.17 366 ASN A C 1
ATOM 3000 O O . ASN A 1 366 ? 214.981 223.987 208.263 1.00 33.23 366 ASN A O 1
ATOM 3005 N N . PHE A 1 367 ? 214.906 224.619 206.103 1.00 39.89 367 PHE A N 1
ATOM 3006 C CA . PHE A 1 367 ? 213.591 224.042 205.873 1.00 41.46 367 PHE A CA 1
ATOM 3007 C C . PHE A 1 367 ? 213.523 223.459 204.472 1.00 41.94 367 PHE A C 1
ATOM 3008 O O . PHE A 1 367 ? 213.934 224.102 203.505 1.00 42.22 367 PHE A O 1
ATOM 3016 N N . SER A 1 368 ? 212.972 222.254 204.363 1.00 49.40 368 SER A N 1
ATOM 3017 C CA . SER A 1 368 ? 213.028 221.475 203.132 1.00 50.78 368 SER A CA 1
ATOM 3018 C C . SER A 1 368 ? 211.672 221.440 202.436 1.00 50.67 368 SER A C 1
ATOM 3019 O O . SER A 1 368 ? 210.623 221.400 203.085 1.00 48.54 368 SER A O 1
ATOM 3022 N N . GLY A 1 369 ? 211.716 221.456 201.109 1.00 54.82 369 GLY A N 1
ATOM 3023 C CA . GLY A 1 369 ? 210.545 221.409 200.260 1.00 54.20 369 GLY A CA 1
ATOM 3024 C C . GLY A 1 369 ? 210.111 222.786 199.786 1.00 54.81 369 GLY A C 1
ATOM 3025 O O . GLY A 1 369 ? 210.631 223.825 200.197 1.00 54.66 369 GLY A O 1
ATOM 3026 N N . THR A 1 370 ? 209.143 222.773 198.876 1.00 55.32 370 THR A N 1
ATOM 3027 C CA . THR A 1 370 ? 208.507 223.996 198.413 1.00 55.95 370 THR A CA 1
ATOM 3028 C C . THR A 1 370 ? 207.469 224.492 199.414 1.00 54.43 370 THR A C 1
ATOM 3029 O O . THR A 1 370 ? 206.853 223.712 200.144 1.00 54.31 370 THR A O 1
ATOM 3033 N N . GLN A 1 371 ? 207.268 225.807 199.423 1.00 45.41 371 GLN A N 1
ATOM 3034 C CA . GLN A 1 371 ? 206.252 226.455 200.240 1.00 44.71 371 GLN A CA 1
ATOM 3035 C C . GLN A 1 371 ? 205.342 227.289 199.352 1.00 45.10 371 GLN A C 1
ATOM 3036 O O . GLN A 1 371 ? 205.817 228.019 198.478 1.00 44.47 371 GLN A O 1
ATOM 3042 N N . SER A 1 372 ? 204.032 227.191 199.585 1.00 35.43 372 SER A N 1
ATOM 3043 C CA . SER A 1 372 ? 203.085 228.043 198.873 1.00 33.92 372 SER A CA 1
ATOM 3044 C C . SER A 1 372 ? 203.043 229.469 199.412 1.00 33.67 372 SER A C 1
ATOM 3045 O O . SER A 1 372 ? 202.538 230.356 198.720 1.00 33.57 372 SER A O 1
ATOM 3048 N N . GLY A 1 373 ? 203.549 229.711 200.621 1.00 29.46 373 GLY A N 1
ATOM 3049 C CA . GLY A 1 373 ? 203.542 231.055 201.175 1.00 28.88 373 GLY A CA 1
ATOM 3050 C C . GLY A 1 373 ? 202.169 231.608 201.490 1.00 29.23 373 GLY A C 1
ATOM 3051 O O . GLY A 1 373 ? 201.965 232.822 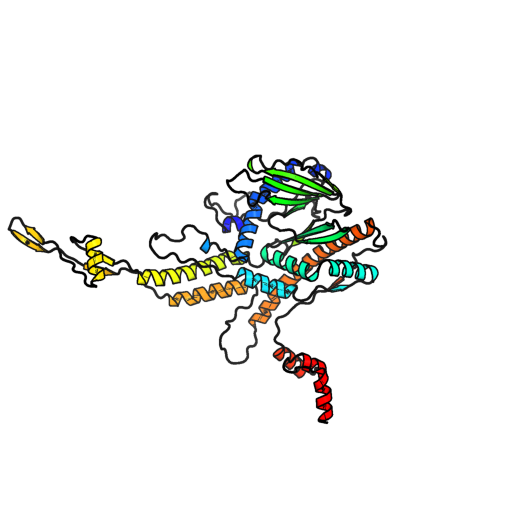201.403 1.00 26.90 373 GLY A O 1
ATOM 3052 N N . GLU A 1 374 ? 201.216 230.745 201.848 1.00 29.98 374 GLU A N 1
ATOM 3053 C CA . GLU A 1 374 ? 199.808 231.131 201.822 1.00 30.07 374 GLU A CA 1
ATOM 3054 C C . GLU A 1 374 ? 199.505 232.280 202.777 1.00 28.12 374 GLU A C 1
ATOM 3055 O O . GLU A 1 374 ? 198.720 233.176 202.448 1.00 26.69 374 GLU A O 1
ATOM 3061 N N . ALA A 1 375 ? 200.109 232.271 203.965 1.00 21.52 375 ALA A N 1
ATOM 3062 C CA . ALA A 1 375 ? 199.894 233.359 204.915 1.00 18.53 375 ALA A CA 1
ATOM 3063 C C . ALA A 1 375 ? 200.430 234.693 204.400 1.00 18.38 375 ALA A C 1
ATOM 3064 O O . ALA A 1 375 ? 199.820 235.741 204.637 1.00 16.63 375 ALA A O 1
ATOM 3066 N N . MET A 1 376 ? 201.579 234.683 203.719 1.00 17.13 376 MET A N 1
ATOM 3067 C CA . MET A 1 376 ? 202.154 235.935 203.231 1.00 15.22 376 MET A CA 1
ATOM 3068 C C . MET A 1 376 ? 201.282 236.604 202.175 1.00 13.25 376 MET A C 1
ATOM 3069 O O . MET A 1 376 ? 201.277 237.830 202.070 1.00 13.72 376 MET A O 1
ATOM 3074 N N . LYS A 1 377 ? 200.566 235.828 201.373 1.00 12.73 377 LYS A N 1
ATOM 3075 C CA . LYS A 1 377 ? 199.606 236.406 200.437 1.00 12.11 377 LYS A CA 1
ATOM 3076 C C . LYS A 1 377 ? 198.551 237.262 201.145 1.00 12.87 377 LYS A C 1
ATOM 3077 O O . LYS A 1 377 ? 198.285 238.403 200.739 1.00 16.33 377 LYS A O 1
ATOM 3083 N N . TYR A 1 378 ? 197.996 236.764 202.252 1.00 10.81 378 TYR A N 1
ATOM 3084 C CA . TYR A 1 378 ? 197.042 237.550 203.032 1.00 7.99 378 TYR A CA 1
ATOM 3085 C C . TYR A 1 378 ? 197.702 238.679 203.818 1.00 8.63 378 TYR A C 1
ATOM 3086 O O . TYR A 1 378 ? 197.081 239.727 204.026 1.00 9.77 378 TYR A O 1
ATOM 3095 N N . LYS A 1 379 ? 198.957 238.516 204.225 1.00 8.14 379 LYS A N 1
ATOM 3096 C CA . LYS A 1 379 ? 199.655 239.644 204.836 1.00 4.29 379 LYS A CA 1
ATOM 3097 C C . LYS A 1 379 ? 199.877 240.770 203.836 1.00 6.20 379 LYS A C 1
ATOM 3098 O O . LYS A 1 379 ? 199.755 241.945 204.187 1.00 8.77 379 LYS A O 1
ATOM 3104 N N . LEU A 1 380 ? 200.263 240.436 202.609 1.00 4.26 380 LEU A N 1
ATOM 3105 C CA . LEU A 1 380 ? 200.466 241.458 201.590 1.00 3.86 380 LEU A CA 1
ATOM 3106 C C . LEU A 1 380 ? 199.158 242.133 201.197 1.00 6.54 380 LEU A C 1
ATOM 3107 O O . LEU A 1 380 ? 199.136 243.340 200.942 1.00 6.40 380 LEU A O 1
ATOM 3112 N N . PHE A 1 381 ? 198.053 241.386 201.168 1.00 3.95 381 PHE A N 1
ATOM 3113 C CA . PHE A 1 381 ? 196.744 242.021 201.021 1.00 2.53 381 PHE A CA 1
ATOM 3114 C C . PHE A 1 381 ? 196.468 243.021 202.151 1.00 1.45 381 PHE A C 1
ATOM 3115 O O . PHE A 1 381 ? 196.099 244.183 201.904 1.00 0.79 381 PHE A O 1
ATOM 3123 N N . GLY A 1 382 ? 196.609 242.578 203.402 1.00 5.12 382 GLY A N 1
ATOM 3124 C CA . GLY A 1 382 ? 196.371 243.467 204.530 1.00 3.43 382 GLY A CA 1
ATOM 3125 C C . GLY A 1 382 ? 197.254 244.702 204.526 1.00 3.75 382 GLY A C 1
ATOM 3126 O O . GLY A 1 382 ? 196.818 245.787 204.908 1.00 10.21 382 GLY A O 1
ATOM 3127 N N . LEU A 1 383 ? 198.511 244.544 204.120 1.00 1.84 383 LEU A N 1
ATOM 3128 C CA . LEU A 1 383 ? 199.418 245.680 203.986 1.00 0.97 383 LEU A CA 1
ATOM 3129 C C . LEU A 1 383 ? 198.990 246.633 202.869 1.00 7.84 383 LEU A C 1
ATOM 3130 O O . LEU A 1 383 ? 199.038 247.858 203.040 1.00 9.88 383 LEU A O 1
ATOM 3135 N N . GLU A 1 384 ? 198.575 246.092 201.721 1.00 5.26 384 GLU A N 1
ATOM 3136 C CA . GLU A 1 384 ? 198.125 246.931 200.614 1.00 3.52 384 GLU A CA 1
ATOM 3137 C C . GLU A 1 384 ? 196.937 247.809 200.991 1.00 4.95 384 GLU A C 1
ATOM 3138 O O . GLU A 1 384 ? 196.855 248.958 200.553 1.00 8.54 384 GLU A O 1
ATOM 3144 N N . GLN A 1 385 ? 196.008 247.309 201.807 1.00 5.20 385 GLN A N 1
ATOM 3145 C CA . GLN A 1 385 ? 194.871 248.165 202.168 1.00 4.42 385 GLN A CA 1
ATOM 3146 C C . GLN A 1 385 ? 195.315 249.419 202.940 1.00 5.21 385 GLN A C 1
ATOM 3147 O O . GLN A 1 385 ? 194.915 250.554 202.612 1.00 8.06 385 GLN A O 1
ATOM 3153 N N . ARG A 1 386 ? 196.197 249.244 203.923 1.00 3.55 386 ARG A N 1
ATOM 3154 C CA . ARG A 1 386 ? 196.694 250.383 204.686 1.00 2.78 386 ARG A CA 1
ATOM 3155 C C . ARG A 1 386 ? 197.548 251.299 203.825 1.00 6.25 386 ARG A C 1
ATOM 3156 O O . ARG A 1 386 ? 197.502 252.527 203.982 1.00 11.59 386 ARG A O 1
ATOM 3164 N N . THR A 1 387 ? 198.297 250.725 202.886 1.00 4.07 387 THR A N 1
ATOM 3165 C CA . THR A 1 387 ? 199.124 251.543 202.013 1.00 5.04 387 THR A CA 1
ATOM 3166 C C . THR A 1 387 ? 198.274 252.397 201.083 1.00 9.41 387 THR A C 1
ATOM 3167 O O . THR A 1 387 ? 198.631 253.540 200.798 1.00 10.15 387 THR A O 1
ATOM 3171 N N . LYS A 1 388 ? 197.169 251.850 200.580 1.00 8.91 388 LYS A N 1
ATOM 3172 C CA . LYS A 1 388 ? 196.274 252.613 199.711 1.00 8.55 388 LYS A CA 1
ATOM 3173 C C . LYS A 1 388 ? 195.613 253.779 200.451 1.00 5.38 388 LYS A C 1
ATOM 3174 O O . LYS A 1 388 ? 195.483 254.886 199.899 1.00 8.65 388 LYS A O 1
ATOM 3180 N N . THR A 1 389 ? 195.246 253.576 201.719 1.00 7.24 389 THR A N 1
ATOM 3181 C CA . THR A 1 389 ? 194.766 254.717 202.507 1.00 7.89 389 THR A CA 1
ATOM 3182 C C . THR A 1 389 ? 195.853 255.783 202.665 1.00 9.26 389 THR A C 1
ATOM 3183 O O . THR A 1 389 ? 195.607 256.995 202.484 1.00 11.29 389 THR A O 1
ATOM 3187 N N . LYS A 1 390 ? 197.077 255.338 202.964 1.00 8.44 390 LYS A N 1
ATOM 3188 C CA . LYS A 1 390 ? 198.196 256.261 203.099 1.00 7.85 390 LYS A CA 1
ATOM 3189 C C . LYS A 1 390 ? 198.443 257.040 201.809 1.00 8.16 390 LYS A C 1
ATOM 3190 O O . LYS A 1 390 ? 198.719 258.240 201.848 1.00 12.12 390 LYS A O 1
ATOM 3196 N N . GLU A 1 391 ? 198.404 256.354 200.667 1.00 9.96 391 GLU A N 1
ATOM 3197 C CA . GLU A 1 391 ? 198.564 256.994 199.365 1.00 10.51 391 GLU A CA 1
ATOM 3198 C C . GLU A 1 391 ? 197.536 258.096 199.126 1.00 11.04 391 GLU A C 1
ATOM 3199 O O . GLU A 1 391 ? 197.877 259.167 198.611 1.00 15.93 391 GLU A O 1
ATOM 3205 N N . GLY A 1 392 ? 196.272 257.859 199.476 1.00 12.45 392 GLY A N 1
ATOM 3206 C CA . GLY A 1 392 ? 195.289 258.927 199.317 1.00 9.79 392 GLY A CA 1
ATOM 3207 C C . GLY A 1 392 ? 195.628 260.171 200.122 1.00 14.25 392 GLY A C 1
ATOM 3208 O O . GLY A 1 392 ? 195.612 261.304 199.606 1.00 15.62 392 GLY A O 1
ATOM 3209 N N . LEU A 1 393 ? 196.005 259.976 201.386 1.00 15.56 393 LEU A N 1
ATOM 3210 C CA . LEU A 1 393 ? 196.387 261.139 202.191 1.00 14.03 393 LEU A CA 1
ATOM 3211 C C . LEU A 1 393 ? 197.673 261.798 201.686 1.00 19.09 393 LEU A C 1
ATOM 3212 O O . LEU A 1 393 ? 197.818 263.033 201.741 1.00 18.94 393 LEU A O 1
ATOM 3217 N N . PHE A 1 394 ? 198.584 261.002 201.131 1.00 16.31 394 PHE A N 1
ATOM 3218 C CA . PHE A 1 394 ? 199.847 261.532 200.641 1.00 15.42 394 PHE A CA 1
ATOM 3219 C C . PHE A 1 394 ? 199.630 262.404 199.410 1.00 20.38 394 PHE A C 1
ATOM 3220 O O . PHE A 1 394 ? 200.248 263.465 199.277 1.00 21.28 394 PHE A O 1
ATOM 3228 N N . THR A 1 395 ? 198.763 261.966 198.495 1.00 22.33 395 THR A N 1
ATOM 3229 C CA . THR A 1 395 ? 198.437 262.791 197.335 1.00 20.43 395 THR A CA 1
ATOM 3230 C C . THR A 1 395 ? 197.753 264.092 197.735 1.00 21.40 395 THR A C 1
ATOM 3231 O O . THR A 1 395 ? 197.972 265.123 197.096 1.00 28.08 395 THR A O 1
ATOM 3235 N N . LYS A 1 396 ? 196.914 264.083 198.775 1.00 21.21 396 LYS A N 1
ATOM 3236 C CA . LYS A 1 396 ? 196.426 265.379 199.262 1.00 22.68 396 LYS A CA 1
ATOM 3237 C C . LYS A 1 396 ? 197.569 266.297 199.695 1.00 25.95 396 LYS A C 1
ATOM 3238 O O . LYS A 1 396 ? 197.603 267.492 199.341 1.00 30.09 396 LYS A O 1
ATOM 3244 N N . GLY A 1 397 ? 198.546 265.749 200.418 1.00 25.78 397 GLY A N 1
ATOM 3245 C CA . GLY A 1 397 ? 199.686 266.568 200.808 1.00 23.17 397 GLY A CA 1
ATOM 3246 C C . GLY A 1 397 ? 200.465 267.108 199.621 1.00 23.60 397 GLY A C 1
ATOM 3247 O O . GLY A 1 397 ? 200.880 268.272 199.609 1.00 26.35 397 GLY A O 1
ATOM 3248 N N . LEU A 1 398 ? 200.668 266.272 198.604 1.00 24.80 398 LEU A N 1
ATOM 3249 C CA . LEU A 1 398 ? 201.369 266.708 197.398 1.00 24.08 398 LEU A CA 1
ATOM 3250 C C . LEU A 1 398 ? 200.587 267.765 196.621 1.00 26.96 398 LEU A C 1
ATOM 3251 O O . LEU A 1 398 ? 201.187 268.665 196.028 1.00 25.86 398 LEU A O 1
ATOM 3256 N N . ARG A 1 399 ? 199.259 267.653 196.560 1.00 32.48 399 ARG A N 1
ATOM 3257 C CA . ARG A 1 399 ? 198.475 268.702 195.911 1.00 32.12 399 ARG A CA 1
ATOM 3258 C C . ARG A 1 399 ? 198.697 270.050 196.582 1.00 31.50 399 ARG A C 1
ATOM 3259 O O . ARG A 1 399 ? 198.861 271.078 195.904 1.00 34.63 399 ARG A O 1
ATOM 3267 N N . ARG A 1 400 ? 198.716 270.074 197.914 1.00 33.79 400 ARG A N 1
ATOM 3268 C CA . ARG A 1 400 ? 198.999 271.352 198.565 1.00 35.11 400 ARG A CA 1
ATOM 3269 C C . ARG A 1 400 ? 200.426 271.824 198.287 1.00 38.18 400 ARG A C 1
ATOM 3270 O O . ARG A 1 400 ? 200.663 273.025 198.079 1.00 39.27 400 ARG A O 1
ATOM 3278 N N . ARG A 1 401 ? 201.393 270.903 198.282 1.00 35.50 401 ARG A N 1
ATOM 3279 C CA . ARG A 1 401 ? 202.746 271.277 197.877 1.00 33.34 401 ARG A CA 1
ATOM 3280 C C . ARG A 1 401 ? 202.753 271.939 196.505 1.00 36.52 401 ARG A C 1
ATOM 3281 O O . ARG A 1 401 ? 203.430 272.951 196.293 1.00 39.67 401 ARG A O 1
ATOM 3289 N N . ALA A 1 402 ? 202.016 271.361 195.558 1.00 43.01 402 ALA A N 1
ATOM 3290 C CA . ALA A 1 402 ? 201.981 271.897 194.204 1.00 44.24 402 ALA A CA 1
ATOM 3291 C C . ALA A 1 402 ? 201.396 273.298 194.168 1.00 45.46 402 ALA A C 1
ATOM 3292 O O . ALA A 1 402 ? 201.889 274.159 193.434 1.00 46.53 402 ALA A O 1
ATOM 3294 N N . LYS A 1 403 ? 200.336 273.550 194.935 1.00 49.47 403 LYS A N 1
ATOM 3295 C CA . LYS A 1 403 ? 199.783 274.903 194.924 1.00 49.81 403 LYS A CA 1
ATOM 3296 C C . LYS A 1 403 ? 200.742 275.923 195.534 1.00 50.54 403 LYS A C 1
ATOM 3297 O O . LYS A 1 403 ? 200.884 277.036 195.008 1.00 52.94 403 LYS A O 1
ATOM 3303 N N . LEU A 1 404 ? 201.449 275.559 196.605 1.00 50.95 404 LEU A N 1
ATOM 3304 C CA . LEU A 1 404 ? 202.471 276.468 197.130 1.00 51.95 404 LEU A CA 1
ATOM 3305 C C . LEU A 1 404 ? 203.560 276.740 196.095 1.00 53.44 404 LEU A C 1
ATOM 3306 O O . LEU A 1 404 ? 203.970 277.893 195.887 1.00 54.37 404 LEU A O 1
ATOM 3311 N N . LEU A 1 405 ? 204.063 275.683 195.456 1.00 60.53 405 LEU A N 1
ATOM 3312 C CA . LEU A 1 405 ? 205.097 275.853 194.442 1.00 61.15 405 LEU A CA 1
ATOM 3313 C C . LEU A 1 405 ? 204.619 276.768 193.322 1.00 62.89 405 LEU A C 1
ATOM 3314 O O . LEU A 1 405 ? 205.333 277.686 192.902 1.00 64.49 405 LEU A O 1
ATOM 3319 N N . GLU A 1 406 ? 203.419 276.505 192.804 1.00 72.66 406 GLU A N 1
ATOM 3320 C CA . GLU A 1 406 ? 202.855 277.327 191.741 1.00 72.50 406 GLU A CA 1
ATOM 3321 C C . GLU A 1 406 ? 202.776 278.792 192.144 1.00 72.76 406 GLU A C 1
ATOM 3322 O O . GLU A 1 406 ? 203.128 279.677 191.356 1.00 73.83 406 GLU A O 1
ATOM 3328 N N . THR A 1 407 ? 202.319 279.072 193.366 1.00 68.50 407 THR A N 1
ATOM 3329 C CA . THR A 1 407 ? 202.206 280.463 193.792 1.00 68.02 407 THR A CA 1
ATOM 3330 C C . THR A 1 407 ? 203.571 281.136 193.868 1.00 69.08 407 THR A C 1
ATOM 3331 O O . THR A 1 407 ? 203.744 282.264 193.395 1.00 69.36 407 THR A O 1
ATOM 3335 N N . ILE A 1 408 ? 204.561 280.460 194.453 1.00 73.24 408 ILE A N 1
ATOM 3336 C CA . ILE A 1 408 ? 205.879 281.090 194.550 1.00 72.34 408 ILE A CA 1
ATOM 3337 C C . ILE A 1 408 ? 206.516 281.260 193.176 1.00 72.92 408 ILE A C 1
ATOM 3338 O O . ILE A 1 408 ? 207.331 282.167 192.976 1.00 74.14 408 ILE A O 1
ATOM 3343 N N . LEU A 1 409 ? 206.188 280.394 192.216 1.00 76.45 409 LEU A N 1
ATOM 3344 C CA . LEU A 1 409 ? 206.675 280.605 190.854 1.00 77.53 409 LEU A CA 1
ATOM 3345 C C . LEU A 1 409 ? 205.986 281.782 190.170 1.00 78.28 409 LEU A C 1
ATOM 3346 O O . LEU A 1 409 ? 206.642 282.573 189.482 1.00 78.91 409 LEU A O 1
ATOM 3351 N N . LYS A 1 410 ? 204.667 281.912 190.327 1.00 80.58 410 LYS A N 1
ATOM 3352 C CA . LYS A 1 410 ? 203.960 283.034 189.714 1.00 80.79 410 LYS A CA 1
ATOM 3353 C C . LYS A 1 410 ? 204.397 284.370 190.306 1.00 81.42 410 LYS A C 1
ATOM 3354 O O . LYS A 1 410 ? 204.771 285.292 189.573 1.00 81.18 410 LYS A O 1
ATOM 3360 N N . ASN A 1 411 ? 204.368 284.495 191.633 1.00 80.35 411 ASN A N 1
ATOM 3361 C CA . ASN A 1 411 ? 204.727 285.762 192.267 1.00 79.66 411 ASN A CA 1
ATOM 3362 C C . ASN A 1 411 ? 206.214 286.079 192.191 1.00 79.86 411 ASN A C 1
ATOM 3363 O O . ASN A 1 411 ? 206.641 287.063 192.804 1.00 79.49 411 ASN A O 1
ATOM 3368 N N . THR A 1 412 ? 207.015 285.269 191.495 1.00 80.44 412 THR A N 1
ATOM 3369 C CA . THR A 1 412 ? 208.371 285.665 191.128 1.00 80.68 412 THR A CA 1
ATOM 3370 C C . THR A 1 412 ? 208.604 285.495 189.630 1.00 80.73 412 THR A C 1
ATOM 3371 O O . THR A 1 412 ? 209.755 285.401 189.190 1.00 80.25 412 THR A O 1
ATOM 3375 N N . ARG A 1 413 ? 207.527 285.437 188.846 1.00 84.30 413 ARG A N 1
ATOM 3376 C CA . ARG A 1 413 ? 207.592 285.510 187.387 1.00 84.63 413 ARG A CA 1
ATOM 3377 C C . ARG A 1 413 ? 208.445 284.400 186.782 1.00 84.34 413 ARG A C 1
ATOM 3378 O O . ARG A 1 413 ? 209.036 284.572 185.713 1.00 84.00 413 ARG A O 1
ATOM 3386 N N . SER A 1 414 ? 208.526 283.256 187.455 1.00 83.55 414 SER A N 1
ATOM 3387 C CA . SER A 1 414 ? 209.182 282.093 186.876 1.00 83.25 414 SER A CA 1
ATOM 3388 C C . SER A 1 414 ? 208.254 281.275 185.988 1.00 83.53 414 SER A C 1
ATOM 3389 O O . SER A 1 414 ? 208.722 280.347 185.322 1.00 83.27 414 SER A O 1
ATOM 3392 N N . ILE A 1 415 ? 206.957 281.593 185.963 1.00 84.83 415 ILE A N 1
ATOM 3393 C CA . ILE A 1 415 ? 205.969 280.814 185.227 1.00 84.89 415 ILE A CA 1
ATOM 3394 C C . ILE A 1 415 ? 204.866 281.752 184.755 1.00 84.78 415 ILE A C 1
ATOM 3395 O O . ILE A 1 415 ? 204.637 282.817 185.331 1.00 84.03 415 ILE A O 1
ATOM 3400 N N . ASP A 1 416 ? 204.177 281.350 183.690 1.00 86.70 416 ASP A N 1
ATOM 3401 C CA . ASP A 1 416 ? 203.018 282.102 183.228 1.00 87.07 416 ASP A CA 1
ATOM 3402 C C . ASP A 1 416 ? 201.853 281.945 184.199 1.00 87.07 416 ASP A C 1
ATOM 3403 O O . ASP A 1 416 ? 201.636 280.873 184.769 1.00 87.26 416 ASP A O 1
ATOM 3408 N N . ALA A 1 417 ? 201.103 283.033 184.387 1.00 88.66 417 ALA A N 1
ATOM 3409 C CA . ALA A 1 417 ? 200.000 283.040 185.341 1.00 88.63 417 ALA A CA 1
ATOM 3410 C C . ALA A 1 417 ? 198.848 282.129 184.930 1.00 89.09 417 ALA A C 1
ATOM 3411 O O . ALA A 1 417 ? 197.980 281.843 185.760 1.00 88.79 417 ALA A O 1
ATOM 3413 N N . ASN A 1 418 ? 198.798 281.687 183.672 1.00 92.26 418 ASN A N 1
ATOM 3414 C CA . ASN A 1 418 ? 197.754 280.760 183.244 1.00 92.21 418 ASN A CA 1
ATOM 3415 C C . ASN A 1 418 ? 198.064 279.304 183.575 1.00 91.84 418 ASN A C 1
ATOM 3416 O O . ASN A 1 418 ? 197.177 278.454 183.440 1.00 91.07 418 ASN A O 1
ATOM 3421 N N . LYS A 1 419 ? 199.286 278.995 183.999 1.00 87.82 419 LYS A N 1
ATOM 3422 C CA . LYS A 1 419 ? 199.627 277.638 184.410 1.00 87.48 419 LYS A CA 1
ATOM 3423 C C . LYS A 1 419 ? 198.974 277.322 185.750 1.00 87.04 419 LYS A C 1
ATOM 3424 O O . LYS A 1 419 ? 199.261 277.981 186.754 1.00 86.95 419 LYS A O 1
ATOM 3430 N N . ASP A 1 420 ? 198.081 276.334 185.764 1.00 80.06 420 ASP A N 1
ATOM 3431 C CA . ASP A 1 420 ? 197.503 275.813 186.999 1.00 80.73 420 ASP A CA 1
ATOM 3432 C C . ASP A 1 420 ? 197.948 274.369 187.200 1.00 79.98 420 ASP A C 1
ATOM 3433 O O . ASP A 1 420 ? 197.677 273.508 186.356 1.00 79.58 420 ASP A O 1
ATOM 3438 N N . PHE A 1 421 ? 198.624 274.109 188.323 1.00 72.64 421 PHE A N 1
ATOM 3439 C CA . PHE A 1 421 ? 199.274 272.824 188.564 1.00 71.83 421 PHE A CA 1
ATOM 3440 C C . PHE A 1 421 ? 198.311 271.733 189.013 1.00 71.04 421 PHE A C 1
ATOM 3441 O O . PHE A 1 421 ? 198.717 270.571 189.092 1.00 70.78 421 PHE A O 1
ATOM 3449 N N . ASN A 1 422 ? 197.055 272.068 189.295 1.00 63.94 422 ASN A N 1
ATOM 3450 C CA . ASN A 1 422 ? 196.113 271.129 189.893 1.00 64.38 422 ASN A CA 1
ATOM 3451 C C . ASN A 1 422 ? 195.735 269.968 188.980 1.00 64.02 422 ASN A C 1
ATOM 3452 O O . ASN A 1 422 ? 194.985 269.092 189.421 1.00 63.62 422 ASN A O 1
ATOM 3457 N N . THR A 1 423 ? 196.188 269.941 187.729 1.00 64.37 423 THR A N 1
ATOM 3458 C CA . THR A 1 423 ? 195.915 268.823 186.831 1.00 64.51 423 THR A CA 1
ATOM 3459 C C . THR A 1 423 ? 196.950 267.704 186.903 1.00 64.25 423 THR A C 1
ATOM 3460 O O . THR A 1 423 ? 196.748 266.662 186.272 1.00 63.24 423 THR A O 1
ATOM 3464 N N . VAL A 1 424 ? 198.053 267.895 187.629 1.00 54.75 424 VAL A N 1
ATOM 3465 C CA . VAL A 1 424 ? 199.076 266.858 187.745 1.00 52.11 424 VAL A CA 1
ATOM 3466 C C . VAL A 1 424 ? 198.502 265.560 188.301 1.00 50.28 424 VAL A C 1
ATOM 3467 O O . VAL A 1 424 ? 197.709 265.555 189.250 1.00 49.50 424 VAL A O 1
ATOM 3471 N N . ARG A 1 425 ? 198.897 264.449 187.685 1.00 50.38 425 ARG A N 1
ATOM 3472 C CA . ARG A 1 425 ? 198.590 263.100 188.144 1.00 50.69 425 ARG A CA 1
ATOM 3473 C C . ARG A 1 425 ? 199.828 262.471 188.780 1.00 49.22 425 ARG A C 1
ATOM 3474 O O . ARG A 1 425 ? 200.917 262.493 188.190 1.00 49.69 425 ARG A O 1
ATOM 3482 N N . TYR A 1 426 ? 199.652 261.908 189.975 1.00 33.28 426 TYR A N 1
ATOM 3483 C CA . TYR A 1 426 ? 200.715 261.243 190.724 1.00 30.61 426 TYR A CA 1
ATOM 3484 C C . TYR A 1 426 ? 200.544 259.733 190.619 1.00 27.36 426 TYR A C 1
ATOM 3485 O O . TYR A 1 426 ? 199.511 259.197 191.025 1.00 28.71 426 TYR A O 1
ATOM 3494 N N . VAL A 1 427 ? 201.555 259.055 190.080 1.00 22.01 427 VAL A N 1
ATOM 3495 C CA . VAL A 1 427 ? 201.512 257.624 189.800 1.00 22.48 427 VAL A CA 1
ATOM 3496 C C . VAL A 1 427 ? 202.425 256.902 190.786 1.00 20.90 427 VAL A C 1
ATOM 3497 O O . VAL A 1 427 ? 203.587 257.284 190.963 1.00 22.49 427 VAL A O 1
ATOM 3501 N N . TYR A 1 428 ? 201.897 255.864 191.426 1.00 19.34 428 TYR A N 1
ATOM 3502 C CA . TYR A 1 428 ? 202.598 255.101 192.452 1.00 16.15 428 TYR A CA 1
ATOM 3503 C C . TYR A 1 428 ? 202.834 253.679 191.965 1.00 14.60 428 TYR A C 1
ATOM 3504 O O . TYR A 1 428 ? 201.958 253.083 191.336 1.00 20.56 428 TYR A O 1
ATOM 3513 N N . ASN A 1 429 ? 204.020 253.140 192.235 1.00 14.60 429 ASN A N 1
ATOM 3514 C CA . ASN A 1 429 ? 204.325 251.741 191.946 1.00 15.21 429 ASN A CA 1
ATOM 3515 C C . ASN A 1 429 ? 204.805 251.036 193.206 1.00 16.64 429 ASN A C 1
ATOM 3516 O O . ASN A 1 429 ? 205.842 251.400 193.768 1.00 16.64 429 ASN A O 1
ATOM 3521 N N . ARG A 1 430 ? 204.050 250.030 193.642 1.00 11.40 430 ARG A N 1
ATOM 3522 C CA . ARG A 1 430 ? 204.406 249.266 194.830 1.00 11.26 430 ARG A CA 1
ATOM 3523 C C . ARG A 1 430 ? 205.689 248.468 194.623 1.00 13.14 430 ARG A C 1
ATOM 3524 O O . ARG A 1 430 ? 205.923 247.887 193.562 1.00 14.51 430 ARG A O 1
ATOM 3532 N N . ASN A 1 431 ? 206.510 248.439 195.661 1.00 15.32 431 ASN A N 1
ATOM 3533 C CA . ASN A 1 431 ? 207.751 247.669 195.716 1.00 11.17 431 ASN A CA 1
ATOM 3534 C C . ASN A 1 431 ? 207.483 246.354 196.448 1.00 11.72 431 ASN A C 1
ATOM 3535 O O . ASN A 1 431 ? 207.451 246.314 197.677 1.00 14.31 431 ASN A O 1
ATOM 3540 N N . LEU A 1 432 ? 207.241 245.269 195.682 1.00 17.29 432 LEU A N 1
ATOM 3541 C CA . LEU A 1 432 ? 206.989 243.970 196.298 1.00 21.07 432 LEU A CA 1
ATOM 3542 C C . LEU A 1 432 ? 208.283 243.209 196.581 1.00 21.51 432 LEU A C 1
ATOM 3543 O O . LEU A 1 432 ? 209.248 243.310 195.822 1.00 22.83 432 LEU A O 1
ATOM 3548 N N . PRO A 1 433 ? 208.329 242.437 197.667 1.00 25.28 433 PRO A N 1
ATOM 3549 C CA . PRO A 1 433 ? 209.428 241.479 197.845 1.00 24.55 433 PRO A CA 1
ATOM 3550 C C . PRO A 1 433 ? 209.421 240.418 196.757 1.00 26.78 433 PRO A C 1
ATOM 3551 O O . PRO A 1 433 ? 208.417 239.741 196.536 1.00 28.24 433 PRO A O 1
ATOM 3555 N N . LYS A 1 434 ? 210.555 240.266 196.084 1.00 38.91 434 LYS A N 1
ATOM 3556 C CA . LYS A 1 434 ? 210.681 239.289 195.016 1.00 37.83 434 LYS A CA 1
ATOM 3557 C C . LYS A 1 434 ? 212.070 238.678 195.057 1.00 39.01 434 LYS A C 1
ATOM 3558 O O . LYS A 1 434 ? 213.036 239.321 195.473 1.00 38.95 434 LYS A O 1
ATOM 3564 N N . SER A 1 435 ? 212.156 237.425 194.629 1.00 53.70 435 SER A N 1
ATOM 3565 C CA . SER A 1 435 ? 213.420 236.782 194.301 1.00 54.64 435 SER A CA 1
ATOM 3566 C C . SER A 1 435 ? 213.486 236.627 192.790 1.00 55.74 435 SER A C 1
ATOM 3567 O O . SER A 1 435 ? 212.528 236.153 192.173 1.00 55.87 435 SER A O 1
ATOM 3570 N N . LEU A 1 436 ? 214.611 237.029 192.198 1.00 66.29 436 LEU A N 1
ATOM 3571 C CA . LEU A 1 436 ? 214.680 237.120 190.743 1.00 66.67 436 LEU A CA 1
ATOM 3572 C C . LEU A 1 436 ? 214.607 235.756 190.067 1.00 66.89 436 LEU A C 1
ATOM 3573 O O . LEU A 1 436 ? 214.145 235.668 188.927 1.00 67.48 436 LEU A O 1
ATOM 3578 N N . ILE A 1 437 ? 215.029 234.687 190.739 1.00 65.96 437 ILE A N 1
ATOM 3579 C CA . ILE A 1 437 ? 214.971 233.363 190.121 1.00 66.30 437 ILE A CA 1
ATOM 3580 C C . ILE A 1 437 ? 213.527 232.883 190.001 1.00 66.48 437 ILE A C 1
ATOM 3581 O O . ILE A 1 437 ? 213.112 232.377 188.950 1.00 66.77 437 ILE A O 1
ATOM 3586 N N . GLU A 1 438 ? 212.736 233.035 191.068 1.00 65.34 438 GLU A N 1
ATOM 3587 C CA . GLU A 1 438 ? 211.318 232.690 190.992 1.00 65.66 438 GLU A CA 1
ATOM 3588 C C . GLU A 1 438 ? 210.614 233.489 189.907 1.00 65.07 438 GLU A C 1
ATOM 3589 O O . GLU A 1 438 ? 209.835 232.940 189.120 1.00 64.88 438 GLU A O 1
ATOM 3595 N N . GLU A 1 439 ? 210.856 234.799 189.867 1.00 59.27 439 GLU A N 1
ATOM 3596 C CA . GLU A 1 439 ? 210.204 235.631 188.865 1.00 59.82 439 GLU A CA 1
ATOM 3597 C C . GLU A 1 439 ? 210.617 235.223 187.463 1.00 60.71 439 GLU A C 1
ATOM 3598 O O . GLU A 1 439 ? 209.780 235.156 186.561 1.00 61.44 439 GLU A O 1
ATOM 3604 N N . LEU A 1 440 ? 211.906 234.959 187.257 1.00 67.61 440 LEU A N 1
ATOM 3605 C CA . LEU A 1 440 ? 212.379 234.558 185.938 1.00 68.57 440 LEU A CA 1
ATOM 3606 C C . LEU A 1 440 ? 211.749 233.241 185.495 1.00 68.71 440 LEU A C 1
ATOM 3607 O O . LEU A 1 440 ? 211.304 233.113 184.349 1.00 69.20 440 LEU A O 1
ATOM 3612 N N . LYS A 1 441 ? 211.697 232.252 186.388 1.00 68.94 441 LYS A N 1
ATOM 3613 C CA . LYS A 1 441 ? 211.062 230.984 186.039 1.00 68.56 441 LYS A CA 1
ATOM 3614 C C . LYS A 1 441 ? 209.578 231.154 185.747 1.00 69.28 441 LYS A C 1
ATOM 3615 O O . LYS A 1 441 ? 209.062 230.569 184.793 1.00 69.62 441 LYS A O 1
ATOM 3621 N N . ALA A 1 442 ? 208.862 231.913 186.577 1.00 69.65 442 ALA A N 1
ATOM 3622 C CA . ALA A 1 442 ? 207.439 232.118 186.329 1.00 69.33 442 ALA A CA 1
ATOM 3623 C C . ALA A 1 442 ? 207.207 232.867 185.022 1.00 68.33 442 ALA A C 1
ATOM 3624 O O . ALA A 1 442 ? 206.223 232.615 184.319 1.00 68.13 442 ALA A O 1
ATOM 3626 N N . TYR A 1 443 ? 208.091 233.807 184.695 1.00 69.59 443 TYR A N 1
ATOM 3627 C CA . TYR A 1 443 ? 208.007 234.522 183.427 1.00 70.40 443 TYR A CA 1
ATOM 3628 C C . TYR A 1 443 ? 208.230 233.594 182.239 1.00 71.49 443 TYR A C 1
ATOM 3629 O O . TYR A 1 443 ? 207.500 233.664 181.243 1.00 71.17 443 TYR A O 1
ATOM 3638 N N . ILE A 1 444 ? 209.230 232.716 182.322 1.00 71.21 444 ILE A N 1
ATOM 3639 C CA . ILE A 1 444 ? 209.554 231.864 181.179 1.00 70.92 444 ILE A CA 1
ATOM 3640 C C . ILE A 1 444 ? 208.603 230.676 181.046 1.00 70.66 444 ILE A C 1
ATOM 3641 O O . ILE A 1 444 ? 208.330 230.227 179.929 1.00 71.82 444 ILE A O 1
ATOM 3646 N N . ASP A 1 445 ? 208.097 230.137 182.153 1.00 69.08 445 ASP A N 1
ATOM 3647 C CA . ASP A 1 445 ? 206.983 229.199 182.079 1.00 69.52 445 ASP A CA 1
ATOM 3648 C C . ASP A 1 445 ? 205.756 229.816 181.426 1.00 69.13 445 ASP A C 1
ATOM 3649 O O . ASP A 1 445 ? 204.921 229.087 180.887 1.00 68.49 445 ASP A O 1
ATOM 3654 N N . SER A 1 446 ? 205.629 231.140 181.465 1.00 70.35 446 SER A N 1
ATOM 3655 C CA . SER A 1 446 ? 204.476 231.844 18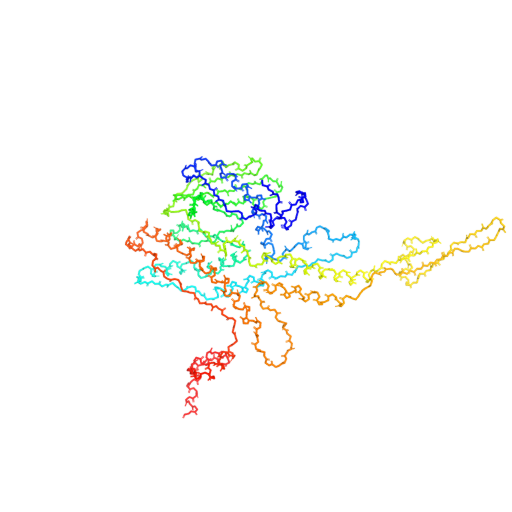0.927 1.00 70.41 446 SER A CA 1
ATOM 3656 C C . SER A 1 446 ? 204.707 232.351 179.511 1.00 70.48 446 SER A C 1
ATOM 3657 O O . SER A 1 446 ? 203.968 233.225 179.049 1.00 69.89 446 SER A O 1
ATOM 3660 N N . GLY A 1 447 ? 205.727 231.841 178.825 1.00 71.08 447 GLY A N 1
ATOM 3661 C CA . GLY A 1 447 ? 205.945 232.198 177.437 1.00 70.85 447 GLY A CA 1
ATOM 3662 C C . GLY A 1 447 ? 206.572 233.553 177.213 1.00 71.33 447 GLY A C 1
ATOM 3663 O O . GLY A 1 447 ? 206.476 234.092 176.107 1.00 70.54 447 GLY A O 1
ATOM 3664 N N . GLY A 1 448 ? 207.196 234.132 178.233 1.00 72.95 448 GLY A N 1
ATOM 3665 C CA . GLY A 1 448 ? 207.953 235.347 178.036 1.00 72.57 448 GLY A CA 1
ATOM 3666 C C . GLY A 1 448 ? 209.238 235.114 177.262 1.00 72.69 448 GLY A C 1
ATOM 3667 O O . GLY A 1 448 ? 209.760 234.004 177.173 1.00 71.70 448 GLY A O 1
ATOM 3668 N N . LYS A 1 449 ? 209.736 236.191 176.661 1.00 74.90 449 LYS A N 1
ATOM 3669 C CA . LYS A 1 449 ? 211.043 236.201 176.022 1.00 75.24 449 LYS A CA 1
ATOM 3670 C C . LYS A 1 449 ? 211.909 237.304 176.616 1.00 75.43 449 LYS A C 1
ATOM 3671 O O . LYS A 1 449 ? 211.405 238.329 177.085 1.00 74.91 449 LYS A O 1
ATOM 3677 N N . ILE A 1 450 ? 213.223 237.085 176.594 1.00 75.73 450 ILE A N 1
ATOM 3678 C CA . ILE A 1 450 ? 214.194 238.080 177.040 1.00 75.85 450 ILE A CA 1
ATOM 3679 C C . ILE A 1 450 ? 215.353 238.101 176.055 1.00 76.16 450 ILE A C 1
ATOM 3680 O O . ILE A 1 450 ? 215.778 237.054 175.557 1.00 75.39 450 ILE A O 1
ATOM 3685 N N . SER A 1 451 ? 215.860 239.295 175.771 1.00 80.40 451 SER A N 1
ATOM 3686 C CA . SER A 1 451 ? 217.087 239.421 175.000 1.00 80.32 451 SER A CA 1
ATOM 3687 C C . SER A 1 451 ? 218.273 238.868 175.783 1.00 80.62 451 SER A C 1
ATOM 3688 O O . SER A 1 451 ? 218.288 238.869 177.017 1.00 81.02 451 SER A O 1
ATOM 3691 N N . GLN A 1 452 ? 219.281 238.394 175.048 1.00 80.86 452 GLN A N 1
ATOM 3692 C CA . GLN A 1 452 ? 220.503 237.927 175.695 1.00 80.85 452 GLN A CA 1
ATOM 3693 C C . GLN A 1 452 ? 221.122 239.017 176.563 1.00 80.97 452 GLN A C 1
ATOM 3694 O O . GLN A 1 452 ? 221.593 238.744 177.669 1.00 81.02 452 GLN A O 1
ATOM 3700 N N . THR A 1 453 ? 221.146 240.253 176.067 1.00 82.84 453 THR A N 1
ATOM 3701 C CA . THR A 1 453 ? 221.751 241.357 176.813 1.00 83.17 453 THR A CA 1
ATOM 3702 C C . THR A 1 453 ? 221.100 241.550 178.183 1.00 82.85 453 THR A C 1
ATOM 3703 O O . THR A 1 453 ? 221.788 241.653 179.206 1.00 82.98 453 THR A O 1
ATOM 3707 N N . THR A 1 454 ? 219.767 241.543 178.234 1.00 80.77 454 THR A N 1
ATOM 3708 C CA . THR A 1 454 ? 219.083 241.764 179.507 1.00 80.60 454 THR A CA 1
ATOM 3709 C C . THR A 1 454 ? 219.199 240.550 180.421 1.00 80.66 454 THR A C 1
ATOM 3710 O O . THR A 1 454 ? 219.402 240.690 181.638 1.00 80.67 454 THR A O 1
ATOM 3714 N N . LEU A 1 455 ? 219.105 239.351 179.851 1.00 78.28 455 LEU A N 1
ATOM 3715 C CA . LEU A 1 455 ? 219.288 238.154 180.655 1.00 78.52 455 LEU A CA 1
ATOM 3716 C C . LEU A 1 455 ? 220.670 238.147 181.293 1.00 79.16 455 LEU A C 1
ATOM 3717 O O . LEU A 1 455 ? 220.817 237.824 182.477 1.00 78.53 455 LEU A O 1
ATOM 3722 N N . MET A 1 456 ? 221.696 238.510 180.522 1.00 85.88 456 MET A N 1
ATOM 3723 C CA . MET A 1 456 ? 223.043 238.634 181.062 1.00 85.44 456 MET A CA 1
ATOM 3724 C C . MET A 1 456 ? 223.180 239.799 182.028 1.00 85.41 456 MET A C 1
ATOM 3725 O O . MET A 1 456 ? 224.129 239.818 182.817 1.00 85.97 456 MET A O 1
ATOM 3730 N N . SER A 1 457 ? 222.269 240.769 181.988 1.00 79.91 457 SER A N 1
ATOM 3731 C CA . SER A 1 457 ? 222.325 241.830 182.983 1.00 79.98 457 SER A CA 1
ATOM 3732 C C . SER A 1 457 ? 221.626 241.447 184.280 1.00 80.01 457 SER A C 1
ATOM 3733 O O . SER A 1 457 ? 221.809 242.137 185.289 1.00 79.19 457 SER A O 1
ATOM 3736 N N . LEU A 1 458 ? 220.841 240.370 184.285 1.00 77.72 458 LEU A N 1
ATOM 3737 C CA . LEU A 1 458 ? 220.309 239.875 185.554 1.00 77.13 458 LEU A CA 1
ATOM 3738 C C . LEU A 1 458 ? 221.338 239.083 186.361 1.00 77.20 458 LEU A C 1
ATOM 3739 O O . LEU A 1 458 ? 221.220 239.007 187.588 1.00 76.74 458 LEU A O 1
ATOM 3744 N N . PHE A 1 459 ? 222.334 238.481 185.713 1.00 75.81 459 PHE A N 1
ATOM 3745 C CA . PHE A 1 459 ? 223.297 237.608 186.380 1.00 75.81 459 PHE A CA 1
ATOM 3746 C C . PHE A 1 459 ? 224.676 238.256 186.371 1.00 76.13 459 PHE A C 1
ATOM 3747 O O . PHE A 1 459 ? 225.194 238.613 185.308 1.00 76.60 459 PHE A O 1
ATOM 3755 N N . SER A 1 460 ? 225.262 238.406 187.560 1.00 77.20 460 SER A N 1
ATOM 3756 C CA . SER A 1 460 ? 226.464 239.211 187.734 1.00 77.38 460 SER A CA 1
ATOM 3757 C C . SER A 1 460 ? 227.746 238.526 187.273 1.00 77.46 460 SER A C 1
ATOM 3758 O O . SER A 1 460 ? 228.750 239.216 187.065 1.00 77.17 460 SER A O 1
ATOM 3761 N N . PHE A 1 461 ? 227.749 237.205 187.089 1.00 78.11 461 PHE A N 1
ATOM 3762 C CA . PHE A 1 461 ? 228.992 236.535 186.721 1.00 78.11 461 PHE A CA 1
ATOM 3763 C C . PHE A 1 461 ? 229.465 236.887 185.314 1.00 79.07 461 PHE A C 1
ATOM 3764 O O . PHE A 1 461 ? 230.588 236.520 184.953 1.00 78.44 461 PHE A O 1
ATOM 3772 N N . PHE A 1 462 ? 228.650 237.574 184.517 1.00 84.42 462 PHE A N 1
ATOM 3773 C CA . PHE A 1 462 ? 229.109 238.187 183.268 1.00 84.64 462 PHE A CA 1
ATOM 3774 C C . PHE A 1 462 ? 229.863 239.471 183.595 1.00 85.03 462 PHE A C 1
ATOM 3775 O O . PHE A 1 462 ? 229.264 240.511 183.875 1.00 84.33 462 PHE A O 1
ATOM 3783 N N . GLN A 1 463 ? 231.195 239.390 183.549 1.00 90.67 463 GLN A N 1
ATOM 3784 C CA . GLN A 1 463 ? 232.045 240.502 183.963 1.00 90.83 463 GLN A CA 1
ATOM 3785 C C . GLN A 1 463 ? 231.909 241.716 183.048 1.00 91.37 463 GLN A C 1
ATOM 3786 O O . GLN A 1 463 ? 232.020 242.853 183.521 1.00 90.37 463 GLN A O 1
ATOM 3792 N N . ASP A 1 464 ? 231.680 241.510 181.752 1.00 96.42 464 ASP A N 1
ATOM 3793 C CA . ASP A 1 464 ? 231.358 242.610 180.841 1.00 96.41 464 ASP A CA 1
ATOM 3794 C C . ASP A 1 464 ? 230.560 242.047 179.672 1.00 96.38 464 ASP A C 1
ATOM 3795 O O . ASP A 1 464 ? 231.130 241.616 178.661 1.00 96.29 464 ASP A O 1
ATOM 3800 N N . PRO A 1 465 ? 229.226 242.036 179.774 1.00 95.49 465 PRO A N 1
ATOM 3801 C CA . PRO A 1 465 ? 228.427 241.228 178.836 1.00 95.46 465 PRO A CA 1
ATOM 3802 C C . PRO A 1 465 ? 228.359 241.778 177.417 1.00 95.61 465 PRO A C 1
ATOM 3803 O O . PRO A 1 465 ? 227.994 241.024 176.508 1.00 95.45 465 PRO A O 1
ATOM 3807 N N . GLU A 1 466 ? 228.693 243.050 177.188 1.00 99.40 466 GLU A N 1
ATOM 3808 C CA . GLU A 1 466 ? 228.727 243.564 175.819 1.00 99.52 466 GLU A CA 1
ATOM 3809 C C . GLU A 1 466 ? 229.715 242.794 174.951 1.00 99.41 466 GLU A C 1
ATOM 3810 O O . GLU A 1 466 ? 229.542 242.717 173.729 1.00 99.30 466 GLU A O 1
ATOM 3816 N N . LEU A 1 467 ? 230.752 242.223 175.559 1.00 98.82 467 LEU A N 1
ATOM 3817 C CA . LEU A 1 467 ? 231.685 241.370 174.832 1.00 98.80 467 LEU A CA 1
ATOM 3818 C C . LEU A 1 467 ? 231.128 239.969 174.602 1.00 98.82 467 LEU A C 1
ATOM 3819 O O . LEU A 1 467 ? 231.507 239.302 173.627 1.00 98.85 467 LEU A O 1
ATOM 3824 N N . GLU A 1 468 ? 230.252 239.505 175.495 1.00 96.67 468 GLU A N 1
ATOM 3825 C CA . GLU A 1 468 ? 229.845 238.104 175.477 1.00 96.74 468 GLU A CA 1
ATOM 3826 C C . GLU A 1 468 ? 229.046 237.756 174.226 1.00 96.65 468 GLU A C 1
ATOM 3827 O O . GLU A 1 468 ? 229.189 236.654 173.691 1.00 96.58 468 GLU A O 1
ATOM 3833 N N . VAL A 1 469 ? 228.169 238.650 173.767 1.00 98.36 469 VAL A N 1
ATOM 3834 C CA . VAL A 1 469 ? 227.405 238.365 172.552 1.00 98.87 469 VAL A CA 1
ATOM 3835 C C . VAL A 1 469 ? 228.342 238.167 171.363 1.00 98.78 469 VAL A C 1
ATOM 3836 O O . VAL A 1 469 ? 228.137 237.276 170.522 1.00 98.11 469 VAL A O 1
ATOM 3840 N N . LYS A 1 470 ? 229.405 238.969 171.294 1.00 100.36 470 LYS A N 1
ATOM 3841 C CA . LYS A 1 470 ? 230.387 238.808 170.227 1.00 100.27 470 LYS A CA 1
ATOM 3842 C C . LYS A 1 470 ? 231.117 237.480 170.352 1.00 100.16 470 LYS A C 1
ATOM 3843 O O . LYS A 1 470 ? 231.263 236.749 169.369 1.00 100.10 470 LYS A O 1
ATOM 3849 N N . LYS A 1 471 ? 231.594 237.154 171.555 1.00 98.93 471 LYS A N 1
ATOM 3850 C CA . LYS A 1 471 ? 232.250 235.862 171.747 1.00 98.84 471 LYS A CA 1
ATOM 3851 C C . LYS A 1 471 ? 231.323 234.695 171.422 1.00 98.69 471 LYS A C 1
ATOM 3852 O O . LYS A 1 471 ? 231.786 233.645 170.960 1.00 98.20 471 LYS A O 1
ATOM 3858 N N . ILE A 1 472 ? 230.021 234.855 171.653 1.00 97.96 472 ILE A N 1
ATOM 3859 C CA . ILE A 1 472 ? 229.061 233.812 171.304 1.00 98.26 472 ILE A CA 1
ATOM 3860 C C . ILE A 1 472 ? 228.968 233.649 169.794 1.00 98.49 472 ILE A C 1
ATOM 3861 O O . ILE A 1 472 ? 228.997 232.528 169.272 1.00 98.10 472 ILE A O 1
ATOM 3866 N N . GLU A 1 473 ? 228.853 234.763 169.067 1.00 100.03 473 GLU A N 1
ATOM 3867 C CA . GLU A 1 473 ? 228.836 234.669 167.609 1.00 99.87 473 GLU A CA 1
ATOM 3868 C C . GLU A 1 473 ? 230.146 234.104 167.072 1.00 99.94 473 GLU A C 1
ATOM 3869 O O . GLU A 1 473 ? 230.150 233.399 166.056 1.00 99.42 473 GLU A O 1
ATOM 3875 N N . GLU A 1 474 ? 231.261 234.400 167.739 1.00 99.63 474 GLU A N 1
ATOM 3876 C CA . GLU A 1 474 ? 232.542 233.801 167.391 1.00 99.34 474 GLU A CA 1
ATOM 3877 C C . GLU A 1 474 ? 232.559 232.296 167.616 1.00 99.38 474 GLU A C 1
ATOM 3878 O O . GLU A 1 474 ? 233.379 231.601 167.009 1.00 99.03 474 GLU A O 1
ATOM 3884 N N . ASP A 1 475 ? 231.688 231.779 168.479 1.00 99.29 475 ASP A N 1
ATOM 3885 C CA . ASP A 1 475 ? 231.488 230.342 168.608 1.00 99.37 475 ASP A CA 1
ATOM 3886 C C . ASP A 1 475 ? 230.439 229.804 167.645 1.00 99.17 475 ASP A C 1
ATOM 3887 O O . ASP A 1 475 ? 230.123 228.611 167.700 1.00 98.47 475 ASP A O 1
ATOM 3892 N N . GLU A 1 476 ? 229.892 230.646 166.773 1.00 98.63 476 GLU A N 1
ATOM 3893 C CA . GLU A 1 476 ? 228.889 230.204 165.814 1.00 98.29 476 GLU A CA 1
ATOM 3894 C C . GLU A 1 476 ? 229.153 230.824 164.445 1.00 98.02 476 GLU A C 1
ATOM 3895 O O . GLU A 1 476 ? 229.049 230.155 163.415 1.00 97.78 476 GLU A O 1
#

InterPro domains:
  IPR006428 Portal protein, SPP1-type [TIGR01538] (41-477)
  IPR021145 Portal protein SPP1 Gp6-like [PF05133] (47-481)

Radius of gyration: 32.69 Å; Cα contacts (8 Å, |Δi|>4): 594; chains: 1; bounding box: 58×75×121 Å

B-factor: mean 41.45, std 29.62, range [0.02, 100.39]

Solvent-accessible surface area: 30376 Å² total; per-residue (Å²): 239,155,150,101,156,84,90,138,79,96,107,137,137,98,30,31,54,17,66,4,83,43,97,71,2,32,66,45,18,49,26,127,29,88,40,88,72,3,48,147,38,29,105,35,1,21,124,35,0,76,46,0,27,56,83,7,94,31,2,1,88,12,0,13,23,6,48,134,20,96,2,71,4,74,90,54,169,104,59,68,204,81,142,197,51,28,66,60,66,49,35,43,88,22,2,20,100,0,0,75,53,12,9,20,14,4,6,31,52,68,13,103,38,72,15,124,46,153,74,2,43,111,21,8,93,65,14,25,123,81,17,104,5,103,72,19,6,96,41,0,0,49,15,1,2,12,18,0,13,0,3,3,19,4,56,78,39,187,107,98,54,14,56,10,99,77,6,72,0,36,9,0,5,8,0,32,15,94,68,147,131,120,80,25,15,2,0,0,57,4,83,99,32,112,94,156,92,182,132,142,115,82,77,46,22,22,1,28,2,16,6,25,125,0,15,51,56,19,65,5,33,102,105,53,42,3,140,28,76,88,111,174,106,42,88,91,78,40,51,6,110,108,4,3,1,6,45,3,24,7,42,147,163,43,43,5,36,0,1,145,4,0,61,34,1,17,81,35,0,52,12,59,1,73,37,37,10,46,134,42,25,66,128,121,19,122,56,82,57,115,49,80,35,131,46,97,101,82,72,25,165,132,21,121,157,70,139,80,68,115,46,124,38,29,91,112,99,60,119,161,48,137,128,57,127,16,94,46,81,45,31,149,95,113,132,132,124,104,48,110,53,32,75,72,102,30,79,166,9,26,39,41,0,15,112,120,4,20,0,38,48,118,130,155,104,162,154,105,67,140,101,100,30,86,65,44,119,140,12,47,136,21,3,47,84,149,1,121,75,9,24,35,41,2,21,138,6,3,111,66,12,5,83,5,4,26,18,2,26,44,75,48,217,67,31,89,82,117,28,88,1,87,88,8,108,28,52,34,67,52,63,77,76,133,52,88,81,127,86,25,136,61,104,93,129,95,66,23,186,47,66,104,77,64,56,16,79,76,56,113,153,54,184,83,37,102,101,61,48,99,114,71,118,113,129,186

Foldseek 3Di:
DDDDPADDDDPVPDDLVCLQDHPLQQDAAADADALVVCVVVVVVVLVVQVSLVVRNLSNLVQLVCLQVQNAPQPPDPDDDPDDPFDRDFGTDNLLVVLLVVLLCQFLVDPKDKDFPDVVLVVLVVVLCVVAVVSVVVSVQSSVCQRFQKWKKFWDQDPVRDTYIDTDDPSFKHFYFHPDPVTDTAKIKGKDWDPPPDDDDDFTKIWMWIFGQFWIAIWMATVVVSRDTDGDPPGIDTDQHRGRGMFMFGLFPSSDHLQSVLSVLSVVLRVLVSVVVSQVVCVVVFDKDKDADADDDPVNVVVCVVVVHDDGFFDWDADPVGDIDTIDIDIDGDDDDDDSVVCVVVSVVSQVVSCVSNLHDRDDPDDDDDDDPCVVNVVSVVVSVVSSVNSVVRVVVRVLVVSSRSLSNCVVVVVDDPPDDSNRMDIDTDGDDDDDVVVVVVVCVVVVDDDDPVVVVVVDPVCPDCVVVVVVVVVVD

Organism: Staphylococcus phage 80alpha (NCBI:txid53369)

Secondary structure (DSSP, 8-state):
----S-----GGG--HHHHHHSTTTTPPPEESS-HHHHHH-THHHHHHHHHIIIIIHHHHHHHHHHHTT--HHHH-S---S-SSS--------HHHHHHHHHHHHHHSSPPEEE-S-HHHHHHHHHHHHHHTHHHHHHHHHHHHHHHSEEEEEEEE-TTS-EEEEEE-TTSEEEEEESSTT--EEEEEEEEESSSS--TT---EEEEEEE-SSEEEEEEEEGGGTS--EEEEEEEEE-S-SS-SEEEEESSTT---TTGGGHHHHHHHHHHHHHHHHHHHHHHT-EEEEEES----HHHHHHHHHHT-------EEE-TT--EEEPPEEEEEE-----GGGGHHHHHHHHHHHHHHHT------S---S----HHHHHHHHHHHHHHHHHHHHHHHHHHHHHHHHHHHHHTTTSS-TT--GGG-EEE--------HHHHHHHHHHTT----HHHHHHH-TT-SSHHHHHHHHHHT-